Protein AF-A0A942MF95-F1 (afdb_monomer)

Mean predicted aligned error: 10.07 Å

Structure (mmCIF, N/CA/C/O backbone):
data_AF-A0A942MF95-F1
#
_entry.id   AF-A0A942MF95-F1
#
loop_
_atom_site.group_PDB
_atom_site.id
_atom_site.type_symbol
_atom_site.label_atom_id
_atom_site.label_alt_id
_atom_site.label_comp_id
_atom_site.label_asym_id
_atom_site.label_entity_id
_atom_site.label_seq_id
_atom_site.pdbx_PDB_ins_code
_atom_site.Cartn_x
_atom_site.Cartn_y
_atom_site.Cartn_z
_atom_site.occupancy
_atom_site.B_iso_or_equiv
_atom_site.auth_seq_id
_atom_site.auth_comp_id
_atom_site.auth_asym_id
_atom_site.auth_atom_id
_atom_site.pdbx_PDB_model_num
ATOM 1 N N . MET A 1 1 ? 37.063 -14.525 -24.360 1.00 49.69 1 MET A N 1
ATOM 2 C CA . MET A 1 1 ? 38.088 -14.853 -25.382 1.00 49.69 1 MET A CA 1
ATOM 3 C C . MET A 1 1 ? 37.962 -13.987 -26.635 1.00 49.69 1 MET A C 1
ATOM 5 O O . MET A 1 1 ? 38.955 -13.370 -26.986 1.00 49.69 1 MET A O 1
ATOM 9 N N . ASN A 1 2 ? 36.779 -13.839 -27.251 1.00 60.47 2 ASN A N 1
ATOM 10 C CA . ASN A 1 2 ? 36.620 -13.008 -28.464 1.00 60.47 2 ASN A CA 1
ATOM 11 C C . ASN A 1 2 ? 36.970 -11.514 -28.273 1.00 60.47 2 ASN A C 1
ATOM 13 O O . ASN A 1 2 ? 37.628 -10.945 -29.135 1.00 60.47 2 ASN A O 1
ATOM 17 N N . GLN A 1 3 ? 36.613 -10.902 -27.133 1.00 68.56 3 GLN A N 1
ATOM 18 C CA . GLN A 1 3 ? 36.968 -9.504 -26.817 1.00 68.56 3 GLN A CA 1
ATOM 19 C C . GLN A 1 3 ? 38.484 -9.265 -26.796 1.00 68.56 3 GLN A C 1
ATOM 21 O O . GLN A 1 3 ? 38.976 -8.353 -27.448 1.00 68.56 3 GLN A O 1
ATOM 26 N N . ILE A 1 4 ? 39.228 -10.118 -26.087 1.00 78.19 4 ILE A N 1
ATOM 27 C CA . ILE A 1 4 ? 40.690 -10.013 -25.969 1.00 78.19 4 ILE A CA 1
ATOM 28 C C . ILE A 1 4 ? 41.352 -10.164 -27.345 1.00 78.19 4 ILE A C 1
ATOM 30 O O . ILE A 1 4 ? 42.267 -9.415 -27.662 1.00 78.19 4 ILE A O 1
ATOM 34 N N . GLY A 1 5 ? 40.855 -11.072 -28.192 1.00 79.75 5 GLY A N 1
ATOM 35 C CA . GLY A 1 5 ? 41.358 -11.235 -29.559 1.00 79.75 5 GLY A CA 1
ATOM 36 C C . GLY A 1 5 ? 41.207 -9.974 -30.418 1.00 79.75 5 GLY A C 1
ATOM 37 O O . GLY A 1 5 ? 42.166 -9.575 -31.074 1.00 79.75 5 GLY A O 1
ATOM 38 N N . ALA A 1 6 ? 40.043 -9.316 -30.375 1.00 80.62 6 ALA A N 1
ATOM 39 C CA . ALA A 1 6 ? 39.807 -8.066 -31.103 1.00 80.62 6 ALA A CA 1
ATOM 40 C C . ALA A 1 6 ? 40.696 -6.917 -30.590 1.00 80.62 6 ALA A C 1
ATOM 42 O O . ALA A 1 6 ? 41.286 -6.187 -31.382 1.00 80.62 6 ALA A O 1
ATOM 43 N N . ILE A 1 7 ? 40.863 -6.808 -29.267 1.00 86.06 7 ILE A N 1
ATOM 44 C CA . ILE A 1 7 ? 41.752 -5.815 -28.640 1.00 86.06 7 ILE A CA 1
ATOM 45 C C . ILE A 1 7 ? 43.201 -6.012 -29.074 1.00 86.06 7 ILE A C 1
ATOM 47 O O . ILE A 1 7 ? 43.871 -5.038 -29.391 1.00 86.06 7 ILE A O 1
ATOM 51 N N . ILE A 1 8 ? 43.684 -7.255 -29.118 1.00 87.44 8 ILE A N 1
ATOM 52 C CA . ILE A 1 8 ? 45.047 -7.565 -29.564 1.00 87.44 8 ILE A CA 1
ATOM 53 C C . ILE A 1 8 ? 45.252 -7.131 -31.022 1.00 87.44 8 ILE A C 1
ATOM 55 O O . ILE A 1 8 ? 46.277 -6.529 -31.339 1.00 87.44 8 ILE A O 1
ATOM 59 N N . GLN A 1 9 ? 44.273 -7.380 -31.896 1.00 87.38 9 GLN A N 1
ATOM 60 C CA . GLN A 1 9 ? 44.351 -7.000 -33.311 1.00 87.38 9 GLN A CA 1
ATOM 61 C C . GLN A 1 9 ? 44.390 -5.478 -33.508 1.00 87.38 9 GLN A C 1
ATOM 63 O O . GLN A 1 9 ? 45.271 -4.979 -34.209 1.00 87.38 9 GLN A O 1
ATOM 68 N N . SER A 1 10 ? 43.494 -4.726 -32.862 1.00 87.69 10 SER A N 1
ATOM 69 C CA . SER A 1 10 ? 43.517 -3.253 -32.906 1.00 87.69 10 SER A CA 1
ATOM 70 C C . SER A 1 10 ? 44.773 -2.685 -32.234 1.00 87.69 10 SER A C 1
ATOM 72 O O . SER A 1 10 ? 45.439 -1.819 -32.797 1.00 87.69 10 SER A O 1
ATOM 74 N N . ALA A 1 11 ? 45.136 -3.272 -31.090 1.00 87.44 11 ALA A N 1
ATOM 75 C CA . ALA A 1 11 ? 46.442 -3.295 -30.433 1.00 87.44 11 ALA A CA 1
ATOM 76 C C . ALA A 1 11 ? 47.623 -3.114 -31.391 1.00 87.44 11 ALA A C 1
ATOM 78 O O . ALA A 1 11 ? 48.330 -2.108 -31.438 1.00 87.44 11 ALA A O 1
ATOM 79 N N . GLN A 1 12 ? 47.794 -4.168 -32.177 1.00 89.62 12 GLN A N 1
ATOM 80 C CA . GLN A 1 12 ? 48.894 -4.370 -33.101 1.00 89.62 12 GLN A CA 1
ATOM 81 C C . GLN A 1 12 ? 48.863 -3.399 -34.288 1.00 89.62 12 GLN A C 1
ATOM 83 O O . GLN A 1 12 ? 49.909 -3.091 -34.852 1.00 89.62 12 GLN A O 1
ATOM 88 N N . LYS A 1 13 ? 47.674 -2.924 -34.676 1.00 89.62 13 LYS A N 1
ATOM 89 C CA . LYS A 1 13 ? 47.488 -1.965 -35.773 1.00 89.62 13 LYS A CA 1
ATOM 90 C C . LYS A 1 13 ? 47.832 -0.529 -35.365 1.00 89.62 13 LYS A C 1
ATOM 92 O O . LYS A 1 13 ? 48.341 0.218 -36.196 1.00 89.62 13 LYS A O 1
ATOM 97 N N . LEU A 1 14 ? 47.517 -0.134 -34.131 1.00 88.75 14 LEU A N 1
ATOM 98 C CA . LEU A 1 14 ? 47.545 1.269 -33.696 1.00 88.75 14 LEU A CA 1
ATOM 99 C C . LEU A 1 14 ? 48.771 1.641 -32.850 1.00 88.75 14 LEU A C 1
ATOM 101 O O . LEU A 1 14 ? 49.117 2.819 -32.786 1.00 88.75 14 LEU A O 1
ATOM 105 N N . LEU A 1 15 ? 49.429 0.673 -32.203 1.00 90.06 15 LEU A N 1
ATOM 106 C CA . LEU A 1 15 ? 50.545 0.935 -31.289 1.00 90.06 15 LEU A CA 1
ATOM 107 C C . LEU A 1 15 ? 51.914 0.612 -31.917 1.00 90.06 15 LEU A C 1
ATOM 109 O O . LEU A 1 15 ? 52.055 -0.412 -32.590 1.00 90.06 15 LEU A O 1
ATOM 113 N N . PRO A 1 16 ? 52.968 1.405 -31.637 1.00 89.81 16 PRO A N 1
ATOM 114 C CA . PRO A 1 16 ? 54.347 1.025 -31.947 1.00 89.81 16 PRO A CA 1
ATOM 115 C C . PRO A 1 16 ? 54.773 -0.259 -31.219 1.00 89.81 16 PRO A C 1
ATOM 117 O O . PRO A 1 16 ? 54.305 -0.536 -30.116 1.00 89.81 16 PRO A O 1
ATOM 120 N N . ALA A 1 17 ? 55.726 -1.009 -31.784 1.00 84.81 17 ALA A N 1
ATOM 121 C CA . ALA A 1 17 ? 56.128 -2.331 -31.281 1.00 84.81 17 ALA A CA 1
ATOM 122 C C . ALA A 1 17 ? 56.576 -2.345 -29.803 1.00 84.81 17 ALA A C 1
ATOM 124 O O . ALA A 1 17 ? 56.268 -3.284 -29.068 1.00 84.81 17 ALA A O 1
ATOM 125 N N . GLU A 1 18 ? 57.284 -1.306 -29.354 1.00 82.38 18 GLU A N 1
ATOM 126 C CA . GLU A 1 18 ? 57.749 -1.184 -27.965 1.00 82.38 18 GLU A CA 1
ATOM 127 C C . GLU A 1 18 ? 56.580 -0.979 -26.989 1.00 82.38 18 GLU A C 1
ATOM 129 O O . GLU A 1 18 ? 56.491 -1.671 -25.975 1.00 82.38 18 GLU A O 1
ATOM 134 N N . VAL A 1 19 ? 55.631 -0.113 -27.356 1.00 88.94 19 VAL A N 1
ATOM 135 C CA . VAL A 1 19 ? 54.425 0.202 -26.573 1.00 88.94 19 VAL A CA 1
ATOM 136 C C . VAL A 1 19 ? 53.442 -0.970 -26.576 1.00 88.94 19 VAL A C 1
ATOM 138 O O . VAL A 1 19 ? 52.844 -1.290 -25.553 1.00 88.94 19 VAL A O 1
ATOM 141 N N . TYR A 1 20 ? 53.310 -1.665 -27.707 1.00 89.31 20 TYR A N 1
ATOM 142 C CA . TYR A 1 20 ? 52.471 -2.854 -27.841 1.00 89.31 20 TYR A CA 1
ATOM 143 C C . TYR A 1 20 ? 52.889 -3.967 -26.869 1.00 89.31 20 TYR A C 1
ATOM 145 O O . TYR A 1 20 ? 52.047 -4.561 -26.198 1.00 89.31 20 TYR A O 1
ATOM 153 N N . ASN A 1 21 ? 54.192 -4.233 -26.735 1.00 86.31 21 ASN A N 1
ATOM 154 C CA . ASN A 1 21 ? 54.686 -5.254 -25.807 1.00 86.31 21 ASN A CA 1
ATOM 155 C C . ASN A 1 21 ? 54.399 -4.904 -24.340 1.00 86.31 21 ASN A C 1
ATOM 157 O O . ASN A 1 21 ? 54.156 -5.797 -23.527 1.00 86.31 21 ASN A O 1
ATOM 161 N N . GLU A 1 22 ? 54.440 -3.619 -23.990 1.00 85.62 22 GLU A N 1
ATOM 162 C CA . GLU A 1 22 ? 54.055 -3.136 -22.664 1.00 85.62 22 GLU A CA 1
ATOM 163 C C . GLU A 1 22 ? 52.543 -3.269 -22.439 1.00 85.62 22 GLU A C 1
ATOM 165 O O . GLU A 1 22 ? 52.117 -3.801 -21.413 1.00 85.62 22 GLU A O 1
ATOM 170 N N . PHE A 1 23 ? 51.744 -2.879 -23.434 1.00 89.62 23 PHE A N 1
ATOM 171 C CA . PHE A 1 23 ? 50.290 -3.001 -23.427 1.00 89.62 23 PHE A CA 1
ATOM 172 C C . PHE A 1 23 ? 49.833 -4.448 -23.190 1.00 89.62 23 PHE A C 1
ATOM 174 O O . PHE A 1 23 ? 49.026 -4.705 -22.299 1.00 89.62 23 PHE A O 1
ATOM 181 N N . ILE A 1 24 ? 50.395 -5.416 -23.925 1.00 89.62 24 ILE A N 1
ATOM 182 C CA . ILE A 1 24 ? 50.033 -6.838 -23.801 1.00 89.62 24 ILE A CA 1
ATOM 183 C C . ILE A 1 24 ? 50.337 -7.396 -22.405 1.00 89.62 24 ILE A C 1
ATOM 185 O O . ILE A 1 24 ? 49.577 -8.221 -21.906 1.00 89.62 24 ILE A O 1
ATOM 189 N N . LYS A 1 25 ? 51.402 -6.935 -21.736 1.00 87.25 25 LYS A N 1
ATOM 190 C CA . LYS A 1 25 ? 51.721 -7.364 -20.359 1.00 87.25 25 LYS A CA 1
ATOM 191 C C . LYS A 1 25 ? 50.702 -6.875 -19.331 1.00 87.25 25 LYS A C 1
ATOM 193 O O . LYS A 1 25 ? 50.542 -7.513 -18.297 1.00 87.25 25 LYS A O 1
ATOM 198 N N . GLN A 1 26 ? 50.050 -5.747 -19.602 1.00 86.62 26 GLN A N 1
ATOM 199 C CA . GLN A 1 26 ? 49.015 -5.163 -18.746 1.00 86.62 26 GLN A CA 1
ATOM 200 C C . GLN A 1 26 ? 47.610 -5.668 -19.106 1.00 86.62 26 GLN A C 1
ATOM 202 O O . GLN A 1 26 ? 46.660 -5.404 -18.366 1.00 86.62 26 GLN A O 1
ATOM 207 N N . LEU A 1 27 ? 47.468 -6.372 -20.236 1.00 88.44 27 LEU A N 1
ATOM 208 C CA . LEU A 1 27 ? 46.184 -6.829 -20.744 1.00 88.44 27 LEU A CA 1
ATOM 209 C C . LEU A 1 27 ? 45.593 -7.902 -19.826 1.00 88.44 27 LEU A C 1
ATOM 211 O O . LEU A 1 27 ? 46.121 -9.005 -19.696 1.00 88.44 27 LEU A O 1
ATOM 215 N N . GLY A 1 28 ? 44.459 -7.583 -19.218 1.00 84.31 28 GLY A N 1
ATOM 216 C CA . GLY A 1 28 ? 43.778 -8.466 -18.282 1.00 84.31 28 GLY A CA 1
ATOM 217 C C . GLY A 1 28 ? 42.352 -8.011 -18.014 1.00 84.31 28 GLY A C 1
ATOM 218 O O . GLY A 1 28 ? 41.893 -7.005 -18.548 1.00 84.31 28 GLY A O 1
ATOM 219 N N . THR A 1 29 ? 41.635 -8.754 -17.184 1.00 82.56 29 THR A N 1
ATOM 220 C CA . THR A 1 29 ? 40.313 -8.362 -16.681 1.00 82.56 29 THR A CA 1
ATOM 221 C C . THR A 1 29 ? 40.436 -7.921 -15.230 1.00 82.56 29 THR A C 1
ATOM 223 O O . THR A 1 29 ? 41.194 -8.532 -14.479 1.00 82.56 29 THR A O 1
ATOM 226 N N . SER A 1 30 ? 39.696 -6.890 -14.826 1.00 79.94 30 SER A N 1
ATOM 227 C CA . SER A 1 30 ? 39.623 -6.477 -13.426 1.00 79.94 30 SER A CA 1
ATOM 228 C C . SER A 1 30 ? 39.150 -7.635 -12.547 1.00 79.94 30 SER A C 1
ATOM 230 O O . SER A 1 30 ? 38.272 -8.406 -12.931 1.00 79.94 30 SER A O 1
ATOM 232 N N . GLU A 1 31 ? 39.726 -7.747 -11.351 1.00 70.44 31 GLU A N 1
ATOM 233 C CA . GLU A 1 31 ? 39.298 -8.743 -10.360 1.00 70.44 31 GLU A CA 1
ATOM 234 C C . GLU A 1 31 ? 37.958 -8.363 -9.713 1.00 70.44 31 GLU A C 1
ATOM 236 O O . GLU A 1 31 ? 37.221 -9.225 -9.235 1.00 70.44 31 GLU A O 1
ATOM 241 N N . THR A 1 32 ? 37.618 -7.071 -9.724 1.00 73.94 32 THR A N 1
ATOM 242 C CA . THR A 1 32 ? 36.353 -6.550 -9.214 1.00 73.94 32 THR A CA 1
ATOM 243 C C . THR A 1 32 ? 35.311 -6.470 -10.324 1.00 73.94 32 THR A C 1
ATOM 245 O O . THR A 1 32 ? 35.551 -5.906 -11.395 1.00 73.94 32 THR A O 1
ATOM 248 N N . PHE A 1 33 ? 34.137 -7.022 -10.030 1.00 75.94 33 PHE A N 1
ATOM 249 C CA . PHE A 1 33 ? 32.936 -6.916 -10.843 1.00 75.94 33 PHE A CA 1
ATOM 250 C C . PHE A 1 33 ? 31.879 -6.158 -10.047 1.00 75.94 33 PHE A C 1
ATOM 252 O O . PHE A 1 33 ? 31.586 -6.509 -8.902 1.00 75.94 33 PHE A O 1
ATOM 259 N N . GLU A 1 34 ? 31.308 -5.126 -10.653 1.00 78.50 34 GLU A N 1
ATOM 260 C CA . GLU A 1 34 ? 30.180 -4.397 -10.095 1.00 78.50 34 GLU A CA 1
ATOM 261 C C . GLU A 1 34 ? 28.886 -4.928 -10.689 1.00 78.50 34 GLU A C 1
ATOM 263 O O . GLU A 1 34 ? 28.808 -5.351 -11.840 1.00 78.50 34 GLU A O 1
ATOM 268 N N . ALA A 1 35 ? 27.838 -4.924 -9.890 1.00 76.81 35 ALA A N 1
ATOM 269 C CA . ALA A 1 35 ? 26.536 -5.337 -10.353 1.00 76.81 35 ALA A CA 1
ATOM 270 C C . ALA A 1 35 ? 25.998 -4.265 -11.341 1.00 76.81 35 ALA A C 1
ATOM 272 O O . ALA A 1 35 ? 26.054 -3.066 -11.049 1.00 76.81 35 ALA A O 1
ATOM 273 N N . SER A 1 36 ? 25.474 -4.678 -12.506 1.00 81.38 36 SER A N 1
ATOM 274 C CA . SER A 1 36 ? 24.908 -3.764 -13.514 1.00 81.38 36 SER A CA 1
ATOM 275 C C . SER A 1 36 ? 23.371 -3.696 -13.459 1.00 81.38 36 SER A C 1
ATOM 277 O O . SER A 1 36 ? 22.700 -4.710 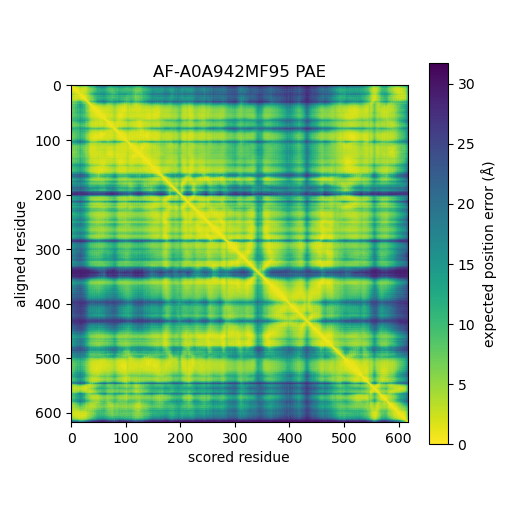-13.680 1.00 81.38 36 SER A O 1
ATOM 279 N N . PRO A 1 37 ? 22.760 -2.507 -13.268 1.00 80.50 37 PRO A N 1
ATOM 280 C CA . PRO A 1 37 ? 21.302 -2.378 -13.188 1.00 80.50 37 PRO A CA 1
ATOM 281 C C . PRO A 1 37 ? 20.586 -2.658 -14.522 1.00 80.50 37 PRO A C 1
ATOM 283 O O . PRO A 1 37 ? 19.366 -2.814 -14.538 1.00 80.50 37 PRO A O 1
ATOM 286 N N . ALA A 1 38 ? 21.322 -2.739 -15.635 1.00 83.62 38 ALA A N 1
ATOM 287 C CA . ALA A 1 38 ? 20.786 -2.942 -16.980 1.00 83.62 38 ALA A CA 1
ATOM 288 C C . ALA A 1 38 ? 19.915 -4.205 -17.102 1.00 83.62 38 ALA A C 1
ATOM 290 O O . ALA A 1 38 ? 18.830 -4.160 -17.679 1.00 83.62 38 ALA A O 1
ATOM 291 N N . GLY A 1 39 ? 20.354 -5.320 -16.506 1.00 80.44 39 GLY A N 1
ATOM 292 C CA . GLY A 1 39 ? 19.613 -6.584 -16.565 1.00 80.44 39 GLY A CA 1
ATOM 293 C C . GLY A 1 39 ? 18.253 -6.510 -15.866 1.00 80.44 39 GLY A C 1
ATOM 294 O O . GLY A 1 39 ? 17.266 -7.025 -16.381 1.00 80.44 39 GLY A O 1
ATOM 295 N N . ALA A 1 40 ? 18.186 -5.823 -14.725 1.00 81.50 40 ALA A N 1
ATOM 296 C CA . ALA A 1 40 ? 16.962 -5.682 -13.942 1.00 81.50 40 ALA A CA 1
ATOM 297 C C . ALA A 1 40 ? 15.908 -4.831 -14.672 1.00 81.50 40 ALA A C 1
ATOM 299 O O . ALA A 1 40 ? 14.742 -5.220 -14.756 1.00 81.50 40 ALA A O 1
ATOM 300 N N . ILE A 1 41 ? 16.335 -3.700 -15.251 1.00 88.44 41 ILE A N 1
ATOM 301 C CA . ILE A 1 41 ? 15.472 -2.810 -16.044 1.00 88.44 41 ILE A CA 1
ATOM 302 C C . ILE A 1 41 ? 14.908 -3.545 -17.257 1.00 88.44 41 ILE A C 1
ATOM 304 O O . ILE A 1 41 ? 13.709 -3.493 -17.507 1.00 88.44 41 ILE A O 1
ATOM 308 N N . LEU A 1 42 ? 15.759 -4.275 -17.974 1.00 84.81 42 LEU A N 1
ATOM 309 C CA . LEU A 1 42 ? 15.373 -5.047 -19.149 1.00 84.81 42 LEU A CA 1
ATOM 310 C C . LEU A 1 42 ? 14.310 -6.107 -18.834 1.00 84.81 42 LEU A C 1
ATOM 312 O O . LEU A 1 42 ? 13.319 -6.213 -19.554 1.00 84.81 42 LEU A O 1
ATOM 316 N N . ILE A 1 43 ? 14.483 -6.856 -17.738 1.00 83.12 43 ILE A N 1
ATOM 317 C CA . ILE A 1 43 ? 13.469 -7.811 -17.268 1.00 83.12 43 ILE A CA 1
ATOM 318 C C . ILE A 1 43 ? 12.156 -7.076 -16.965 1.00 83.12 43 ILE A C 1
ATOM 320 O O . ILE A 1 43 ? 11.098 -7.520 -17.402 1.00 83.12 43 ILE A O 1
ATOM 324 N N . GLY A 1 44 ? 12.218 -5.948 -16.247 1.00 89.12 44 GLY A N 1
ATOM 325 C CA . GLY A 1 44 ? 11.039 -5.144 -15.913 1.00 89.12 44 GLY A CA 1
ATOM 326 C C . GLY A 1 44 ? 10.267 -4.672 -17.149 1.00 89.12 44 GLY A C 1
ATOM 327 O O . GLY A 1 44 ? 9.051 -4.841 -17.206 1.00 89.12 44 GLY A O 1
ATOM 328 N N . VAL A 1 45 ? 10.973 -4.155 -18.160 1.00 91.12 45 VAL A N 1
ATOM 329 C CA . VAL A 1 45 ? 10.381 -3.708 -19.432 1.00 91.12 45 VAL A CA 1
ATOM 330 C C . VAL A 1 45 ? 9.670 -4.854 -20.149 1.00 91.12 45 VAL A C 1
ATOM 332 O O . VAL A 1 45 ? 8.521 -4.699 -20.553 1.00 91.12 45 VAL A O 1
ATOM 335 N N . HIS A 1 46 ? 10.298 -6.026 -20.252 1.00 87.44 46 HIS A N 1
ATOM 336 C CA . HIS A 1 46 ? 9.675 -7.175 -20.911 1.00 87.44 46 HIS A CA 1
ATOM 337 C C . HIS A 1 46 ? 8.470 -7.734 -20.145 1.00 87.44 46 HIS A C 1
ATOM 339 O O . HIS A 1 46 ? 7.500 -8.167 -20.763 1.00 87.44 46 HIS A O 1
ATOM 345 N N . ILE A 1 47 ? 8.488 -7.706 -18.808 1.00 88.75 47 ILE A N 1
ATOM 346 C CA . ILE A 1 47 ? 7.313 -8.077 -18.002 1.00 88.75 47 ILE A CA 1
ATOM 347 C C . ILE A 1 47 ? 6.153 -7.107 -18.273 1.00 88.75 47 ILE A C 1
ATOM 349 O O . ILE A 1 47 ? 5.007 -7.536 -18.394 1.00 88.75 47 ILE A O 1
ATOM 353 N N . LEU A 1 48 ? 6.435 -5.810 -18.401 1.00 92.50 48 LEU A N 1
ATOM 354 C CA . LEU A 1 48 ? 5.426 -4.795 -18.711 1.00 92.50 48 LEU A CA 1
ATOM 355 C C . LEU A 1 48 ? 4.897 -4.909 -20.148 1.00 92.50 48 LEU A C 1
ATOM 357 O O . LEU A 1 48 ? 3.689 -4.793 -20.344 1.00 92.50 48 LEU A O 1
ATOM 361 N N . GLU A 1 49 ? 5.754 -5.199 -21.133 1.00 90.25 49 GLU A N 1
ATOM 362 C CA . GLU A 1 49 ? 5.325 -5.546 -22.497 1.00 90.25 49 GLU A CA 1
ATOM 363 C C . GLU A 1 49 ? 4.448 -6.802 -22.505 1.00 90.25 49 GLU A C 1
ATOM 365 O O . GLU A 1 49 ? 3.400 -6.809 -23.139 1.00 90.25 49 GLU A O 1
ATOM 370 N N . TYR A 1 50 ? 4.807 -7.838 -21.740 1.00 87.81 50 TYR A N 1
ATOM 371 C CA . TYR A 1 50 ? 3.993 -9.050 -21.611 1.00 87.81 50 TYR A CA 1
ATOM 372 C C . TYR A 1 50 ? 2.596 -8.770 -21.033 1.00 87.81 50 TYR A C 1
ATOM 374 O O . TYR A 1 50 ? 1.641 -9.496 -21.321 1.00 87.81 50 TYR A O 1
ATOM 382 N N . LEU A 1 51 ? 2.461 -7.735 -20.201 1.00 89.56 51 LEU A N 1
ATOM 383 C CA . LEU A 1 51 ? 1.182 -7.267 -19.664 1.00 89.56 51 LEU A CA 1
ATOM 384 C C . LEU A 1 51 ? 0.465 -6.268 -20.589 1.00 89.56 51 LEU A C 1
ATOM 386 O O . LEU A 1 51 ? -0.613 -5.792 -20.230 1.00 89.56 51 LEU A O 1
ATOM 390 N N . ASP A 1 52 ? 1.019 -5.989 -21.773 1.00 92.19 52 ASP A N 1
ATOM 391 C CA . ASP A 1 52 ? 0.555 -4.996 -22.749 1.00 92.19 52 ASP A CA 1
ATOM 392 C C . ASP A 1 52 ? 0.469 -3.565 -22.183 1.00 92.19 52 ASP A C 1
ATOM 394 O O . ASP A 1 52 ? -0.276 -2.731 -22.696 1.00 92.19 52 ASP A O 1
ATOM 398 N N . PHE A 1 53 ? 1.237 -3.254 -21.131 1.00 95.31 53 PHE A N 1
ATOM 399 C CA . PHE A 1 53 ? 1.216 -1.941 -20.482 1.00 95.31 53 PHE A CA 1
ATOM 400 C C . PHE A 1 53 ? 1.573 -0.780 -21.429 1.00 95.31 53 PHE A C 1
ATOM 402 O O . PHE A 1 53 ? 0.746 0.122 -21.569 1.00 95.31 53 PHE A O 1
ATOM 409 N N . PRO A 1 54 ? 2.748 -0.764 -22.098 1.00 95.81 54 PRO A N 1
ATOM 410 C CA . PRO A 1 54 ? 3.106 0.357 -22.968 1.00 95.81 54 PRO A CA 1
ATOM 411 C C . PRO A 1 54 ? 2.152 0.485 -24.160 1.00 95.81 54 PRO A C 1
ATOM 413 O O . PRO A 1 54 ? 1.740 1.587 -24.499 1.00 95.81 54 PRO A O 1
ATOM 416 N N . ARG A 1 55 ? 1.741 -0.645 -24.747 1.00 95.44 55 ARG A N 1
ATOM 417 C CA . ARG A 1 55 ? 0.814 -0.673 -25.880 1.00 95.44 55 ARG A CA 1
ATOM 418 C C . ARG A 1 55 ? -0.534 -0.049 -25.532 1.00 95.44 55 ARG A C 1
ATOM 420 O O . ARG A 1 55 ? -1.034 0.766 -26.296 1.00 95.44 55 ARG A O 1
ATOM 427 N N . TYR A 1 56 ? -1.115 -0.422 -24.394 1.00 96.25 56 TYR A N 1
ATOM 428 C CA . TYR A 1 56 ? -2.420 0.099 -23.994 1.00 96.25 56 TYR A CA 1
ATOM 429 C C . TYR A 1 56 ? -2.379 1.597 -23.669 1.00 96.25 56 TYR A C 1
ATOM 431 O O . TYR A 1 56 ? -3.314 2.325 -23.991 1.00 96.25 56 TYR A O 1
ATOM 439 N N . ILE A 1 57 ? -1.282 2.073 -23.070 1.00 96.44 57 ILE A N 1
ATOM 440 C CA . ILE A 1 57 ? -1.057 3.508 -22.861 1.00 96.44 57 ILE A CA 1
ATOM 441 C C . ILE A 1 57 ? -1.053 4.255 -24.199 1.00 96.44 57 ILE A C 1
ATOM 443 O O . ILE A 1 57 ? -1.744 5.262 -24.332 1.00 96.44 57 ILE A O 1
ATOM 447 N N . ASP A 1 58 ? -0.312 3.751 -25.186 1.00 96.25 58 ASP A N 1
ATOM 448 C CA . ASP A 1 58 ? -0.220 4.388 -26.502 1.00 96.25 58 ASP A CA 1
ATOM 449 C C . ASP A 1 58 ? -1.586 4.399 -27.210 1.00 96.25 58 ASP A C 1
ATOM 451 O O . ASP A 1 58 ? -2.009 5.435 -27.717 1.00 96.25 58 ASP A O 1
ATOM 455 N N . GLU A 1 59 ? -2.331 3.287 -27.154 1.00 95.81 59 GLU A N 1
ATOM 456 C CA . GLU A 1 59 ? -3.697 3.192 -27.690 1.00 95.81 59 GLU A CA 1
ATOM 457 C C . GLU A 1 59 ? -4.653 4.210 -27.043 1.00 95.81 59 GLU A C 1
ATOM 459 O O . GLU A 1 59 ? -5.429 4.854 -27.752 1.00 95.81 59 GLU A O 1
ATOM 464 N N . LEU A 1 60 ? -4.582 4.399 -25.719 1.00 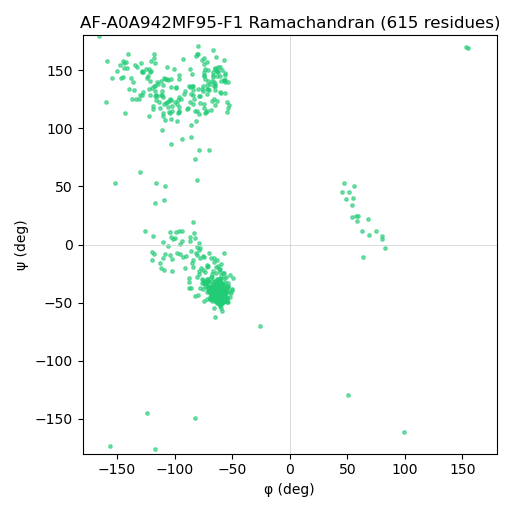94.81 60 LEU A N 1
ATOM 465 C CA . LEU A 1 60 ? -5.393 5.390 -25.002 1.00 94.81 60 LEU A CA 1
ATOM 466 C C . LEU A 1 60 ? -5.070 6.831 -25.407 1.00 94.81 60 LEU A C 1
ATOM 468 O O . LEU A 1 60 ? -5.968 7.672 -25.445 1.00 94.81 60 LEU A O 1
ATOM 472 N N . LEU A 1 61 ? -3.803 7.116 -25.701 1.00 94.12 61 LEU A N 1
ATOM 473 C CA . LEU A 1 61 ? -3.343 8.440 -26.120 1.00 94.12 61 LEU A CA 1
ATOM 474 C C . LEU A 1 61 ? -3.482 8.672 -27.633 1.00 94.12 61 LEU A C 1
ATOM 476 O O . LEU A 1 61 ? -3.251 9.783 -28.107 1.00 94.12 61 LEU A O 1
ATOM 480 N N . GLY A 1 62 ? -3.873 7.646 -28.397 1.00 94.12 62 GLY A N 1
ATOM 481 C CA . GLY A 1 62 ? -3.902 7.698 -29.859 1.00 94.12 62 GLY A CA 1
ATOM 482 C C . GLY A 1 62 ? -2.506 7.789 -30.488 1.00 94.12 62 GLY A C 1
ATOM 483 O O . GLY A 1 62 ? -2.376 8.264 -31.617 1.00 94.12 62 GLY A O 1
ATOM 484 N N . GLU A 1 63 ? -1.468 7.366 -29.765 1.00 94.12 63 GLU A N 1
ATOM 485 C CA . GLU A 1 63 ? -0.094 7.277 -30.255 1.00 94.12 63 GLU A CA 1
ATOM 486 C C . GLU A 1 63 ? 0.132 5.947 -30.994 1.00 94.12 63 GLU A C 1
ATOM 488 O O . GLU A 1 63 ? -0.429 4.905 -30.651 1.00 94.12 63 GLU A O 1
ATOM 493 N N . GLU A 1 64 ? 0.984 5.958 -32.023 1.00 91.31 64 GLU A N 1
ATOM 494 C CA . GLU A 1 64 ? 1.409 4.722 -32.683 1.00 91.31 64 GLU A CA 1
ATOM 495 C C . GLU A 1 64 ? 2.365 3.949 -31.763 1.00 91.31 64 GLU A C 1
ATOM 497 O O . GLU A 1 64 ? 3.474 4.402 -31.466 1.00 91.31 64 GLU A O 1
ATOM 502 N N . HIS A 1 65 ? 1.939 2.765 -31.316 1.00 90.31 65 HIS A N 1
ATOM 503 C CA . HIS A 1 65 ? 2.766 1.931 -30.453 1.00 90.31 65 HIS A CA 1
ATOM 504 C C . HIS A 1 65 ? 3.997 1.411 -31.199 1.00 90.31 65 HIS A C 1
ATOM 506 O O . HIS A 1 65 ? 3.885 0.704 -32.202 1.00 90.31 65 HIS A O 1
ATOM 512 N N . THR A 1 66 ? 5.174 1.703 -30.649 1.00 88.00 66 THR A N 1
ATOM 513 C CA . THR A 1 66 ? 6.452 1.177 -31.132 1.00 88.00 66 THR A CA 1
ATOM 514 C C . THR A 1 66 ? 6.981 0.138 -30.148 1.00 88.00 66 THR A C 1
ATOM 516 O O . THR A 1 66 ? 7.216 0.451 -28.980 1.00 88.00 66 THR A O 1
ATOM 519 N N . THR A 1 67 ? 7.205 -1.092 -30.609 1.00 89.38 67 THR A N 1
ATOM 520 C CA . THR A 1 67 ? 7.703 -2.177 -29.751 1.00 89.38 67 THR A CA 1
ATOM 521 C C . THR A 1 67 ? 9.189 -2.006 -29.434 1.00 89.38 67 THR A C 1
ATOM 523 O O . THR A 1 67 ? 9.951 -1.419 -30.214 1.00 89.38 67 THR A O 1
ATOM 526 N N . ILE A 1 68 ? 9.655 -2.581 -28.318 1.00 89.00 68 ILE A N 1
ATOM 527 C CA . ILE A 1 68 ? 11.093 -2.614 -28.009 1.00 89.00 68 ILE A CA 1
ATOM 528 C C . ILE A 1 68 ? 11.883 -3.329 -29.112 1.00 89.00 68 ILE A C 1
ATOM 530 O O . ILE A 1 68 ? 13.002 -2.932 -29.432 1.00 89.00 68 ILE A O 1
ATOM 534 N N . GLU A 1 69 ? 11.313 -4.355 -29.743 1.00 87.62 69 GLU A N 1
ATOM 535 C CA . GLU A 1 69 ? 11.961 -5.046 -30.861 1.00 87.62 69 GLU A CA 1
ATOM 536 C C . GLU A 1 69 ? 12.170 -4.120 -32.068 1.00 87.62 69 GLU A C 1
ATOM 538 O O . GLU A 1 69 ? 13.261 -4.103 -32.641 1.00 87.62 69 GLU A O 1
ATOM 543 N N . GLN A 1 70 ? 11.178 -3.290 -32.408 1.00 91.12 70 GLN A N 1
ATOM 544 C CA . GLN A 1 70 ? 11.301 -2.289 -33.469 1.00 91.12 70 GLN A CA 1
ATOM 545 C C . GLN A 1 70 ? 12.349 -1.224 -33.122 1.00 91.12 70 GLN A C 1
ATOM 547 O O . GLN A 1 70 ? 13.185 -0.900 -33.967 1.00 91.12 70 GLN A O 1
ATOM 552 N N . LEU A 1 71 ? 12.356 -0.715 -31.882 1.00 93.19 71 LEU A N 1
ATOM 553 C CA . LEU A 1 71 ? 13.363 0.245 -31.399 1.00 93.19 71 LEU A CA 1
ATOM 554 C C . LEU A 1 71 ? 14.777 -0.322 -31.520 1.00 93.19 71 LEU A C 1
ATOM 556 O O . LEU A 1 71 ? 15.659 0.317 -32.098 1.00 93.19 71 LEU A O 1
ATOM 560 N N . ARG A 1 72 ? 14.986 -1.554 -31.046 1.00 90.88 72 ARG A N 1
ATOM 561 C CA . ARG A 1 72 ? 16.270 -2.257 -31.151 1.00 90.88 72 ARG A CA 1
ATOM 562 C C . ARG A 1 72 ? 16.675 -2.485 -32.599 1.00 90.88 72 ARG A C 1
ATOM 564 O O . ARG A 1 72 ? 17.823 -2.223 -32.953 1.00 90.88 72 ARG A O 1
ATOM 571 N N . HIS A 1 73 ? 15.756 -2.968 -33.432 1.00 91.31 73 HIS A N 1
ATOM 572 C CA . HIS A 1 73 ? 16.033 -3.228 -34.839 1.00 91.31 73 HIS A CA 1
ATOM 573 C C . HIS A 1 73 ? 16.435 -1.943 -35.567 1.00 91.31 73 HIS A C 1
ATOM 575 O O . HIS A 1 73 ? 17.436 -1.941 -36.282 1.00 91.31 73 HIS A O 1
ATOM 581 N N . HIS A 1 74 ? 15.714 -0.840 -35.347 1.00 92.81 74 HIS A N 1
ATOM 582 C CA . HIS A 1 74 ? 16.064 0.464 -35.909 1.00 92.81 74 HIS A CA 1
ATOM 583 C C . HIS A 1 74 ? 17.427 0.937 -35.408 1.00 92.81 74 HIS A C 1
ATOM 585 O O . HIS A 1 74 ? 18.264 1.324 -36.212 1.00 92.81 74 HIS A O 1
ATOM 591 N N . TYR A 1 75 ? 17.694 0.868 -34.103 1.00 91.94 75 TYR A N 1
ATOM 592 C CA . TYR A 1 75 ? 18.962 1.327 -33.534 1.00 91.94 75 TYR A CA 1
ATOM 593 C C . TYR A 1 75 ? 20.181 0.609 -34.127 1.00 91.94 75 TYR A C 1
ATOM 595 O O . TYR A 1 75 ? 21.149 1.275 -34.491 1.00 91.94 75 TYR A O 1
ATOM 603 N N . HIS A 1 76 ? 20.117 -0.720 -34.255 1.00 87.88 76 HIS A N 1
ATOM 604 C CA . HIS A 1 76 ? 21.238 -1.538 -34.736 1.00 87.88 76 HIS A CA 1
ATOM 605 C C . HIS A 1 76 ? 21.417 -1.504 -36.259 1.00 87.88 76 HIS A C 1
ATOM 607 O O . HIS A 1 76 ? 22.528 -1.716 -36.736 1.00 87.88 76 HIS A O 1
ATOM 613 N N . ASN A 1 77 ? 20.355 -1.232 -37.028 1.00 89.94 77 ASN A N 1
ATOM 614 C CA . ASN A 1 77 ? 20.405 -1.257 -38.497 1.00 89.94 77 ASN A CA 1
ATOM 615 C C . ASN A 1 77 ? 20.338 0.129 -39.154 1.00 89.94 77 ASN A C 1
ATOM 617 O O . ASN A 1 77 ? 20.515 0.237 -40.370 1.00 89.94 77 ASN A O 1
ATOM 621 N N . ARG A 1 78 ? 20.073 1.201 -38.397 1.00 88.88 78 ARG A N 1
ATOM 622 C CA . ARG A 1 78 ? 20.006 2.548 -38.975 1.00 88.88 78 ARG A CA 1
ATOM 623 C C . ARG A 1 78 ? 21.398 3.049 -39.383 1.00 88.88 78 ARG A C 1
ATOM 625 O O . ARG A 1 78 ? 22.363 2.898 -38.633 1.00 88.88 78 ARG A O 1
ATOM 632 N N . PRO A 1 79 ? 21.507 3.750 -40.521 1.00 86.94 79 PRO A N 1
ATOM 633 C CA . PRO A 1 79 ? 22.684 4.557 -40.820 1.00 86.94 79 PRO A CA 1
ATOM 634 C C . PRO A 1 79 ? 22.861 5.696 -39.803 1.00 86.94 79 PRO A C 1
ATOM 636 O O . PRO A 1 79 ? 21.880 6.265 -39.326 1.00 86.94 79 PRO A O 1
ATOM 639 N N . VAL A 1 80 ? 24.108 6.102 -39.544 1.00 79.38 80 VAL A N 1
ATOM 640 C CA . VAL A 1 80 ? 24.472 7.122 -38.533 1.00 79.38 80 VAL A CA 1
ATOM 641 C C . VAL A 1 80 ? 23.763 8.472 -38.739 1.00 79.38 80 VAL A C 1
ATOM 643 O O . VAL A 1 80 ? 23.454 9.165 -37.776 1.00 79.38 80 VAL A O 1
ATOM 646 N N . PHE A 1 81 ? 23.468 8.855 -39.984 1.00 84.50 81 PHE A N 1
ATOM 647 C CA . PHE A 1 81 ? 22.792 10.119 -40.314 1.00 84.50 81 PHE A CA 1
ATOM 648 C C . PHE A 1 81 ? 21.264 10.080 -40.136 1.00 84.50 81 PHE A C 1
ATOM 650 O O . PHE A 1 81 ? 20.604 11.116 -40.239 1.00 84.50 81 PHE A O 1
ATOM 657 N N . VAL A 1 82 ? 20.681 8.902 -39.896 1.00 89.38 82 VAL A N 1
ATOM 658 C CA . VAL A 1 82 ? 19.242 8.747 -39.674 1.00 89.38 82 VAL A CA 1
ATOM 659 C C . VAL A 1 82 ? 18.931 8.982 -38.199 1.00 89.38 82 VAL A C 1
ATOM 661 O O . VAL A 1 82 ? 19.543 8.398 -37.300 1.00 89.38 82 VAL A O 1
ATOM 664 N N . LYS A 1 83 ? 17.943 9.847 -37.947 1.00 91.75 83 LYS A N 1
ATOM 665 C CA . LYS A 1 83 ? 17.510 10.180 -36.588 1.00 91.75 83 LYS A CA 1
ATOM 666 C C . LYS A 1 83 ? 17.098 8.919 -35.811 1.00 91.75 83 LYS A C 1
ATOM 668 O O . LYS A 1 83 ? 16.556 7.978 -36.403 1.00 91.75 83 LYS A O 1
ATOM 673 N N . PRO A 1 84 ? 17.345 8.885 -34.491 1.00 92.12 84 PRO A N 1
ATOM 674 C CA . PRO A 1 84 ? 16.843 7.798 -33.667 1.00 92.12 84 PRO A CA 1
ATOM 675 C C . PRO A 1 84 ? 15.318 7.793 -33.678 1.00 92.12 84 PRO A C 1
ATOM 677 O O . PRO A 1 84 ? 14.678 8.841 -33.798 1.00 92.12 84 PRO A O 1
ATOM 680 N N . MET A 1 85 ? 14.748 6.600 -33.542 1.00 92.31 85 MET A N 1
ATOM 681 C CA . MET A 1 85 ? 13.319 6.452 -33.321 1.00 92.31 85 MET A CA 1
ATOM 682 C C . MET A 1 85 ? 12.991 6.910 -31.899 1.00 92.31 85 MET A C 1
ATOM 684 O O . MET A 1 85 ? 13.710 6.592 -30.951 1.00 92.31 85 MET A O 1
ATOM 688 N N . ILE A 1 86 ? 11.945 7.720 -31.767 1.00 92.31 86 ILE A N 1
ATOM 689 C CA . ILE A 1 86 ? 11.545 8.299 -30.486 1.00 92.31 86 ILE A CA 1
ATOM 690 C C . ILE A 1 86 ? 10.676 7.265 -29.758 1.00 92.31 86 ILE A C 1
ATOM 692 O O . ILE A 1 86 ? 9.736 6.767 -30.372 1.00 92.31 86 ILE A O 1
ATOM 696 N N . PRO A 1 87 ? 10.961 6.928 -28.486 1.00 94.00 87 PRO A N 1
ATOM 697 C CA . PRO A 1 87 ? 10.080 6.055 -27.718 1.00 94.00 87 PRO A CA 1
ATOM 698 C C . PRO A 1 87 ? 8.730 6.744 -27.479 1.00 94.00 87 PRO A C 1
ATOM 700 O O . PRO A 1 87 ? 8.699 7.942 -27.178 1.00 94.00 87 PRO A O 1
ATOM 703 N N . SER A 1 88 ? 7.642 5.983 -27.588 1.00 95.31 88 SER A N 1
ATOM 704 C CA . SER A 1 88 ? 6.287 6.450 -27.275 1.00 95.31 88 SER A CA 1
ATOM 705 C C . SER A 1 88 ? 6.109 6.741 -25.783 1.00 95.31 88 SER A C 1
ATOM 707 O O . SER A 1 88 ? 6.933 6.343 -24.944 1.00 95.31 88 SER A O 1
ATOM 709 N N . THR A 1 89 ? 5.015 7.416 -25.436 1.00 95.56 89 THR A N 1
ATOM 710 C CA . THR A 1 89 ? 4.666 7.717 -24.045 1.00 95.56 89 THR A CA 1
ATOM 711 C C . THR A 1 89 ? 4.567 6.444 -23.200 1.00 95.56 89 THR A C 1
ATOM 713 O O . THR A 1 89 ? 5.138 6.380 -22.106 1.00 95.56 89 THR A O 1
ATOM 716 N N . GLY A 1 90 ? 3.953 5.383 -23.725 1.00 96.38 90 GLY A N 1
ATOM 717 C CA . GLY A 1 90 ? 3.855 4.080 -23.076 1.00 96.38 90 GLY A CA 1
ATOM 718 C C . GLY A 1 90 ? 5.208 3.446 -22.779 1.00 96.38 90 GLY A C 1
ATOM 719 O O . GLY A 1 90 ? 5.413 2.933 -21.677 1.00 96.38 90 GLY A O 1
ATOM 720 N N . ILE A 1 91 ? 6.169 3.528 -23.704 1.00 96.06 91 ILE A N 1
ATOM 721 C CA . ILE A 1 91 ? 7.529 3.003 -23.495 1.00 96.06 91 ILE A CA 1
ATOM 722 C C . ILE A 1 91 ? 8.286 3.805 -22.427 1.00 96.06 91 ILE A C 1
ATOM 724 O O . ILE A 1 91 ? 8.995 3.222 -21.602 1.00 96.06 91 ILE A O 1
ATOM 728 N N . ILE A 1 92 ? 8.110 5.127 -22.383 1.00 96.06 92 ILE A N 1
ATOM 729 C CA . ILE A 1 92 ? 8.723 5.974 -21.348 1.00 96.06 92 ILE A CA 1
ATOM 730 C C . ILE A 1 92 ? 8.177 5.612 -19.964 1.00 96.06 92 ILE A C 1
ATOM 732 O O . ILE A 1 92 ? 8.955 5.385 -19.036 1.00 96.06 92 ILE A O 1
ATOM 736 N N . LEU A 1 93 ? 6.854 5.507 -19.816 1.00 96.81 93 LEU A N 1
ATOM 737 C CA . LEU A 1 93 ? 6.237 5.123 -18.544 1.00 96.81 93 LEU A CA 1
ATOM 738 C C . LEU A 1 93 ? 6.591 3.680 -18.157 1.00 96.81 93 LEU A C 1
ATOM 740 O O . LEU A 1 93 ? 6.814 3.398 -16.980 1.00 96.81 93 LEU A O 1
ATOM 744 N N . CYS A 1 94 ? 6.722 2.780 -19.134 1.00 96.38 94 CYS A N 1
ATOM 745 C CA . CYS A 1 94 ? 7.208 1.416 -18.933 1.00 96.38 94 CYS A CA 1
ATOM 746 C C . CYS A 1 94 ? 8.613 1.403 -18.305 1.00 96.38 94 CYS A C 1
ATOM 748 O O . CYS A 1 94 ? 8.830 0.735 -17.294 1.00 96.38 94 CYS A O 1
ATOM 750 N N . LEU A 1 95 ? 9.546 2.210 -18.823 1.00 95.56 95 LEU A N 1
ATOM 751 C CA . LEU A 1 95 ? 10.882 2.366 -18.238 1.00 95.56 95 LEU A CA 1
ATOM 752 C C . LEU A 1 95 ? 10.844 2.914 -16.808 1.00 95.56 95 LEU A C 1
ATOM 754 O O . LEU A 1 95 ? 11.617 2.468 -15.959 1.00 95.56 95 LEU A O 1
ATOM 758 N N . MET A 1 96 ? 9.935 3.850 -16.521 1.00 95.31 96 MET A N 1
ATOM 759 C CA . MET A 1 96 ? 9.754 4.372 -15.165 1.00 95.31 96 MET A CA 1
ATOM 760 C C . MET A 1 96 ? 9.292 3.295 -14.186 1.00 95.31 96 MET A C 1
ATOM 762 O O . MET A 1 96 ? 9.869 3.162 -13.108 1.00 95.31 96 MET A O 1
ATOM 766 N N . VAL A 1 97 ? 8.294 2.494 -14.560 1.00 94.75 97 VAL A N 1
ATOM 767 C CA . VAL A 1 97 ? 7.818 1.382 -13.725 1.00 94.75 97 VAL A CA 1
ATOM 768 C C . VAL A 1 97 ? 8.910 0.317 -13.571 1.00 94.75 97 VAL A C 1
ATOM 770 O O . VAL A 1 97 ? 9.117 -0.186 -12.467 1.00 94.75 97 VAL A O 1
ATOM 773 N N . ALA A 1 98 ? 9.659 0.009 -14.634 1.00 92.88 98 ALA A N 1
ATOM 774 C CA . ALA A 1 98 ? 10.778 -0.930 -14.577 1.00 92.88 98 ALA A CA 1
ATOM 775 C C . ALA A 1 98 ? 11.874 -0.474 -13.594 1.00 92.88 98 ALA A C 1
ATOM 777 O O . ALA A 1 98 ? 12.346 -1.292 -12.805 1.00 92.88 98 ALA A O 1
ATOM 778 N N . ASP A 1 99 ? 12.231 0.818 -13.567 1.00 91.12 99 ASP A N 1
ATOM 779 C CA . ASP A 1 99 ? 13.145 1.387 -12.559 1.00 91.12 99 ASP A CA 1
ATOM 780 C C . ASP A 1 99 ? 12.591 1.251 -11.136 1.00 91.12 99 ASP A C 1
ATOM 782 O O . ASP A 1 99 ? 13.314 0.820 -10.238 1.00 91.12 99 ASP A O 1
ATOM 786 N N . MET A 1 100 ? 11.299 1.526 -10.929 1.00 89.56 100 MET A N 1
ATOM 787 C CA . MET A 1 100 ? 10.658 1.388 -9.614 1.00 89.56 100 MET A CA 1
ATOM 788 C C . MET A 1 100 ? 10.657 -0.057 -9.097 1.00 89.56 100 MET A C 1
ATOM 790 O O . MET A 1 100 ? 10.817 -0.282 -7.896 1.00 89.56 100 MET A O 1
ATOM 794 N N . ILE A 1 101 ? 10.494 -1.037 -9.990 1.00 87.31 101 ILE A N 1
ATOM 795 C CA . ILE A 1 101 ? 10.560 -2.467 -9.657 1.00 87.31 101 ILE A CA 1
ATOM 796 C C . ILE A 1 101 ? 12.006 -2.882 -9.361 1.00 87.31 101 ILE A C 1
ATOM 798 O O . ILE A 1 101 ? 12.258 -3.553 -8.361 1.00 87.31 101 ILE A O 1
ATOM 802 N N . ALA A 1 102 ? 12.947 -2.483 -10.220 1.00 81.62 102 ALA A N 1
ATOM 803 C CA . ALA A 1 102 ? 14.340 -2.922 -10.181 1.00 81.62 102 ALA A CA 1
ATOM 804 C C . ALA A 1 102 ? 15.176 -2.254 -9.078 1.00 81.62 102 ALA A C 1
ATOM 806 O O . ALA A 1 102 ? 16.152 -2.838 -8.606 1.00 81.62 102 ALA A O 1
ATOM 807 N N . ARG A 1 103 ? 14.846 -1.016 -8.691 1.00 77.19 103 ARG A N 1
ATOM 808 C CA . ARG A 1 103 ? 15.649 -0.191 -7.772 1.00 77.19 103 ARG A CA 1
ATOM 809 C C . ARG A 1 103 ? 14.799 0.391 -6.635 1.00 77.19 103 ARG A C 1
ATOM 811 O O . ARG A 1 103 ? 14.718 1.616 -6.488 1.00 77.19 103 ARG A O 1
ATOM 818 N N . PRO A 1 104 ? 14.196 -0.460 -5.782 1.00 67.94 104 PRO A N 1
ATOM 819 C CA . PRO A 1 104 ? 13.380 0.004 -4.663 1.00 67.94 104 PRO A CA 1
ATOM 820 C C . PRO A 1 104 ? 14.177 0.942 -3.749 1.00 67.94 104 PRO A C 1
ATOM 822 O O . PRO A 1 104 ? 15.371 0.737 -3.517 1.00 67.94 104 PRO A O 1
ATOM 825 N N . ARG A 1 105 ? 13.523 1.993 -3.237 1.00 69.06 105 ARG A N 1
ATOM 826 C CA . ARG A 1 105 ? 14.107 3.083 -2.412 1.00 69.06 105 ARG A CA 1
ATOM 827 C C . ARG A 1 105 ? 15.165 3.967 -3.084 1.00 69.06 105 ARG A C 1
ATOM 829 O O . ARG A 1 105 ? 15.497 5.017 -2.547 1.00 69.06 105 ARG A O 1
ATOM 836 N N . ASN A 1 106 ? 15.658 3.585 -4.259 1.00 77.62 106 ASN A N 1
ATOM 837 C CA . ASN A 1 106 ? 16.592 4.363 -5.074 1.00 77.62 106 ASN A CA 1
ATOM 838 C C . ASN A 1 106 ? 15.964 4.742 -6.423 1.00 77.62 106 ASN A C 1
ATOM 840 O O . ASN A 1 106 ? 16.665 4.799 -7.435 1.00 77.62 106 ASN A O 1
ATOM 844 N N . ILE A 1 107 ? 14.652 5.010 -6.407 1.00 83.38 107 ILE A N 1
ATOM 845 C CA . ILE A 1 107 ? 13.874 5.405 -7.584 1.00 83.38 107 ILE A CA 1
ATOM 846 C C . ILE A 1 107 ? 14.506 6.649 -8.202 1.00 83.38 107 ILE A C 1
ATOM 848 O O . ILE A 1 107 ? 14.821 7.631 -7.512 1.00 83.38 107 ILE A O 1
ATOM 852 N N . THR A 1 108 ? 14.712 6.581 -9.510 1.00 89.12 108 THR A N 1
ATOM 853 C CA . THR A 1 108 ? 15.438 7.579 -10.278 1.00 89.12 108 THR A CA 1
ATOM 854 C C . THR A 1 108 ? 14.575 8.833 -10.453 1.00 89.12 108 THR A C 1
ATOM 856 O O . THR A 1 108 ? 13.486 8.761 -11.023 1.00 89.12 108 THR A O 1
ATOM 859 N N . PRO A 1 109 ? 15.028 10.012 -9.985 1.00 89.38 109 PRO A N 1
ATOM 860 C CA . PRO A 1 109 ? 14.373 11.276 -10.311 1.00 89.38 109 PRO A CA 1
ATOM 861 C C . PRO A 1 109 ? 14.379 11.527 -11.824 1.00 89.38 109 PRO A C 1
ATOM 863 O O . PRO A 1 109 ? 15.381 11.226 -12.470 1.00 89.38 109 PRO A O 1
ATOM 866 N N . ALA A 1 110 ? 13.333 12.149 -12.377 1.00 89.75 110 ALA A N 1
ATOM 867 C CA . ALA A 1 110 ? 13.231 12.407 -13.821 1.00 89.75 110 ALA A CA 1
ATOM 868 C C . ALA A 1 110 ? 14.459 13.139 -14.404 1.00 89.75 110 ALA A C 1
ATOM 870 O O . ALA A 1 110 ? 15.001 12.720 -15.421 1.00 89.75 110 ALA A O 1
ATOM 871 N N . TYR A 1 111 ? 15.014 14.128 -13.699 1.00 90.31 111 TYR A N 1
ATOM 872 C CA . TYR A 1 111 ? 16.225 14.838 -14.135 1.00 90.31 111 TYR A CA 1
ATOM 873 C C . TYR A 1 111 ? 17.512 13.987 -14.173 1.00 90.31 111 TYR A C 1
ATOM 875 O O . TYR A 1 111 ? 18.526 14.442 -14.696 1.00 90.31 111 TYR A O 1
ATOM 883 N N . LYS A 1 112 ? 17.507 12.771 -13.608 1.00 93.69 112 LYS A N 1
ATOM 884 C CA . LYS A 1 112 ? 18.627 11.814 -13.665 1.00 93.69 112 LYS A CA 1
ATOM 885 C C . LYS A 1 112 ? 18.378 10.647 -14.618 1.00 93.69 112 LYS A C 1
ATOM 887 O O . LYS A 1 112 ? 19.248 9.787 -14.739 1.00 93.69 112 LYS A O 1
ATOM 892 N N . PHE A 1 113 ? 17.214 10.577 -15.263 1.00 93.81 113 PHE A N 1
ATOM 893 C CA . PHE A 1 113 ? 16.871 9.435 -16.110 1.00 93.81 113 PHE A CA 1
ATOM 894 C C . PHE A 1 113 ? 17.819 9.288 -17.296 1.00 93.81 113 PHE A C 1
ATOM 896 O O . PHE A 1 113 ? 18.232 8.174 -17.580 1.00 93.81 113 PHE A O 1
ATOM 903 N N . GLU A 1 114 ? 18.236 10.384 -17.930 1.00 95.56 114 GLU A N 1
ATOM 904 C CA . GLU A 1 114 ? 19.215 10.353 -19.023 1.00 95.56 114 GLU A CA 1
ATOM 905 C C . GLU A 1 114 ? 20.576 9.783 -18.573 1.00 95.56 114 GLU A C 1
ATOM 907 O O . GLU A 1 114 ? 21.122 8.888 -19.218 1.00 95.56 114 GLU A O 1
ATOM 912 N N . GLU A 1 115 ? 21.101 10.221 -17.423 1.00 94.50 115 GLU A N 1
ATOM 913 C CA . GLU A 1 115 ? 22.338 9.666 -16.844 1.00 94.50 115 GLU A CA 1
ATOM 914 C C . GLU A 1 115 ? 22.174 8.170 -16.529 1.00 94.50 115 GLU A C 1
ATOM 916 O O . GLU A 1 115 ? 23.036 7.340 -16.829 1.00 94.50 115 GLU A O 1
ATOM 921 N N . MET A 1 116 ? 21.044 7.804 -15.928 1.00 92.38 116 MET A N 1
ATOM 922 C CA . MET A 1 116 ? 20.768 6.420 -15.569 1.00 92.38 116 MET A CA 1
ATOM 923 C C . MET A 1 116 ? 20.524 5.534 -16.790 1.00 92.38 116 MET A C 1
ATOM 925 O O . MET A 1 116 ? 20.943 4.382 -16.783 1.00 92.38 116 MET A O 1
ATOM 929 N N . ALA A 1 117 ? 19.946 6.063 -17.862 1.00 93.75 117 ALA A N 1
ATOM 930 C CA . ALA A 1 117 ? 19.719 5.359 -19.113 1.00 93.75 117 ALA A CA 1
ATOM 931 C C . ALA A 1 117 ? 21.028 4.914 -19.783 1.00 93.75 117 ALA A C 1
ATOM 933 O O . ALA A 1 117 ? 21.048 3.863 -20.430 1.00 93.75 117 ALA A O 1
ATOM 934 N N . GLN A 1 118 ? 22.123 5.658 -19.577 1.00 91.00 118 GLN A N 1
ATOM 935 C CA . GLN A 1 118 ? 23.473 5.226 -19.957 1.00 91.00 118 GLN A CA 1
ATOM 936 C C . GLN A 1 118 ? 23.919 4.020 -19.119 1.00 91.00 118 GLN A C 1
ATOM 938 O O . GLN A 1 118 ? 24.383 3.020 -19.660 1.00 91.00 118 GLN A O 1
ATOM 943 N N . LYS A 1 119 ? 23.720 4.071 -17.795 1.00 88.00 119 LYS A N 1
ATOM 944 C CA . LYS A 1 119 ? 24.056 2.966 -16.873 1.00 88.00 119 LYS A CA 1
ATOM 945 C C . LYS A 1 119 ? 23.209 1.714 -17.118 1.00 88.00 119 LYS A C 1
ATOM 947 O O . LYS A 1 119 ? 23.697 0.601 -16.951 1.00 88.00 119 LYS A O 1
ATOM 952 N N . TRP A 1 120 ? 21.957 1.888 -17.527 1.00 89.50 120 TRP A N 1
ATOM 953 C CA . TRP A 1 120 ? 21.050 0.806 -17.911 1.00 89.50 120 TRP A CA 1
ATOM 954 C C . TRP A 1 120 ? 21.300 0.278 -19.319 1.00 89.50 120 TRP A C 1
ATOM 956 O O . TRP A 1 120 ? 20.645 -0.681 -19.713 1.00 89.50 120 TRP A O 1
ATOM 966 N N . GLN A 1 121 ? 22.218 0.888 -20.076 1.00 89.88 121 GLN A N 1
ATOM 967 C CA . GLN A 1 121 ? 22.544 0.478 -21.439 1.00 89.88 121 GLN A CA 1
ATOM 968 C C . GLN A 1 121 ? 21.300 0.431 -22.351 1.00 89.88 121 GLN A C 1
ATOM 970 O O . GLN A 1 121 ? 21.140 -0.459 -23.185 1.00 89.88 121 GLN A O 1
ATOM 975 N N . THR A 1 122 ? 20.403 1.412 -22.191 1.00 93.56 122 THR A N 1
ATOM 976 C CA . THR A 1 122 ? 19.125 1.505 -22.930 1.00 93.56 122 THR A CA 1
ATOM 977 C C . THR A 1 122 ? 19.307 1.555 -24.447 1.00 93.56 122 THR A C 1
ATOM 979 O O . THR A 1 122 ? 18.507 0.966 -25.170 1.00 93.56 122 THR A O 1
ATOM 982 N N . ALA A 1 123 ? 20.379 2.174 -24.944 1.00 92.81 123 ALA A N 1
ATOM 983 C CA . ALA A 1 123 ? 20.663 2.239 -26.374 1.00 92.81 123 ALA A CA 1
ATOM 984 C C . ALA A 1 123 ? 20.946 0.848 -26.974 1.00 92.81 123 ALA A C 1
ATOM 986 O O . ALA A 1 123 ? 20.144 0.384 -27.783 1.00 92.81 123 ALA A O 1
ATOM 987 N N . PRO A 1 124 ? 21.999 0.117 -26.561 1.00 88.94 124 PRO A N 1
ATOM 988 C CA . PRO A 1 124 ? 22.276 -1.198 -27.138 1.00 88.94 124 PRO A CA 1
ATOM 989 C C . PRO A 1 124 ? 21.218 -2.258 -26.781 1.00 88.94 124 PRO A C 1
ATOM 991 O O . PRO A 1 124 ? 20.957 -3.151 -27.594 1.00 88.94 124 PRO A O 1
ATOM 994 N N . LEU A 1 125 ? 20.587 -2.176 -25.600 1.00 88.75 125 LEU A N 1
ATOM 995 C CA . LEU A 1 125 ? 19.635 -3.194 -25.138 1.00 88.75 125 LEU A CA 1
ATOM 996 C C . LEU A 1 125 ? 18.196 -2.963 -25.587 1.00 88.75 125 LEU A C 1
ATOM 998 O O . LEU A 1 125 ? 17.513 -3.939 -25.876 1.00 88.75 125 LEU A O 1
ATOM 1002 N N . LEU A 1 126 ? 17.733 -1.714 -25.637 1.00 91.44 126 LEU A N 1
ATOM 1003 C CA . LEU A 1 126 ? 16.339 -1.357 -25.934 1.00 91.44 126 LEU A CA 1
ATOM 1004 C C . LEU A 1 126 ? 16.196 -0.517 -27.209 1.00 91.44 126 LEU A C 1
ATOM 1006 O O . LEU A 1 126 ? 15.080 -0.281 -27.651 1.00 91.44 126 LEU A O 1
ATOM 1010 N N . GLY A 1 127 ? 17.301 -0.066 -27.808 1.00 93.06 127 GLY A N 1
ATOM 1011 C CA . GLY A 1 127 ? 17.289 0.833 -28.963 1.00 93.06 127 GLY A CA 1
ATOM 1012 C C . GLY A 1 127 ? 16.933 2.281 -28.626 1.00 93.06 127 GLY A C 1
ATOM 1013 O O . GLY A 1 127 ? 16.676 3.074 -29.530 1.00 93.06 127 GLY A O 1
ATOM 1014 N N . ILE A 1 128 ? 16.911 2.637 -27.339 1.00 95.44 128 ILE A N 1
ATOM 1015 C CA . ILE A 1 128 ? 16.507 3.961 -26.862 1.00 95.44 128 ILE A CA 1
ATOM 1016 C C . ILE A 1 128 ? 17.759 4.737 -26.477 1.00 95.44 128 ILE A C 1
ATOM 1018 O O . ILE A 1 128 ? 18.444 4.390 -25.520 1.00 95.44 128 ILE A O 1
ATOM 1022 N N . GLU A 1 129 ? 18.070 5.800 -27.214 1.00 94.56 129 GLU A N 1
ATOM 1023 C CA . GLU A 1 129 ? 19.187 6.667 -26.847 1.00 94.56 129 GLU A CA 1
ATOM 1024 C C . GLU A 1 129 ? 18.922 7.383 -25.508 1.00 94.56 129 GLU A C 1
ATOM 1026 O O . GLU A 1 129 ? 17.836 7.939 -25.327 1.00 94.56 129 GLU A O 1
ATOM 1031 N N . PRO A 1 130 ? 19.909 7.461 -24.594 1.00 95.81 130 PRO A N 1
ATOM 1032 C CA . PRO A 1 130 ? 19.755 8.152 -23.313 1.00 95.81 130 PRO A CA 1
ATOM 1033 C C . PRO A 1 130 ? 19.270 9.604 -23.425 1.00 95.81 130 PRO A C 1
ATOM 1035 O O . PRO A 1 130 ? 18.452 10.038 -22.618 1.00 95.81 130 PRO A O 1
ATOM 1038 N N . SER A 1 131 ? 19.697 10.326 -24.466 1.00 95.19 131 SER A N 1
ATOM 1039 C CA . SER A 1 131 ? 19.281 11.708 -24.771 1.00 95.19 131 SER A CA 1
ATOM 1040 C C . SER A 1 131 ? 17.768 11.856 -25.010 1.00 95.19 131 SER A C 1
ATOM 1042 O O . SER A 1 131 ? 17.189 12.943 -24.877 1.00 95.19 131 SER A O 1
ATOM 1044 N N . LEU A 1 132 ? 17.091 10.753 -25.349 1.00 95.62 132 LEU A N 1
ATOM 1045 C CA . LEU A 1 132 ? 15.643 10.694 -25.510 1.00 95.62 132 LEU A CA 1
ATOM 1046 C C . LEU A 1 132 ? 14.904 10.532 -24.173 1.00 95.62 132 LEU A C 1
ATOM 1048 O O . LEU A 1 132 ? 13.685 10.673 -24.141 1.00 95.62 132 LEU A O 1
ATOM 1052 N N . LEU A 1 133 ? 15.606 10.324 -23.062 1.00 96.31 133 LEU A N 1
ATOM 1053 C CA . LEU A 1 133 ? 15.033 10.149 -21.723 1.00 96.31 133 LEU A CA 1
ATOM 1054 C C . LEU A 1 133 ? 15.321 11.356 -20.816 1.00 96.31 133 LEU A C 1
ATOM 1056 O O . LEU A 1 133 ? 15.584 11.216 -19.624 1.00 96.31 133 LEU A O 1
ATOM 1060 N N . ASN A 1 134 ? 15.268 12.556 -21.396 1.00 95.00 134 ASN A N 1
ATOM 1061 C CA . ASN A 1 134 ? 15.406 13.808 -20.659 1.00 95.00 134 ASN A CA 1
ATOM 1062 C C . ASN A 1 134 ? 14.153 14.163 -19.835 1.00 95.00 134 ASN A C 1
ATOM 1064 O O . ASN A 1 134 ? 13.042 13.692 -20.104 1.00 95.00 134 ASN A O 1
ATOM 1068 N N . ASP A 1 135 ? 14.352 15.047 -18.855 1.00 94.00 135 ASP A N 1
ATOM 1069 C CA . ASP A 1 135 ? 13.336 15.478 -17.883 1.00 94.00 135 ASP A CA 1
ATOM 1070 C C . ASP A 1 135 ? 12.061 16.018 -18.549 1.00 94.00 135 ASP A C 1
ATOM 1072 O O . ASP A 1 135 ? 10.947 15.679 -18.152 1.00 94.00 135 ASP A O 1
ATOM 1076 N N . ASP A 1 136 ? 12.205 16.795 -19.625 1.00 94.25 136 ASP A N 1
ATOM 1077 C CA . ASP A 1 136 ? 11.070 17.377 -20.341 1.00 94.25 136 ASP A CA 1
ATOM 1078 C C . ASP A 1 136 ? 10.172 16.311 -20.974 1.00 94.25 136 ASP A C 1
ATOM 1080 O O . ASP A 1 136 ? 8.944 16.434 -20.947 1.00 94.25 136 ASP A O 1
ATOM 1084 N N . ARG A 1 137 ? 10.762 15.265 -21.567 1.00 95.12 137 ARG A N 1
ATOM 1085 C CA . ARG A 1 137 ? 9.985 14.196 -22.208 1.00 95.12 137 ARG A CA 1
ATOM 1086 C C . ARG A 1 137 ? 9.287 13.320 -21.175 1.00 95.12 137 ARG A C 1
ATOM 1088 O O . ARG A 1 137 ? 8.110 13.024 -21.353 1.00 95.12 137 ARG A O 1
ATOM 1095 N N . ILE A 1 138 ? 9.969 12.999 -20.078 1.00 95.69 138 ILE A N 1
ATOM 1096 C CA . ILE A 1 138 ? 9.371 12.283 -18.942 1.00 95.69 138 ILE A CA 1
ATOM 1097 C C . ILE A 1 138 ? 8.221 13.096 -18.349 1.00 95.69 138 ILE A C 1
ATOM 1099 O O . ILE A 1 138 ? 7.123 12.584 -18.148 1.00 95.69 138 ILE A O 1
ATOM 1103 N N . GLY A 1 139 ? 8.440 14.393 -18.134 1.00 95.12 139 GLY A N 1
ATOM 1104 C CA . GLY A 1 139 ? 7.422 15.294 -17.618 1.00 95.12 139 GLY A CA 1
ATOM 1105 C C . GLY A 1 139 ? 6.185 15.386 -18.513 1.00 95.12 139 GLY A C 1
ATOM 1106 O O . GLY A 1 139 ? 5.083 15.481 -17.975 1.00 95.12 139 GLY A O 1
ATOM 1107 N N . ARG A 1 140 ? 6.336 15.362 -19.847 1.00 95.31 140 ARG A N 1
ATOM 1108 C CA . ARG A 1 140 ? 5.203 15.311 -20.792 1.00 95.31 140 ARG A CA 1
ATOM 1109 C C . ARG A 1 140 ? 4.442 13.992 -20.684 1.00 95.31 140 ARG A C 1
ATOM 1111 O O . ARG A 1 140 ? 3.284 14.043 -20.293 1.00 95.31 140 ARG A O 1
ATOM 1118 N N . ALA A 1 141 ? 5.135 12.860 -20.826 1.00 95.56 141 ALA A N 1
ATOM 1119 C CA . ALA A 1 141 ? 4.550 11.521 -20.702 1.00 95.56 141 ALA A CA 1
ATOM 1120 C C . ALA A 1 141 ? 3.730 11.348 -19.407 1.00 95.56 141 ALA A C 1
ATOM 1122 O O . ALA A 1 141 ? 2.627 10.807 -19.402 1.00 95.56 141 ALA A O 1
ATOM 1123 N N . MET A 1 142 ? 4.245 11.864 -18.287 1.00 96.12 142 MET A N 1
ATOM 1124 C CA . MET A 1 142 ? 3.520 11.843 -17.018 1.00 96.12 142 MET A CA 1
ATOM 1125 C C . MET A 1 142 ? 2.284 12.744 -16.999 1.00 96.12 142 MET A C 1
ATOM 1127 O O . MET A 1 142 ? 1.301 12.404 -16.346 1.00 96.12 142 MET A O 1
ATOM 1131 N N . SER A 1 143 ? 2.349 13.907 -17.649 1.00 95.75 143 SER A N 1
ATOM 1132 C CA . SER A 1 143 ? 1.227 14.851 -17.696 1.00 95.75 143 SER A CA 1
ATOM 1133 C C . SER A 1 143 ? 0.090 14.299 -18.557 1.00 95.75 143 SER A C 1
ATOM 1135 O O . SER A 1 143 ? -1.062 14.462 -18.176 1.00 95.75 143 SER A O 1
ATOM 1137 N N . ASP A 1 144 ? 0.414 13.595 -19.645 1.00 94.44 144 ASP A N 1
ATOM 1138 C CA . ASP A 1 144 ? -0.570 13.033 -20.579 1.00 94.44 144 ASP A CA 1
ATOM 1139 C C . ASP A 1 144 ? -1.465 11.979 -19.902 1.00 94.44 144 ASP A C 1
ATOM 1141 O O . ASP A 1 144 ? -2.680 11.978 -20.085 1.00 94.44 144 ASP A O 1
ATOM 1145 N N . ILE A 1 145 ? -0.893 11.142 -19.028 1.00 93.69 145 ILE A N 1
ATOM 1146 C CA . ILE A 1 145 ? -1.655 10.149 -18.247 1.00 93.69 145 ILE A CA 1
ATOM 1147 C C . ILE A 1 145 ? -2.238 10.722 -16.956 1.00 93.69 145 ILE A C 1
ATOM 1149 O O . ILE A 1 145 ? -3.344 10.364 -16.557 1.00 93.69 145 ILE A O 1
ATOM 1153 N N . GLY A 1 146 ? -1.503 11.607 -16.286 1.00 91.69 146 GLY A N 1
ATOM 1154 C CA . GLY A 1 146 ? -1.906 12.171 -15.001 1.00 91.69 146 GLY A CA 1
ATOM 1155 C C . GLY A 1 146 ? -3.002 13.232 -15.078 1.00 91.69 146 GLY A C 1
ATOM 1156 O O . GLY A 1 146 ? -3.485 13.661 -14.031 1.00 91.69 146 GLY A O 1
ATOM 1157 N N . ALA A 1 147 ? -3.359 13.698 -16.279 1.00 88.56 147 ALA A N 1
ATOM 1158 C CA . ALA A 1 147 ? -4.339 14.763 -16.473 1.00 88.56 147 ALA A CA 1
ATOM 1159 C C . ALA A 1 147 ? -5.743 14.374 -15.990 1.00 88.56 147 ALA A C 1
ATOM 1161 O O . ALA A 1 147 ? -6.458 15.212 -15.440 1.00 88.56 147 ALA A O 1
ATOM 1162 N N . GLU A 1 148 ? -6.124 13.105 -16.160 1.00 88.25 148 GLU A N 1
ATOM 1163 C CA . GLU A 1 148 ? -7.443 12.596 -15.795 1.00 88.25 148 GLU A CA 1
ATOM 1164 C C . GLU A 1 148 ? -7.329 11.321 -14.957 1.00 88.25 148 GLU A C 1
ATOM 1166 O O . GLU A 1 148 ? -6.697 10.341 -15.352 1.00 88.25 148 GLU A O 1
ATOM 1171 N N . THR A 1 149 ? -8.008 11.294 -13.806 1.00 87.44 149 THR A N 1
ATOM 1172 C CA . THR A 1 149 ? -8.046 10.113 -12.927 1.00 87.44 149 THR A CA 1
ATOM 1173 C C . THR A 1 149 ? -8.570 8.876 -13.654 1.00 87.44 149 THR A C 1
ATOM 1175 O O . THR A 1 149 ? -8.026 7.785 -13.490 1.00 87.44 149 THR A O 1
ATOM 1178 N N . LYS A 1 150 ? -9.569 9.066 -14.522 1.00 89.44 150 LYS A N 1
ATOM 1179 C CA . LYS A 1 150 ? -10.191 7.994 -15.300 1.00 89.44 150 LYS A CA 1
ATOM 1180 C C . LYS A 1 150 ? -9.190 7.265 -16.202 1.00 89.44 150 LYS A C 1
ATOM 1182 O O . LYS A 1 150 ? -9.227 6.042 -16.265 1.00 89.44 150 LYS A O 1
ATOM 1187 N N . THR A 1 151 ? -8.258 7.980 -16.833 1.00 92.56 151 THR A N 1
ATOM 1188 C CA . THR A 1 151 ? -7.222 7.371 -17.684 1.00 92.56 151 THR A CA 1
ATOM 1189 C C . THR A 1 151 ? -6.379 6.375 -16.891 1.00 92.56 151 THR A C 1
ATOM 1191 O O . THR A 1 151 ? -6.191 5.236 -17.310 1.00 92.56 151 THR A O 1
ATOM 1194 N N . MET A 1 152 ? -5.925 6.762 -15.697 1.00 94.12 152 MET A N 1
ATOM 1195 C CA . MET A 1 152 ? -5.153 5.877 -14.820 1.00 94.12 152 MET A CA 1
ATOM 1196 C C . MET A 1 152 ? -5.985 4.688 -14.308 1.00 94.12 152 MET A C 1
ATOM 1198 O O . MET A 1 152 ? -5.488 3.562 -14.242 1.00 94.12 152 MET A O 1
ATOM 1202 N N . GLU A 1 153 ? -7.259 4.911 -13.972 1.00 90.88 153 GLU A N 1
ATOM 1203 C CA . GLU A 1 153 ? -8.187 3.841 -13.587 1.00 90.88 153 GLU A CA 1
ATOM 1204 C C . GLU A 1 153 ? -8.418 2.831 -14.719 1.00 90.88 153 GLU A C 1
ATOM 1206 O O . GLU A 1 153 ? -8.505 1.629 -14.457 1.00 90.88 153 GLU A O 1
ATOM 1211 N N . ASP A 1 154 ? -8.519 3.292 -15.965 1.00 92.62 154 ASP A N 1
ATOM 1212 C CA . ASP A 1 154 ? -8.721 2.445 -17.142 1.00 92.62 154 ASP A CA 1
ATOM 1213 C C . ASP A 1 154 ? -7.462 1.633 -17.476 1.00 92.62 154 ASP A C 1
ATOM 1215 O O . ASP A 1 154 ? -7.566 0.457 -17.827 1.00 92.62 154 ASP A O 1
ATOM 1219 N N . VAL A 1 155 ? -6.267 2.203 -17.284 1.00 94.56 155 VAL A N 1
ATOM 1220 C CA . VAL A 1 155 ? -4.991 1.468 -17.378 1.00 94.56 155 VAL A CA 1
ATOM 1221 C C . VAL A 1 155 ? -4.907 0.369 -16.326 1.00 94.56 155 VAL A C 1
ATOM 1223 O O . VAL A 1 155 ? -4.609 -0.778 -16.662 1.00 94.56 155 VAL A O 1
ATOM 1226 N N . LEU A 1 156 ? -5.201 0.679 -15.060 1.00 92.88 156 LEU A N 1
ATOM 1227 C CA . LEU A 1 156 ? -5.196 -0.331 -14.001 1.00 92.88 156 LEU A CA 1
ATOM 1228 C C . LEU A 1 156 ? -6.220 -1.440 -14.288 1.00 92.88 156 LEU A C 1
ATOM 1230 O O . LEU A 1 156 ? -5.905 -2.621 -14.148 1.00 92.88 156 LEU A O 1
ATOM 1234 N N . PHE A 1 157 ? -7.421 -1.074 -14.741 1.00 90.44 157 PHE A N 1
ATOM 1235 C CA . PHE A 1 157 ? -8.466 -2.023 -15.123 1.00 90.44 157 PHE A CA 1
ATOM 1236 C C . PHE A 1 157 ? -8.048 -2.950 -16.268 1.00 90.44 157 PHE A C 1
ATOM 1238 O O . PHE A 1 157 ? -8.270 -4.165 -16.206 1.00 90.44 157 PHE A O 1
ATOM 1245 N N . TYR A 1 158 ? -7.409 -2.399 -17.298 1.00 92.06 158 TYR A N 1
ATOM 1246 C CA . TYR A 1 158 ? -6.896 -3.184 -18.411 1.00 92.06 158 TYR A CA 1
ATOM 1247 C C . TYR A 1 158 ? -5.834 -4.186 -17.947 1.00 92.06 158 TYR A C 1
ATOM 1249 O O . TYR A 1 158 ? -5.935 -5.380 -18.248 1.00 92.06 158 TYR A O 1
ATOM 1257 N N . LEU A 1 159 ? -4.866 -3.736 -17.139 1.00 91.19 159 LEU A N 1
ATOM 1258 C CA . LEU A 1 159 ? -3.835 -4.607 -16.575 1.00 91.19 159 LEU A CA 1
ATOM 1259 C C . LEU A 1 159 ? -4.432 -5.715 -15.708 1.00 91.19 159 LEU A C 1
ATOM 1261 O O . LEU A 1 159 ? -4.024 -6.866 -15.841 1.00 91.19 159 LEU A O 1
ATOM 1265 N N . LEU A 1 160 ? -5.418 -5.403 -14.862 1.00 87.75 160 LEU A N 1
ATOM 1266 C CA . LEU A 1 160 ? -6.144 -6.393 -14.060 1.00 87.75 160 LEU A CA 1
ATOM 1267 C C . LEU A 1 160 ? -6.819 -7.441 -14.934 1.00 87.75 160 LEU A C 1
ATOM 1269 O O . LEU A 1 160 ? -6.706 -8.631 -14.657 1.00 87.75 160 LEU A O 1
ATOM 1273 N N . THR A 1 161 ? -7.487 -7.015 -16.003 1.00 83.69 161 THR A N 1
ATOM 1274 C CA . THR A 1 161 ? -8.179 -7.922 -16.922 1.00 83.69 161 THR A CA 1
ATOM 1275 C C . THR A 1 161 ? -7.182 -8.817 -17.660 1.00 83.69 161 THR A C 1
ATOM 1277 O O . THR A 1 161 ? -7.393 -10.027 -17.771 1.00 83.69 161 THR A O 1
ATOM 1280 N N . ASN A 1 162 ? -6.068 -8.254 -18.139 1.00 82.81 162 ASN A N 1
ATOM 1281 C CA . ASN A 1 162 ? -5.037 -9.003 -18.857 1.00 82.81 162 ASN A CA 1
ATOM 1282 C C . ASN A 1 162 ? -4.288 -9.973 -17.923 1.00 82.81 162 ASN A C 1
ATOM 1284 O O . ASN A 1 162 ? -4.148 -11.159 -18.222 1.00 82.81 162 ASN A O 1
ATOM 1288 N N . ALA A 1 163 ? -3.867 -9.502 -16.747 1.00 79.31 163 ALA A N 1
ATOM 1289 C CA . ALA A 1 163 ? -3.203 -10.317 -15.733 1.00 79.31 163 ALA A CA 1
ATOM 1290 C C . ALA A 1 163 ? -4.140 -11.377 -15.140 1.00 79.31 163 ALA A C 1
ATOM 1292 O O . ALA A 1 163 ? -3.729 -12.520 -14.950 1.00 79.31 163 ALA A O 1
ATOM 1293 N N . GLY A 1 164 ? -5.403 -11.030 -14.885 1.00 72.44 164 GLY A N 1
ATOM 1294 C CA . GLY A 1 164 ? -6.435 -11.921 -14.359 1.00 72.44 164 GLY A CA 1
ATOM 1295 C C . GLY A 1 164 ? -6.700 -13.103 -15.288 1.00 72.44 164 GLY A C 1
ATOM 1296 O O . GLY A 1 164 ? -6.664 -14.248 -14.833 1.00 72.44 164 GLY A O 1
ATOM 1297 N N . LYS A 1 165 ? -6.827 -12.855 -16.603 1.00 66.00 165 LYS A N 1
ATOM 1298 C CA . LYS A 1 165 ? -6.900 -13.913 -17.632 1.00 66.00 165 LYS A CA 1
ATOM 1299 C C . LYS A 1 165 ? -5.700 -14.865 -17.581 1.00 66.00 165 LYS A C 1
ATOM 1301 O O . LYS A 1 165 ? -5.856 -16.059 -17.821 1.00 66.00 165 LYS A O 1
ATOM 1306 N N . LYS A 1 166 ? -4.511 -14.351 -17.259 1.00 69.38 166 LYS A N 1
ATOM 1307 C CA . LYS A 1 166 ? -3.248 -15.107 -17.266 1.00 69.38 166 LYS A CA 1
ATOM 1308 C C . LYS A 1 166 ? -2.970 -15.839 -15.940 1.00 69.38 166 LYS A C 1
ATOM 1310 O O . LYS A 1 166 ? -2.391 -16.925 -15.952 1.00 69.38 166 LYS A O 1
ATOM 1315 N N . ALA A 1 167 ? -3.398 -15.291 -14.800 1.00 66.25 167 ALA A N 1
ATOM 1316 C CA . ALA A 1 167 ? -3.076 -15.804 -13.463 1.00 66.25 167 ALA A CA 1
ATOM 1317 C C . ALA A 1 167 ? -4.254 -16.446 -12.702 1.00 66.25 167 ALA A C 1
ATOM 1319 O O . ALA A 1 167 ? -4.000 -17.147 -11.723 1.00 66.25 167 ALA A O 1
ATOM 1320 N N . SER A 1 168 ? -5.504 -16.294 -13.162 1.00 73.50 168 SER A N 1
ATOM 1321 C CA . SER A 1 168 ? -6.721 -16.809 -12.496 1.00 73.50 168 SER A CA 1
ATOM 1322 C C . SER A 1 168 ? -6.865 -16.310 -11.053 1.00 73.50 168 SER A C 1
ATOM 1324 O O . SER A 1 168 ? -7.015 -17.086 -10.111 1.00 73.50 168 SER A O 1
ATOM 1326 N N . ILE A 1 169 ? -6.750 -14.997 -10.878 1.00 73.75 169 ILE A N 1
ATOM 1327 C CA . ILE A 1 169 ? -6.791 -14.347 -9.569 1.00 73.75 169 ILE A CA 1
ATOM 1328 C C . ILE A 1 169 ? -8.250 -14.133 -9.138 1.00 73.75 169 ILE A C 1
ATOM 1330 O O . ILE A 1 169 ? -8.980 -13.498 -9.891 1.00 73.75 169 ILE A O 1
ATOM 1334 N N . PRO A 1 170 ? -8.675 -14.604 -7.947 1.00 79.06 170 PRO A N 1
ATOM 1335 C CA . PRO A 1 170 ? -10.042 -14.397 -7.474 1.00 79.06 170 PRO A CA 1
ATOM 1336 C C . PRO A 1 170 ? -10.274 -12.936 -7.069 1.00 79.06 170 PRO A C 1
ATOM 1338 O O . PRO A 1 170 ? -9.520 -12.378 -6.263 1.00 79.06 170 PRO A O 1
ATOM 1341 N N . LEU A 1 171 ? -11.348 -12.341 -7.587 1.00 86.25 171 LEU A N 1
ATOM 1342 C CA . LEU A 1 171 ? -11.763 -10.955 -7.367 1.00 86.25 171 LEU A CA 1
ATOM 1343 C C . LEU A 1 171 ? -13.115 -10.910 -6.640 1.00 86.25 171 LEU A C 1
ATOM 1345 O O . LEU A 1 171 ? -14.063 -10.266 -7.079 1.00 86.25 171 LEU A O 1
ATOM 1349 N N . ASN A 1 172 ? -13.204 -11.603 -5.503 1.00 89.31 172 ASN A N 1
ATOM 1350 C CA . ASN A 1 172 ? -14.418 -11.690 -4.681 1.00 89.31 172 ASN A CA 1
ATOM 1351 C C . ASN A 1 172 ? -14.248 -11.153 -3.249 1.00 89.31 172 ASN A C 1
ATOM 1353 O O . ASN A 1 172 ? -15.215 -11.075 -2.493 1.00 89.31 172 ASN A O 1
ATOM 1357 N N . LYS A 1 173 ? -13.025 -10.791 -2.852 1.00 89.94 173 LYS A N 1
ATOM 1358 C CA . LYS A 1 173 ? -12.717 -10.261 -1.523 1.00 89.94 173 LYS A CA 1
ATOM 1359 C C . LYS A 1 173 ? -11.774 -9.079 -1.633 1.00 89.94 173 LYS A C 1
ATOM 1361 O O . LYS A 1 173 ? -10.671 -9.216 -2.162 1.00 89.94 173 LYS A O 1
ATOM 1366 N N . PHE A 1 174 ? -12.177 -7.961 -1.052 1.00 89.50 174 PHE A N 1
ATOM 1367 C CA . PHE A 1 174 ? -11.504 -6.682 -1.177 1.00 89.50 174 PHE A CA 1
ATOM 1368 C C . PHE A 1 174 ? -11.212 -6.066 0.182 1.00 89.50 174 PHE A C 1
ATOM 1370 O O . PHE A 1 174 ? -11.940 -6.245 1.160 1.00 89.50 174 PHE A O 1
ATOM 1377 N N . MET A 1 175 ? -10.114 -5.330 0.221 1.00 87.38 175 MET A N 1
ATOM 1378 C CA . MET A 1 175 ? -9.679 -4.554 1.363 1.00 87.38 175 MET A CA 1
ATOM 1379 C C . MET A 1 175 ? -9.603 -3.093 0.986 1.00 87.38 175 MET A C 1
ATOM 1381 O O . MET A 1 175 ? -9.058 -2.757 -0.064 1.00 87.38 175 MET A O 1
ATOM 1385 N N . LEU A 1 176 ? -10.141 -2.257 1.867 1.00 84.81 176 LEU A N 1
ATOM 1386 C CA . LEU A 1 176 ? -10.124 -0.810 1.733 1.00 84.81 176 LEU A CA 1
ATOM 1387 C C . LEU A 1 176 ? -9.086 -0.257 2.697 1.00 84.81 176 LEU A C 1
ATOM 1389 O O . LEU A 1 176 ? -9.260 -0.371 3.913 1.00 84.81 176 LEU A O 1
ATOM 1393 N N . ASP A 1 177 ? -8.025 0.335 2.158 1.00 79.25 177 ASP A N 1
ATOM 1394 C CA . ASP A 1 177 ? -7.015 1.019 2.956 1.00 79.25 177 ASP A CA 1
ATOM 1395 C C . ASP A 1 177 ? -6.775 2.435 2.432 1.00 79.25 177 ASP A C 1
ATOM 1397 O O . ASP A 1 177 ? -6.899 2.726 1.240 1.00 79.25 177 ASP A O 1
ATOM 1401 N N . THR A 1 178 ? -6.436 3.333 3.347 1.00 80.50 178 THR A N 1
ATOM 1402 C CA . THR A 1 178 ? -6.053 4.706 3.027 1.00 80.50 178 THR A CA 1
ATOM 1403 C C . THR A 1 178 ? -4.738 5.021 3.707 1.00 80.50 178 THR A C 1
ATOM 1405 O O . THR A 1 178 ? -4.580 4.860 4.917 1.00 80.50 178 THR A O 1
ATOM 1408 N N . THR A 1 179 ? -3.786 5.531 2.935 1.00 78.62 179 THR A N 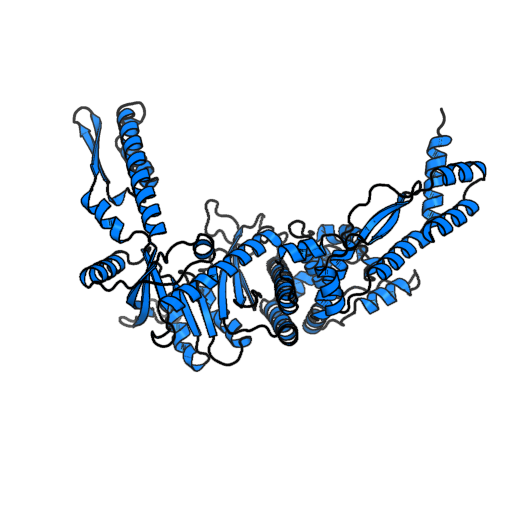1
ATOM 1409 C CA . THR A 1 179 ? -2.505 6.000 3.450 1.00 78.62 179 THR A CA 1
ATOM 1410 C C . THR A 1 179 ? -2.394 7.506 3.357 1.00 78.62 179 THR A C 1
ATOM 1412 O O . THR A 1 179 ? -2.701 8.100 2.331 1.00 78.62 179 THR A O 1
ATOM 1415 N N . LEU A 1 180 ? -1.876 8.117 4.416 1.00 80.81 180 LEU A N 1
ATOM 1416 C CA . LEU A 1 180 ? -1.432 9.501 4.394 1.00 80.81 180 LEU A CA 1
ATOM 1417 C C . LEU A 1 180 ? -0.005 9.564 3.844 1.00 80.81 180 LEU A C 1
ATOM 1419 O O . LEU A 1 180 ? 0.850 8.789 4.273 1.00 80.81 180 LEU A O 1
ATOM 1423 N N . LEU A 1 181 ? 0.232 10.477 2.906 1.00 80.94 181 LEU A N 1
ATOM 1424 C CA . LEU A 1 181 ? 1.554 10.826 2.396 1.00 80.94 181 LEU A CA 1
ATOM 1425 C C . LEU A 1 181 ? 1.879 12.260 2.808 1.00 80.94 181 LEU A C 1
ATOM 1427 O O . LEU A 1 181 ? 1.133 13.188 2.487 1.00 80.94 181 LEU A O 1
ATOM 1431 N N . GLU A 1 182 ? 2.986 12.426 3.524 1.00 80.19 182 GLU A N 1
ATOM 1432 C CA . GLU A 1 182 ? 3.566 13.738 3.809 1.00 80.19 182 GLU A CA 1
ATOM 1433 C C . GLU A 1 182 ? 4.446 14.151 2.630 1.00 80.19 182 GLU A C 1
ATOM 1435 O O . GLU A 1 182 ? 5.174 13.331 2.077 1.00 80.19 182 GLU A O 1
ATOM 1440 N N . LEU A 1 183 ? 4.340 15.411 2.215 1.00 78.31 183 LEU A N 1
ATOM 1441 C CA . LEU A 1 183 ? 5.058 15.935 1.066 1.00 78.31 183 LEU A CA 1
ATOM 1442 C C . LEU A 1 183 ? 6.025 17.038 1.484 1.00 78.31 183 LEU A C 1
ATOM 1444 O O . LEU A 1 183 ? 5.638 18.018 2.126 1.00 78.31 183 LEU A O 1
ATOM 1448 N N . ASP A 1 184 ? 7.256 16.925 0.998 1.00 75.56 184 ASP A N 1
ATOM 1449 C CA . ASP A 1 184 ? 8.279 17.952 1.138 1.00 75.56 184 ASP A CA 1
ATOM 1450 C C . ASP A 1 184 ? 8.318 18.840 -0.109 1.00 75.56 184 ASP A C 1
ATOM 1452 O O . ASP A 1 184 ? 8.598 18.389 -1.219 1.00 75.56 184 ASP A O 1
ATOM 1456 N N . GLY A 1 185 ? 8.056 20.136 0.058 1.00 75.38 185 GLY A N 1
ATOM 1457 C CA . GLY A 1 185 ? 8.168 21.095 -1.037 1.00 75.38 185 GLY A CA 1
ATOM 1458 C C . GLY A 1 185 ? 7.268 22.315 -0.900 1.00 75.38 185 GLY A C 1
ATOM 1459 O O . GLY A 1 185 ? 6.381 22.389 -0.052 1.00 75.38 185 GLY A O 1
ATOM 1460 N N . LYS A 1 186 ? 7.502 23.303 -1.769 1.00 76.06 186 LYS A N 1
ATOM 1461 C CA . LYS A 1 186 ? 6.626 24.471 -1.918 1.00 76.06 186 LYS A CA 1
ATOM 1462 C C . LYS A 1 186 ? 5.628 24.199 -3.040 1.00 76.06 186 LYS A C 1
ATOM 1464 O O . LYS A 1 186 ? 5.912 24.491 -4.198 1.00 76.06 186 LYS A O 1
ATOM 1469 N N . PHE A 1 187 ? 4.473 23.644 -2.690 1.00 77.19 187 PHE A N 1
ATOM 1470 C CA . PHE A 1 187 ? 3.369 23.430 -3.625 1.00 77.19 187 PHE A CA 1
ATOM 1471 C C . PHE A 1 187 ? 2.600 24.743 -3.802 1.00 77.19 187 PHE A C 1
ATOM 1473 O O . PHE A 1 187 ? 2.033 25.267 -2.845 1.00 77.19 187 PHE A O 1
ATOM 1480 N N . LYS A 1 188 ? 2.625 25.306 -5.012 1.00 69.56 188 LYS A N 1
ATOM 1481 C CA . LYS A 1 188 ? 1.804 26.464 -5.393 1.00 69.56 188 LYS A CA 1
ATOM 1482 C C . LYS A 1 188 ? 0.641 25.972 -6.242 1.00 69.56 188 LYS A C 1
ATOM 1484 O O . LYS A 1 188 ? 0.858 25.143 -7.117 1.00 69.56 188 LYS A O 1
ATOM 1489 N N . ASP A 1 189 ? -0.562 26.466 -5.966 1.00 68.19 189 ASP A N 1
ATOM 1490 C CA . ASP A 1 189 ? -1.761 26.215 -6.779 1.00 68.19 189 ASP A CA 1
ATOM 1491 C C . ASP A 1 189 ? -2.163 24.727 -6.917 1.00 68.19 189 ASP A C 1
ATOM 1493 O O . ASP A 1 189 ? -2.869 24.339 -7.844 1.00 68.19 189 ASP A O 1
ATOM 1497 N N . VAL A 1 190 ? -1.764 23.877 -5.960 1.00 75.19 190 VAL A N 1
ATOM 1498 C CA . VAL A 1 190 ? -2.166 22.461 -5.892 1.00 75.19 190 VAL A CA 1
ATOM 1499 C C . VAL A 1 190 ? -3.246 22.287 -4.824 1.00 75.19 190 VAL A C 1
ATOM 1501 O O . VAL A 1 190 ? -2.949 21.960 -3.679 1.00 75.19 190 VAL A O 1
ATOM 1504 N N . ALA A 1 191 ? -4.514 22.492 -5.193 1.00 73.94 191 ALA A N 1
ATOM 1505 C CA . ALA A 1 191 ? -5.635 22.561 -4.244 1.00 73.94 191 ALA A CA 1
ATOM 1506 C C . ALA A 1 191 ? -5.809 21.319 -3.345 1.00 73.94 191 ALA A C 1
ATOM 1508 O O . ALA A 1 191 ? -6.293 21.438 -2.223 1.00 73.94 191 ALA A O 1
ATOM 1509 N N . LYS A 1 192 ? -5.410 20.131 -3.818 1.00 77.06 192 LYS A N 1
ATOM 1510 C CA . LYS A 1 192 ? -5.472 18.873 -3.051 1.00 77.06 192 LYS A CA 1
ATOM 1511 C C . LYS A 1 192 ? -4.339 18.717 -2.028 1.00 77.06 192 LYS A C 1
ATOM 1513 O O . LYS A 1 192 ? -4.485 17.970 -1.065 1.00 77.06 192 LYS A O 1
ATOM 1518 N N . VAL A 1 193 ? -3.218 19.414 -2.213 1.00 78.06 193 VAL A N 1
ATOM 1519 C CA . VAL A 1 193 ? -2.084 19.360 -1.287 1.00 78.06 193 VAL A CA 1
ATOM 1520 C C . VAL A 1 193 ? -2.329 20.374 -0.181 1.00 78.06 193 VAL A C 1
ATOM 1522 O O . VAL A 1 193 ? -2.016 21.557 -0.303 1.00 78.06 193 VAL A O 1
ATOM 1525 N N . VAL A 1 194 ? -2.933 19.901 0.904 1.00 74.12 194 VAL A N 1
ATOM 1526 C CA . VAL A 1 194 ? -3.377 20.742 2.020 1.00 74.12 194 VAL A CA 1
ATOM 1527 C C . VAL A 1 194 ? -2.729 20.297 3.326 1.00 74.12 194 VAL A C 1
ATOM 1529 O O . VAL A 1 194 ? -2.433 19.109 3.476 1.00 74.12 194 VAL A O 1
ATOM 1532 N N . PRO A 1 195 ? -2.529 21.215 4.290 1.00 69.56 195 PRO A N 1
ATOM 1533 C CA . PRO A 1 195 ? -2.233 20.836 5.663 1.00 69.56 195 PRO A CA 1
ATOM 1534 C C . PRO A 1 195 ? -3.313 19.892 6.193 1.00 69.56 195 PRO A C 1
ATOM 1536 O O . PRO A 1 195 ? -4.497 20.234 6.183 1.00 69.56 195 PRO A O 1
ATOM 1539 N N . GLY A 1 196 ? -2.915 18.700 6.631 1.00 65.50 196 GLY A N 1
ATOM 1540 C CA . GLY A 1 196 ? -3.836 17.689 7.149 1.00 65.50 196 GLY A CA 1
ATOM 1541 C C . GLY A 1 196 ? -3.487 17.228 8.568 1.00 65.50 196 GLY A C 1
ATOM 1542 O O . GLY A 1 196 ? -3.076 18.015 9.422 1.00 65.50 196 GLY A O 1
ATOM 1543 N N . ARG A 1 197 ? -3.723 15.943 8.855 1.00 61.47 197 ARG A N 1
ATOM 1544 C CA . ARG A 1 197 ? -3.569 15.339 10.190 1.00 61.47 197 ARG A CA 1
ATOM 1545 C C . ARG A 1 197 ? -2.082 15.081 10.490 1.00 61.47 197 ARG A C 1
ATOM 1547 O O . ARG A 1 197 ? -1.407 14.418 9.716 1.00 61.47 197 ARG A O 1
ATOM 1554 N N . GLY A 1 198 ? -1.566 15.543 11.632 1.00 57.38 198 GLY A N 1
ATOM 1555 C CA . GLY A 1 198 ? -0.173 15.296 12.045 1.00 57.38 198 GLY A CA 1
ATOM 1556 C C . GLY A 1 198 ? 0.366 16.370 12.992 1.00 57.38 198 GLY A C 1
ATOM 1557 O O . GLY A 1 198 ? -0.278 17.395 13.193 1.00 57.38 198 GLY A O 1
ATOM 1558 N N . LYS A 1 199 ? 1.539 16.147 13.604 1.00 50.03 199 LYS A N 1
ATOM 1559 C CA . LYS A 1 199 ? 2.124 17.099 14.575 1.00 50.03 199 LYS A CA 1
ATOM 1560 C C . LYS A 1 199 ? 2.675 18.387 13.940 1.00 50.03 199 LYS A C 1
ATOM 1562 O O . LYS A 1 199 ? 2.837 19.359 14.667 1.00 50.03 199 LYS A O 1
ATOM 1567 N N . ASN A 1 200 ? 2.920 18.404 12.624 1.00 51.66 200 ASN A N 1
ATOM 1568 C CA . ASN A 1 200 ? 3.682 19.470 11.958 1.00 51.66 200 ASN A CA 1
ATOM 1569 C C . ASN A 1 200 ? 2.976 20.163 10.765 1.00 51.66 200 ASN A C 1
ATOM 1571 O O . ASN A 1 200 ? 3.625 20.930 10.065 1.00 51.66 200 ASN A O 1
ATOM 1575 N N . SER A 1 201 ? 1.667 19.959 10.542 1.00 54.06 201 SER A N 1
ATOM 1576 C CA . SER A 1 201 ? 0.863 20.687 9.528 1.00 54.06 201 SER A CA 1
ATOM 1577 C C . SER A 1 201 ? 1.524 20.830 8.139 1.00 54.06 201 SER A C 1
ATOM 1579 O O . SER A 1 201 ? 1.527 21.916 7.558 1.00 54.06 201 SER A O 1
ATOM 1581 N N . PHE A 1 202 ? 2.111 19.752 7.613 1.00 65.12 202 PHE A N 1
ATOM 1582 C CA . PHE A 1 202 ? 2.751 19.745 6.293 1.00 65.12 202 PHE A CA 1
ATOM 1583 C C . PHE A 1 202 ? 1.746 19.589 5.150 1.00 65.12 202 PHE A C 1
ATOM 1585 O O . PHE A 1 202 ? 0.613 19.164 5.357 1.00 65.12 202 PHE A O 1
ATOM 1592 N N . ALA A 1 203 ? 2.195 19.896 3.933 1.00 77.69 203 ALA A N 1
ATOM 1593 C CA . ALA A 1 203 ? 1.539 19.511 2.691 1.00 77.69 203 ALA A CA 1
ATOM 1594 C C . ALA A 1 203 ? 1.287 17.991 2.674 1.00 77.69 203 ALA A C 1
ATOM 1596 O O . ALA A 1 203 ? 2.231 17.213 2.785 1.00 77.69 203 ALA A O 1
ATOM 1597 N N . GLN A 1 204 ? 0.027 17.567 2.569 1.00 83.06 204 GLN A N 1
ATOM 1598 C CA . GLN A 1 204 ? -0.351 16.155 2.654 1.00 83.06 204 GLN A CA 1
ATOM 1599 C C . GLN A 1 204 ? -1.309 15.735 1.536 1.00 83.06 204 GLN A C 1
ATOM 1601 O O . GLN A 1 204 ? -2.102 16.538 1.037 1.00 83.06 204 GLN A O 1
ATOM 1606 N N . LEU A 1 205 ? -1.257 14.444 1.199 1.00 86.00 205 LEU A N 1
ATOM 1607 C CA . LEU A 1 205 ? -2.211 13.740 0.338 1.00 86.00 205 LEU A CA 1
ATOM 1608 C C . LEU A 1 205 ? -2.698 12.465 1.022 1.00 86.00 205 LEU A C 1
ATOM 1610 O O . LEU A 1 205 ? -2.009 11.895 1.868 1.00 86.00 205 LEU A O 1
ATOM 1614 N N . ILE A 1 206 ? -3.874 11.999 0.618 1.00 86.12 206 ILE A N 1
ATOM 1615 C CA . ILE A 1 206 ? -4.373 10.672 0.974 1.00 86.12 206 ILE A CA 1
ATOM 1616 C C . ILE A 1 206 ? -4.353 9.811 -0.281 1.00 86.12 206 ILE A C 1
ATOM 1618 O O . ILE A 1 206 ? -4.921 10.192 -1.295 1.00 86.12 206 ILE A O 1
ATOM 1622 N N . VAL A 1 207 ? -3.727 8.641 -0.215 1.00 85.50 207 VAL A N 1
ATOM 1623 C CA . VAL A 1 207 ? -3.840 7.626 -1.262 1.00 85.50 207 VAL A CA 1
ATOM 1624 C C . VAL A 1 207 ? -4.796 6.551 -0.771 1.00 85.50 207 VAL A C 1
ATOM 1626 O O . VAL A 1 207 ? -4.523 5.877 0.222 1.00 85.50 207 VAL A O 1
ATOM 1629 N N . SER A 1 208 ? -5.935 6.424 -1.443 1.00 86.25 208 SER A N 1
ATOM 1630 C CA . SER A 1 208 ? -6.880 5.328 -1.241 1.00 86.25 208 SER A CA 1
ATOM 1631 C C . SER A 1 208 ? -6.481 4.166 -2.136 1.00 86.25 208 SER A C 1
ATOM 1633 O O . SER A 1 208 ? -6.118 4.376 -3.292 1.00 86.25 208 SER A O 1
ATOM 1635 N N . LEU A 1 209 ? -6.517 2.950 -1.600 1.00 85.69 209 LEU A N 1
ATOM 1636 C CA . LEU A 1 209 ? -6.213 1.733 -2.334 1.00 85.69 209 LEU A CA 1
ATOM 1637 C C . LEU A 1 209 ? -7.248 0.662 -2.017 1.00 85.69 209 LEU A C 1
ATOM 1639 O O . LEU A 1 209 ? -7.566 0.385 -0.859 1.00 85.69 209 LEU A O 1
ATOM 1643 N N . VAL A 1 210 ? -7.729 0.026 -3.079 1.00 87.94 210 VAL A N 1
ATOM 1644 C CA . VAL A 1 210 ? -8.544 -1.180 -3.007 1.00 87.94 210 VAL A CA 1
ATOM 1645 C C . VAL A 1 210 ? -7.646 -2.342 -3.387 1.00 87.94 210 VAL A C 1
ATOM 1647 O O . VAL A 1 210 ? -7.034 -2.319 -4.454 1.00 87.94 210 VAL A O 1
ATOM 1650 N N . VAL A 1 211 ? -7.552 -3.357 -2.532 1.00 86.56 211 VAL A N 1
ATOM 1651 C CA . VAL A 1 211 ? -6.707 -4.534 -2.774 1.00 86.56 211 VAL A CA 1
ATOM 1652 C C . VAL A 1 211 ? -7.535 -5.808 -2.756 1.00 86.56 211 VAL A C 1
ATOM 1654 O O . VAL A 1 211 ? -8.325 -6.028 -1.840 1.00 86.56 211 VAL A O 1
ATOM 1657 N N . ALA A 1 212 ? -7.326 -6.679 -3.743 1.00 86.00 212 ALA A N 1
ATOM 1658 C CA . ALA A 1 212 ? -7.904 -8.018 -3.747 1.00 86.00 212 ALA A CA 1
ATOM 1659 C C . ALA A 1 212 ? -7.185 -8.887 -2.703 1.00 86.00 212 ALA A C 1
ATOM 1661 O O . ALA A 1 212 ? -6.005 -9.187 -2.840 1.00 86.00 212 ALA A O 1
ATOM 1662 N N . SER A 1 213 ? -7.879 -9.305 -1.644 1.00 73.12 213 SER A N 1
ATOM 1663 C CA . SER A 1 213 ? -7.265 -9.914 -0.452 1.00 73.12 213 SER A CA 1
ATOM 1664 C C . SER A 1 213 ? -6.509 -11.224 -0.738 1.00 73.12 213 SER A C 1
ATOM 1666 O O . SER A 1 213 ? -5.488 -11.488 -0.106 1.00 73.12 213 SER A O 1
ATOM 1668 N N . GLY A 1 214 ? -6.962 -12.030 -1.708 1.00 68.12 214 GLY A N 1
ATOM 1669 C CA . GLY A 1 214 ? -6.337 -13.319 -2.039 1.00 68.12 214 GLY A CA 1
ATOM 1670 C C . GLY A 1 214 ? -5.026 -13.207 -2.828 1.00 68.12 214 GLY A C 1
ATOM 1671 O O . GLY A 1 214 ? -4.083 -13.955 -2.578 1.00 68.12 214 GLY A O 1
ATOM 1672 N N . SER A 1 215 ? -4.945 -12.263 -3.766 1.00 68.19 215 SER A N 1
ATOM 1673 C CA . SER A 1 215 ? -3.767 -12.039 -4.620 1.00 68.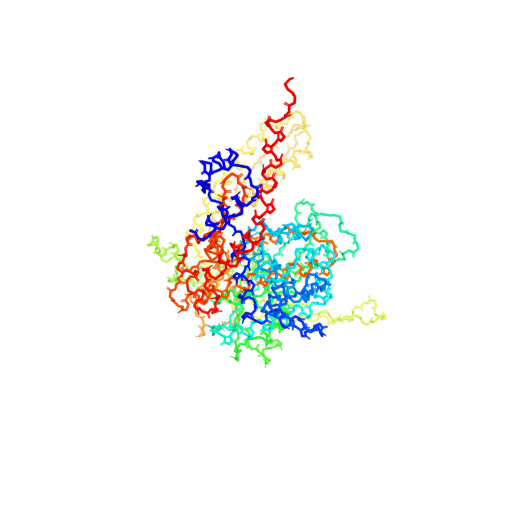19 215 SER A CA 1
ATOM 1674 C C . SER A 1 215 ? -2.920 -10.855 -4.191 1.00 68.19 215 SER A C 1
ATOM 1676 O O . SER A 1 215 ? -1.795 -10.711 -4.659 1.00 68.19 215 SER A O 1
ATOM 1678 N N . ARG A 1 216 ? -3.445 -10.021 -3.293 1.00 78.44 216 ARG A N 1
ATOM 1679 C CA . ARG A 1 216 ? -2.848 -8.765 -2.835 1.00 78.44 216 ARG A CA 1
ATOM 1680 C C . ARG A 1 216 ? -2.594 -7.771 -3.970 1.00 78.44 216 ARG A C 1
ATOM 1682 O O . ARG A 1 216 ? -1.787 -6.861 -3.822 1.00 78.44 216 ARG A O 1
ATOM 1689 N N . LEU A 1 217 ? -3.282 -7.944 -5.099 1.00 82.75 217 LEU A N 1
ATOM 1690 C CA . LEU A 1 217 ? -3.200 -7.005 -6.206 1.00 82.75 217 LEU A CA 1
ATOM 1691 C C . LEU A 1 217 ? -3.903 -5.697 -5.831 1.00 82.75 217 LEU A C 1
ATOM 1693 O O . LEU A 1 217 ? -5.039 -5.757 -5.350 1.00 82.75 217 LEU A O 1
ATOM 1697 N N . PRO A 1 218 ? -3.290 -4.529 -6.088 1.00 86.50 218 PRO A N 1
ATOM 1698 C CA . PRO A 1 218 ? -4.027 -3.281 -6.116 1.00 86.50 218 PRO A CA 1
ATOM 1699 C C . PRO A 1 218 ? -4.994 -3.338 -7.296 1.00 86.50 218 PRO A C 1
ATOM 1701 O O . PRO A 1 218 ? -4.607 -3.623 -8.428 1.00 86.50 218 PRO A O 1
ATOM 1704 N N . VAL A 1 219 ? -6.266 -3.114 -7.005 1.00 87.31 219 VAL A N 1
ATOM 1705 C CA . VAL A 1 219 ? -7.341 -3.196 -7.990 1.00 87.31 219 VAL A CA 1
ATOM 1706 C C . VAL A 1 219 ? -8.100 -1.884 -8.177 1.00 87.31 219 VAL A C 1
ATOM 1708 O O . VAL A 1 219 ? -8.849 -1.716 -9.132 1.00 87.31 219 VAL A O 1
ATOM 1711 N N . GLY A 1 220 ? -7.883 -0.948 -7.260 1.00 88.44 220 GLY A N 1
ATOM 1712 C CA . GLY A 1 220 ? -8.385 0.412 -7.309 1.00 88.44 220 GLY A CA 1
ATOM 1713 C C . GLY A 1 220 ? -7.413 1.332 -6.600 1.00 88.44 220 GLY A C 1
ATOM 1714 O O . GLY A 1 220 ? -6.741 0.910 -5.654 1.00 88.44 220 GLY A O 1
ATOM 1715 N N . PHE A 1 221 ? -7.336 2.579 -7.049 1.00 89.50 221 PHE A N 1
ATOM 1716 C CA . PHE A 1 221 ? -6.528 3.599 -6.400 1.00 89.50 221 PHE A CA 1
ATOM 1717 C C . PHE A 1 221 ? -7.207 4.965 -6.503 1.00 89.50 221 PHE A C 1
ATOM 1719 O O . PHE A 1 221 ? -8.009 5.196 -7.400 1.00 89.50 221 PHE A O 1
ATOM 1726 N N . GLY A 1 222 ? -6.845 5.878 -5.610 1.00 88.50 222 GLY A N 1
ATOM 1727 C CA . GLY A 1 222 ? -7.207 7.284 -5.720 1.00 88.50 222 GLY A CA 1
ATOM 1728 C C . GLY A 1 222 ? -6.199 8.162 -4.997 1.00 88.50 222 GLY A C 1
ATOM 1729 O O . GLY A 1 222 ? -5.701 7.784 -3.938 1.00 88.50 222 GLY A O 1
ATOM 1730 N N . VAL A 1 223 ? -5.904 9.337 -5.555 1.00 89.06 223 VAL A N 1
ATOM 1731 C CA . VAL A 1 223 ? -5.069 10.361 -4.912 1.00 89.06 223 VAL A CA 1
ATOM 1732 C C . VAL A 1 223 ? -5.960 11.534 -4.528 1.00 89.06 223 VAL A C 1
ATOM 1734 O O . VAL A 1 223 ? -6.494 12.250 -5.369 1.00 89.06 223 VAL A O 1
ATOM 1737 N N . LEU A 1 224 ? -6.148 11.700 -3.228 1.00 89.06 224 LEU A N 1
ATOM 1738 C CA . LEU A 1 224 ? -7.148 12.557 -2.611 1.00 89.06 224 LEU A CA 1
ATOM 1739 C C . LEU A 1 224 ? -6.478 13.651 -1.780 1.00 89.06 224 LEU A C 1
ATOM 1741 O O . LEU A 1 224 ? -5.301 13.565 -1.413 1.00 89.06 224 LEU A O 1
ATOM 1745 N N . ALA A 1 225 ? -7.249 14.683 -1.443 1.00 87.56 225 ALA A N 1
ATOM 1746 C CA . ALA A 1 225 ? -6.747 15.773 -0.622 1.00 87.56 225 ALA A CA 1
ATOM 1747 C C . ALA A 1 225 ? -6.351 15.291 0.784 1.00 87.56 225 ALA A C 1
ATOM 1749 O O . ALA A 1 225 ? -7.025 14.433 1.357 1.00 87.56 225 ALA A O 1
ATOM 1750 N N . GLY A 1 226 ? -5.297 15.866 1.372 1.00 83.19 226 GLY A N 1
ATOM 1751 C CA . GLY A 1 226 ? -4.766 15.458 2.686 1.00 83.19 226 GLY A CA 1
ATOM 1752 C C . GLY A 1 226 ? -5.743 15.571 3.868 1.00 83.19 226 GLY A C 1
ATOM 1753 O O . GLY A 1 226 ? -5.526 14.971 4.920 1.00 83.19 226 GLY A O 1
ATOM 1754 N N . ASN A 1 227 ? -6.836 16.319 3.708 1.00 83.44 227 ASN A N 1
ATOM 1755 C CA . ASN A 1 227 ? -7.910 16.470 4.692 1.00 83.44 227 ASN A CA 1
ATOM 1756 C C . ASN A 1 227 ? -9.148 15.596 4.405 1.00 83.44 227 ASN A C 1
ATOM 1758 O O . ASN A 1 227 ? -10.152 15.727 5.112 1.00 83.44 227 ASN A O 1
ATOM 1762 N N . THR A 1 228 ? -9.099 14.728 3.389 1.00 85.81 228 THR A N 1
ATOM 1763 C CA . THR A 1 228 ? -10.203 13.821 3.045 1.00 85.81 228 THR A CA 1
ATOM 1764 C C . THR A 1 228 ? -10.521 12.903 4.225 1.00 85.81 228 THR A C 1
ATOM 1766 O O . THR A 1 228 ? -9.633 12.450 4.947 1.00 85.81 228 THR A O 1
ATOM 1769 N N . ASN A 1 229 ? -11.806 12.643 4.461 1.00 84.69 229 ASN A N 1
ATOM 1770 C CA . ASN A 1 229 ? -12.215 11.676 5.468 1.00 84.69 229 ASN A CA 1
ATOM 1771 C C . ASN A 1 229 ? -12.188 10.272 4.861 1.00 84.69 229 ASN A C 1
ATOM 1773 O O . ASN A 1 229 ? -12.911 9.999 3.916 1.00 84.69 229 ASN A O 1
ATOM 1777 N N . ASP A 1 230 ? -11.396 9.376 5.435 1.00 84.31 230 ASP A N 1
ATOM 1778 C CA . ASP A 1 230 ? -11.178 8.008 4.966 1.00 84.31 230 ASP A CA 1
ATOM 1779 C C . ASP A 1 230 ? -12.515 7.282 4.698 1.00 84.31 230 ASP A C 1
ATOM 1781 O O . ASP A 1 230 ? -12.682 6.615 3.678 1.00 84.31 230 ASP A O 1
ATOM 1785 N N . ALA A 1 231 ? -13.520 7.504 5.558 1.00 85.75 231 ALA A N 1
ATOM 1786 C CA . ALA A 1 231 ? -14.850 6.911 5.420 1.00 85.75 231 ALA A CA 1
ATOM 1787 C C . ALA A 1 231 ? -15.566 7.290 4.112 1.00 85.75 231 ALA A C 1
ATOM 1789 O O . ALA A 1 231 ? -16.364 6.499 3.620 1.00 85.75 231 ALA A O 1
ATOM 1790 N N . THR A 1 232 ? -15.306 8.468 3.538 1.00 88.06 232 THR A N 1
ATOM 1791 C CA . THR A 1 232 ? -16.008 8.937 2.330 1.00 88.06 232 THR A CA 1
ATOM 1792 C C . THR A 1 232 ? -15.489 8.288 1.049 1.00 88.06 232 THR A C 1
ATOM 1794 O O . THR A 1 232 ? -16.033 8.556 -0.012 1.00 88.06 232 THR A O 1
ATOM 1797 N N . THR A 1 233 ? -14.456 7.443 1.129 1.00 89.19 233 THR A N 1
ATOM 1798 C CA . THR A 1 233 ? -13.870 6.753 -0.036 1.00 89.19 233 THR A CA 1
ATOM 1799 C C . THR A 1 233 ? -14.612 5.467 -0.423 1.00 89.19 233 THR A C 1
ATOM 1801 O O . THR A 1 233 ? -14.418 4.944 -1.518 1.00 89.19 233 THR A O 1
ATOM 1804 N N . LEU A 1 234 ? -15.497 4.960 0.445 1.00 93.25 234 LEU A N 1
ATOM 1805 C CA . LEU A 1 234 ? -16.206 3.694 0.234 1.00 93.25 234 LEU A CA 1
ATOM 1806 C C . LEU A 1 234 ? -17.077 3.658 -1.036 1.00 93.25 234 LEU A C 1
ATOM 1808 O O . LEU A 1 234 ? -17.022 2.639 -1.724 1.00 93.25 234 LEU A O 1
ATOM 1812 N N . PRO A 1 235 ? -17.843 4.707 -1.399 1.00 93.00 235 PRO A N 1
ATOM 1813 C CA . PRO A 1 235 ? -18.648 4.680 -2.621 1.00 93.00 235 PRO A CA 1
ATOM 1814 C C . PRO A 1 235 ? -17.819 4.504 -3.898 1.00 93.00 235 PRO A C 1
ATOM 1816 O O . PRO A 1 235 ? -18.200 3.739 -4.782 1.00 93.00 235 PRO A O 1
ATOM 1819 N N . ASP A 1 236 ? -16.662 5.160 -3.997 1.00 90.62 236 ASP A N 1
ATOM 1820 C CA . ASP A 1 236 ? -15.796 5.038 -5.176 1.00 90.62 236 ASP A CA 1
ATOM 1821 C C . ASP A 1 236 ? -15.060 3.695 -5.201 1.00 90.62 236 ASP A C 1
ATOM 1823 O O . ASP A 1 236 ? -14.902 3.078 -6.260 1.00 90.62 236 ASP A O 1
ATOM 1827 N N . ALA A 1 237 ? -14.714 3.166 -4.025 1.00 90.94 237 ALA A N 1
ATOM 1828 C CA . ALA A 1 237 ? -14.226 1.803 -3.919 1.00 90.94 237 ALA A CA 1
ATOM 1829 C C . ALA A 1 237 ? -15.285 0.769 -4.337 1.00 90.94 237 ALA A C 1
ATOM 1831 O O . ALA A 1 237 ? -14.953 -0.177 -5.049 1.00 90.94 237 ALA A O 1
ATOM 1832 N N . TYR A 1 238 ? -16.557 0.961 -3.966 1.00 94.62 238 TYR A N 1
ATOM 1833 C CA . TYR A 1 238 ? -17.666 0.117 -4.421 1.00 94.62 238 TYR A CA 1
ATOM 1834 C C . TYR A 1 238 ? -17.807 0.150 -5.942 1.00 94.62 238 TYR A C 1
ATOM 1836 O O . TYR A 1 238 ? -17.835 -0.912 -6.557 1.00 94.62 238 TYR A O 1
ATOM 1844 N N . LYS A 1 239 ? -17.816 1.336 -6.568 1.00 92.06 239 LYS A N 1
ATOM 1845 C CA . LYS A 1 239 ? -17.870 1.461 -8.038 1.00 92.06 239 LYS A CA 1
ATOM 1846 C C . LYS A 1 239 ? -16.712 0.724 -8.706 1.00 92.06 239 LYS A C 1
ATOM 1848 O O . LYS A 1 239 ? -16.923 -0.009 -9.671 1.00 92.06 239 LYS A O 1
ATOM 1853 N N . THR A 1 240 ? -15.504 0.890 -8.166 1.00 89.69 240 THR A N 1
ATOM 1854 C CA . THR A 1 240 ? -14.312 0.201 -8.667 1.00 89.69 240 THR A CA 1
ATOM 1855 C C . THR A 1 240 ? -14.482 -1.307 -8.570 1.00 89.69 240 THR A C 1
ATOM 1857 O O . THR A 1 240 ? -14.321 -1.997 -9.570 1.00 89.69 240 THR A O 1
ATOM 1860 N N . VAL A 1 241 ? -14.868 -1.820 -7.397 1.00 91.06 241 VAL A N 1
ATOM 1861 C CA . VAL A 1 241 ? -15.095 -3.252 -7.185 1.00 91.06 241 VAL A CA 1
ATOM 1862 C C . VAL A 1 241 ? -16.190 -3.785 -8.102 1.00 91.06 241 VAL A C 1
ATOM 1864 O O . VAL A 1 241 ? -15.995 -4.819 -8.731 1.00 91.06 241 VAL A O 1
ATOM 1867 N N . ASN A 1 242 ? -17.317 -3.087 -8.223 1.00 91.62 242 ASN A N 1
ATOM 1868 C CA . ASN A 1 242 ? -18.442 -3.538 -9.035 1.00 91.62 242 ASN A CA 1
ATOM 1869 C C . ASN A 1 242 ? -18.058 -3.700 -10.516 1.00 91.62 242 ASN A C 1
ATOM 1871 O O . ASN A 1 242 ? -18.562 -4.597 -11.186 1.00 91.62 242 ASN A O 1
ATOM 1875 N N . ARG A 1 243 ? -17.118 -2.875 -11.002 1.00 88.94 243 ARG A N 1
ATOM 1876 C CA . ARG A 1 243 ? -16.573 -2.954 -12.363 1.00 88.94 243 ARG A CA 1
ATOM 1877 C C . ARG A 1 243 ? -15.667 -4.170 -12.591 1.00 88.94 243 ARG A C 1
ATOM 1879 O O . ARG A 1 243 ? -15.587 -4.645 -13.719 1.00 88.94 243 ARG A O 1
ATOM 1886 N N . ILE A 1 244 ? -14.951 -4.632 -11.565 1.00 87.44 244 ILE A N 1
ATOM 1887 C CA . ILE A 1 244 ? -13.857 -5.612 -11.718 1.00 87.44 244 ILE A CA 1
ATOM 1888 C C . ILE A 1 244 ? -14.144 -6.986 -11.116 1.00 87.44 244 ILE A C 1
ATOM 1890 O O . ILE A 1 244 ? -13.423 -7.933 -11.414 1.00 87.44 244 ILE A O 1
ATOM 1894 N N . ALA A 1 245 ? -15.094 -7.072 -10.188 1.00 88.94 245 ALA A N 1
ATOM 1895 C CA . ALA A 1 245 ? -15.301 -8.265 -9.389 1.00 88.94 245 ALA A CA 1
ATOM 1896 C C . ALA A 1 245 ? -15.892 -9.404 -10.214 1.00 88.94 245 ALA A C 1
ATOM 1898 O O . ALA A 1 245 ? -16.694 -9.176 -11.122 1.00 88.94 245 ALA A O 1
ATOM 1899 N N . ASP A 1 246 ? -15.555 -10.628 -9.812 1.00 86.94 246 ASP A N 1
ATOM 1900 C CA . ASP A 1 246 ? -16.194 -11.839 -10.326 1.00 86.94 246 ASP A CA 1
ATOM 1901 C C . ASP A 1 246 ? -17.716 -11.781 -10.098 1.00 86.94 246 ASP A C 1
ATOM 1903 O O . ASP A 1 246 ? -18.199 -11.058 -9.221 1.00 86.94 246 ASP A O 1
ATOM 1907 N N . ASP A 1 247 ? -18.493 -12.553 -10.857 1.00 88.44 247 ASP A N 1
ATOM 1908 C CA . ASP A 1 247 ? -19.948 -12.604 -10.687 1.00 88.44 247 ASP A CA 1
ATOM 1909 C C . ASP A 1 247 ? -20.356 -13.011 -9.258 1.00 88.44 247 ASP A C 1
ATOM 1911 O O . ASP A 1 247 ? -19.766 -13.897 -8.634 1.00 88.44 247 ASP A O 1
ATOM 1915 N N . GLY A 1 248 ? -21.424 -12.387 -8.754 1.00 91.75 248 GLY A N 1
ATOM 1916 C CA . GLY A 1 248 ? -22.019 -12.699 -7.454 1.00 91.75 248 GLY A CA 1
ATOM 1917 C C . GLY A 1 248 ? -21.611 -11.760 -6.316 1.00 91.75 248 GLY A C 1
ATOM 1918 O O . GLY A 1 248 ? -21.200 -10.616 -6.521 1.00 91.75 248 GLY A O 1
ATOM 1919 N N . ALA A 1 249 ? -21.802 -12.230 -5.083 1.00 94.94 249 ALA A N 1
ATOM 1920 C CA . ALA A 1 249 ? -21.543 -11.431 -3.891 1.00 94.94 249 ALA A CA 1
ATOM 1921 C C . ALA A 1 249 ? -20.040 -11.276 -3.625 1.00 94.94 249 ALA A C 1
ATOM 1923 O O . ALA A 1 249 ? -19.257 -12.206 -3.829 1.00 94.94 249 ALA A O 1
ATOM 1924 N N . VAL A 1 250 ? -19.657 -10.117 -3.094 1.00 95.00 250 VAL A N 1
ATOM 1925 C CA . VAL A 1 250 ? -18.268 -9.801 -2.731 1.00 95.00 250 VAL A CA 1
ATOM 1926 C C . VAL A 1 250 ? -18.134 -9.550 -1.233 1.00 95.00 250 VAL A C 1
ATOM 1928 O O . VAL A 1 250 ? -19.117 -9.284 -0.547 1.00 95.00 250 VAL A O 1
ATOM 1931 N N . GLU A 1 251 ? -16.914 -9.640 -0.707 1.00 94.31 251 GLU A N 1
ATOM 1932 C CA . GLU A 1 251 ? -16.606 -9.374 0.702 1.00 94.31 251 GLU A CA 1
ATOM 1933 C C . GLU A 1 251 ? -15.685 -8.156 0.861 1.00 94.31 251 GLU A C 1
ATOM 1935 O O . GLU A 1 251 ? -14.605 -8.127 0.279 1.00 94.31 251 GLU A O 1
ATOM 1940 N N . PHE A 1 252 ? -16.067 -7.187 1.696 1.00 93.94 252 PHE A N 1
ATOM 1941 C CA . PHE A 1 252 ? -15.235 -6.061 2.129 1.00 93.94 252 PHE A CA 1
ATOM 1942 C C . PHE A 1 252 ? -14.696 -6.296 3.541 1.00 93.94 252 PHE A C 1
ATOM 1944 O O . PHE A 1 252 ? -15.449 -6.385 4.513 1.00 93.94 252 PHE A O 1
ATOM 1951 N N . LEU A 1 253 ? -13.374 -6.337 3.683 1.00 91.38 253 LEU A N 1
ATOM 1952 C CA . LEU A 1 253 ? -12.723 -6.216 4.987 1.00 91.38 253 LEU A CA 1
ATOM 1953 C C . LEU A 1 253 ? -12.319 -4.757 5.177 1.00 91.38 253 LEU A C 1
ATOM 1955 O O . LEU A 1 253 ? -11.474 -4.237 4.445 1.00 91.38 253 LEU A O 1
ATOM 1959 N N . MET A 1 254 ? -12.937 -4.095 6.150 1.00 89.75 254 MET A N 1
ATOM 1960 C CA . MET A 1 254 ? -12.803 -2.652 6.335 1.00 89.75 254 MET A CA 1
ATOM 1961 C C . MET A 1 254 ? -12.157 -2.323 7.681 1.00 89.75 254 MET A C 1
ATOM 1963 O O . MET A 1 254 ? -12.207 -3.106 8.636 1.00 89.75 254 MET A O 1
ATOM 1967 N N . ASP A 1 255 ? -11.538 -1.148 7.773 1.00 87.00 255 ASP A N 1
ATOM 1968 C CA . ASP A 1 255 ? -11.116 -0.604 9.060 1.00 87.00 255 ASP A CA 1
ATOM 1969 C C . ASP A 1 255 ? -12.265 0.081 9.815 1.00 87.00 255 ASP A C 1
ATOM 1971 O O . ASP A 1 255 ? -13.274 0.482 9.239 1.00 87.00 255 ASP A O 1
ATOM 1975 N N . ARG A 1 256 ? -12.080 0.277 11.124 1.00 88.19 256 ARG A N 1
ATOM 1976 C CA . ARG A 1 256 ? -13.053 0.831 12.082 1.00 88.19 256 ARG A CA 1
ATOM 1977 C C . ARG A 1 256 ? -13.609 2.220 11.747 1.00 88.19 256 ARG A C 1
ATOM 1979 O O . ARG A 1 256 ? -14.465 2.721 12.473 1.00 88.19 256 ARG A O 1
ATOM 1986 N N . ILE A 1 257 ? -13.071 2.879 10.724 1.00 87.81 257 ILE A N 1
ATOM 1987 C CA . ILE A 1 257 ? -13.502 4.196 10.244 1.00 87.81 257 ILE A CA 1
ATOM 1988 C C . ILE A 1 257 ? -14.630 4.071 9.208 1.00 87.81 257 ILE A C 1
ATOM 1990 O O . ILE A 1 257 ? -15.479 4.955 9.135 1.00 87.81 257 ILE A O 1
ATOM 1994 N N . TYR A 1 258 ? -14.683 2.968 8.460 1.00 89.50 258 TYR A N 1
ATOM 1995 C CA . TYR A 1 258 ? -15.629 2.760 7.366 1.00 89.50 258 TYR A CA 1
ATOM 1996 C C . TYR A 1 258 ? -17.082 2.438 7.741 1.00 89.50 258 TYR A C 1
ATOM 1998 O O . TYR A 1 258 ? -17.942 2.826 6.949 1.00 89.50 258 TYR A O 1
ATOM 2006 N N . PRO A 1 259 ? -17.425 1.772 8.866 1.00 91.06 259 PRO A N 1
ATOM 2007 C CA . PRO A 1 259 ? -18.808 1.394 9.158 1.00 91.06 259 PRO A CA 1
ATOM 2008 C C . PRO A 1 259 ? -19.592 2.589 9.728 1.00 91.06 259 PRO A C 1
ATOM 2010 O O . PRO A 1 259 ? -20.137 2.538 10.831 1.00 91.06 259 PRO A O 1
ATOM 2013 N N . THR A 1 260 ? -19.606 3.705 8.996 1.00 90.94 260 THR A N 1
ATOM 2014 C CA . THR A 1 260 ? -20.463 4.854 9.289 1.00 90.94 260 THR A CA 1
ATOM 2015 C C . THR A 1 260 ? -21.906 4.520 8.906 1.00 90.94 260 THR A C 1
ATOM 2017 O O . THR A 1 260 ? -22.119 3.739 7.975 1.00 90.94 260 THR A O 1
ATOM 2020 N N . PRO A 1 261 ? -22.913 5.108 9.573 1.00 90.62 261 PRO A N 1
ATOM 2021 C CA . PRO A 1 261 ? -24.306 4.852 9.222 1.00 90.62 261 PRO A CA 1
ATOM 2022 C C . PRO A 1 261 ? -24.605 5.170 7.742 1.00 90.62 261 PRO A C 1
ATOM 2024 O O . PRO A 1 261 ? -25.211 4.346 7.067 1.00 90.62 261 PRO A O 1
ATOM 2027 N N . SER A 1 262 ? -24.072 6.276 7.208 1.00 90.56 262 SER A N 1
ATOM 2028 C CA . SER A 1 262 ? -24.132 6.627 5.777 1.00 90.56 262 SER A CA 1
ATOM 2029 C C . SER A 1 262 ? -23.550 5.552 4.848 1.00 90.56 262 SER A C 1
ATOM 2031 O O . SER A 1 262 ? -24.171 5.214 3.847 1.00 90.56 262 SER A O 1
ATOM 2033 N N . ASN A 1 263 ? -22.382 4.983 5.167 1.00 93.94 263 ASN A N 1
ATOM 2034 C CA . ASN A 1 263 ? -21.764 3.952 4.326 1.00 93.94 263 ASN A CA 1
ATOM 2035 C C . ASN A 1 263 ? -22.526 2.628 4.370 1.00 93.94 263 ASN A C 1
ATOM 2037 O O . ASN A 1 263 ? -22.663 1.960 3.350 1.00 93.94 263 ASN A O 1
ATOM 2041 N N . ILE A 1 264 ? -23.015 2.234 5.548 1.00 94.75 264 ILE A N 1
ATOM 2042 C CA . ILE A 1 264 ? -23.805 1.007 5.673 1.00 94.75 264 ILE A CA 1
ATOM 2043 C C . ILE A 1 264 ? -25.163 1.173 4.983 1.00 94.75 264 ILE A C 1
ATOM 2045 O O . ILE A 1 264 ? -25.629 0.230 4.346 1.00 94.75 264 ILE A O 1
ATOM 2049 N N . LEU A 1 265 ? -25.766 2.365 5.048 1.00 93.25 265 LEU A N 1
ATOM 2050 C CA . LEU A 1 265 ? -26.958 2.687 4.269 1.00 93.25 265 LEU A CA 1
ATOM 2051 C C . LEU A 1 265 ? -26.678 2.578 2.769 1.00 93.25 265 LEU A C 1
ATOM 2053 O O . LEU A 1 265 ? -27.403 1.871 2.083 1.00 93.25 265 LEU A O 1
ATOM 2057 N N . PHE A 1 266 ? -25.591 3.192 2.295 1.00 94.69 266 PHE A N 1
ATOM 2058 C CA . PHE A 1 266 ? -25.166 3.117 0.899 1.00 94.69 266 PHE A CA 1
ATOM 2059 C C . PHE A 1 266 ? -25.021 1.662 0.424 1.00 94.69 266 PHE A C 1
ATOM 2061 O O . PHE A 1 266 ? -25.607 1.295 -0.588 1.00 94.69 266 PHE A O 1
ATOM 2068 N N . LEU A 1 267 ? -24.311 0.806 1.172 1.00 95.88 267 LEU A N 1
ATOM 2069 C CA . LEU A 1 267 ? -24.156 -0.611 0.809 1.00 95.88 267 LEU A CA 1
ATOM 2070 C C . LEU A 1 267 ? -25.493 -1.364 0.776 1.00 95.88 267 LEU A C 1
ATOM 2072 O O . LEU A 1 267 ? -25.671 -2.246 -0.056 1.00 95.88 267 LEU A O 1
ATOM 2076 N N . LYS A 1 268 ? -26.426 -1.021 1.669 1.00 93.75 268 LYS A N 1
ATOM 2077 C CA . LYS A 1 268 ? -27.769 -1.611 1.702 1.00 93.75 268 LYS A CA 1
ATOM 2078 C C . LYS A 1 268 ? -28.625 -1.158 0.517 1.00 93.75 268 LYS A C 1
ATOM 2080 O O . LYS A 1 268 ? -29.355 -1.960 -0.045 1.00 93.75 268 LYS A O 1
ATOM 2085 N N . GLU A 1 269 ? -28.533 0.111 0.131 1.00 93.94 269 GLU A N 1
ATOM 2086 C CA . GLU A 1 269 ? -29.255 0.669 -1.022 1.00 93.94 269 GLU A CA 1
ATOM 2087 C C . GLU A 1 269 ? -28.771 0.092 -2.362 1.00 93.94 269 GLU A C 1
ATOM 2089 O O . GLU A 1 269 ? -29.535 0.083 -3.320 1.00 93.94 269 GLU A O 1
ATOM 2094 N N . HIS A 1 270 ? -27.540 -0.428 -2.418 1.00 95.69 270 HIS A N 1
ATOM 2095 C CA . HIS A 1 270 ? -26.954 -1.045 -3.615 1.00 95.69 270 HIS A CA 1
ATOM 2096 C C . HIS A 1 270 ? -26.925 -2.586 -3.554 1.00 95.69 270 HIS A C 1
ATOM 2098 O O . HIS A 1 270 ? -26.305 -3.226 -4.402 1.00 95.69 270 HIS A O 1
ATOM 2104 N N . GLU A 1 271 ? -27.596 -3.208 -2.577 1.00 94.50 271 GLU A N 1
ATOM 2105 C CA . GLU A 1 271 ? -27.603 -4.670 -2.402 1.00 94.50 271 GLU A CA 1
ATOM 2106 C C . GLU A 1 271 ? -28.172 -5.407 -3.630 1.00 94.50 271 GLU A C 1
ATOM 2108 O O . GLU A 1 271 ? -27.668 -6.475 -3.987 1.00 94.50 271 GLU A O 1
ATOM 2113 N N . ASP A 1 272 ? -29.155 -4.802 -4.309 1.00 93.44 272 ASP A N 1
ATOM 2114 C CA . ASP A 1 272 ? -29.769 -5.328 -5.536 1.00 93.44 272 ASP A CA 1
ATOM 2115 C C . ASP A 1 272 ? -28.835 -5.255 -6.757 1.00 93.44 272 ASP A C 1
ATOM 2117 O O . ASP A 1 272 ? -28.927 -6.090 -7.657 1.00 93.44 272 ASP A O 1
ATOM 2121 N N . GLU A 1 273 ? -27.928 -4.272 -6.802 1.00 94.25 273 GLU A N 1
ATOM 2122 C CA . GLU A 1 273 ? -26.901 -4.196 -7.847 1.00 94.25 273 GLU A CA 1
ATOM 2123 C C . GLU A 1 273 ? -25.813 -5.240 -7.604 1.00 94.25 273 GLU A C 1
ATOM 2125 O O . GLU A 1 273 ? -25.431 -5.980 -8.515 1.00 94.25 273 GLU A O 1
ATOM 2130 N N . ARG A 1 274 ? -25.307 -5.300 -6.366 1.00 94.88 274 ARG A N 1
ATOM 2131 C CA . ARG A 1 274 ? -24.350 -6.310 -5.928 1.00 94.88 274 ARG A CA 1
ATOM 2132 C C . ARG A 1 274 ? -24.338 -6.428 -4.410 1.00 94.88 274 ARG A C 1
ATOM 2134 O O . ARG A 1 274 ? -23.954 -5.503 -3.697 1.00 94.88 274 ARG A O 1
ATOM 2141 N N . MET A 1 275 ? -24.604 -7.635 -3.918 1.00 96.31 275 MET A N 1
ATOM 2142 C CA . MET A 1 275 ? -24.477 -7.929 -2.495 1.00 96.31 275 MET A CA 1
ATOM 2143 C C . MET A 1 275 ? -23.018 -7.824 -2.027 1.00 96.31 275 MET A C 1
ATOM 2145 O O . MET A 1 275 ? -22.142 -8.571 -2.475 1.00 96.31 275 MET A O 1
ATOM 2149 N N . VAL A 1 276 ? -22.775 -6.921 -1.075 1.00 96.75 276 VAL A N 1
ATOM 2150 C CA . VAL A 1 276 ? -21.487 -6.751 -0.397 1.00 96.75 276 VAL A CA 1
ATOM 2151 C C . VAL A 1 276 ? -21.607 -7.248 1.037 1.00 96.75 276 VAL A C 1
ATOM 2153 O O . VAL A 1 276 ? -22.190 -6.592 1.904 1.00 96.75 276 VAL A O 1
ATOM 2156 N N . TYR A 1 277 ? -21.004 -8.395 1.324 1.00 96.62 277 TYR A N 1
ATOM 2157 C CA . TYR A 1 277 ? -20.745 -8.785 2.701 1.00 96.62 277 TYR A CA 1
ATOM 2158 C C . TYR A 1 277 ? -19.591 -7.971 3.267 1.00 96.62 277 TYR A C 1
ATOM 2160 O O . TYR A 1 277 ? -18.633 -7.683 2.560 1.00 96.62 277 TYR A O 1
ATOM 2168 N N . TRP A 1 278 ? -19.628 -7.622 4.547 1.00 95.56 278 TRP A N 1
ATOM 2169 C CA . TRP A 1 278 ? -18.550 -6.830 5.130 1.00 95.56 278 TRP A CA 1
ATOM 2170 C C . TRP A 1 278 ? -18.238 -7.200 6.572 1.00 95.56 278 TRP A C 1
ATOM 2172 O O . TRP A 1 278 ? -19.094 -7.670 7.322 1.00 95.56 278 TRP A O 1
ATOM 2182 N N . VAL A 1 279 ? -16.983 -6.984 6.963 1.00 95.19 279 VAL A N 1
ATOM 2183 C CA . VAL A 1 279 ? -16.494 -7.152 8.335 1.00 95.19 279 VAL A CA 1
ATOM 2184 C C . VAL A 1 279 ? -15.666 -5.930 8.701 1.00 95.19 279 VAL A C 1
ATOM 2186 O O . VAL A 1 279 ? -14.715 -5.589 7.998 1.00 95.19 279 VAL A O 1
ATOM 2189 N N . SER A 1 280 ? -16.013 -5.276 9.808 1.00 93.81 280 SER A N 1
ATOM 2190 C CA . SER A 1 280 ? -15.294 -4.098 10.297 1.00 93.81 280 SER A CA 1
ATOM 2191 C C . SER A 1 280 ? -15.294 -4.034 11.821 1.00 93.81 280 SER A C 1
ATOM 2193 O O . SER A 1 280 ? -16.320 -4.328 12.428 1.00 93.81 280 SER A O 1
ATOM 2195 N N . PRO A 1 281 ? -14.219 -3.582 12.483 1.00 93.44 281 PRO A N 1
ATOM 2196 C CA . PRO A 1 281 ? -14.259 -3.342 13.919 1.00 93.44 281 PRO A CA 1
ATOM 2197 C C . PRO A 1 281 ? -15.191 -2.186 14.291 1.00 93.44 281 PRO A C 1
ATOM 2199 O O . PRO A 1 281 ? -15.304 -1.199 13.561 1.00 93.44 281 PRO A O 1
ATOM 2202 N N . LEU A 1 282 ? -15.799 -2.272 15.472 1.00 90.75 282 LEU A N 1
ATOM 2203 C CA . LEU A 1 282 ? -16.533 -1.172 16.088 1.00 90.75 282 LEU A CA 1
ATOM 2204 C C . LEU A 1 282 ? -15.555 -0.138 16.670 1.00 90.75 282 LEU A C 1
ATOM 2206 O O . LEU A 1 282 ? -14.621 -0.467 17.407 1.00 90.75 282 LEU A O 1
ATOM 2210 N N . LYS A 1 283 ? -15.799 1.150 16.409 1.00 85.06 283 LYS A N 1
ATOM 2211 C CA . LYS A 1 283 ? -15.069 2.253 17.049 1.00 85.06 283 LYS A CA 1
ATOM 2212 C C . LYS A 1 283 ? -15.607 2.513 18.465 1.00 85.06 283 LYS A C 1
ATOM 2214 O O . LYS A 1 283 ? -16.373 3.446 18.692 1.00 85.06 283 LYS A O 1
ATOM 2219 N N . MET A 1 284 ? -15.153 1.701 19.421 1.00 71.62 284 MET A N 1
ATOM 2220 C CA . MET A 1 284 ? -15.623 1.661 20.821 1.00 71.62 284 MET A CA 1
ATOM 2221 C C . MET A 1 284 ? -15.678 3.035 21.516 1.00 71.62 284 MET A C 1
ATOM 2223 O O . MET A 1 284 ? -16.633 3.341 22.226 1.00 71.62 284 MET A O 1
ATOM 2227 N N . GLY A 1 285 ? -14.699 3.909 21.251 1.00 64.25 285 GLY A N 1
ATOM 2228 C CA . GLY A 1 285 ? -14.589 5.225 21.896 1.00 64.25 285 GLY A CA 1
ATOM 2229 C C . GLY A 1 285 ? -15.744 6.203 21.631 1.00 64.25 285 GLY A C 1
ATOM 2230 O O . GLY A 1 285 ? -15.833 7.210 22.325 1.00 64.25 285 GLY A O 1
ATOM 2231 N N . LEU A 1 286 ? -16.624 5.936 20.657 1.00 59.62 286 LEU A N 1
ATOM 2232 C CA . LEU A 1 286 ? -17.778 6.795 20.356 1.00 59.62 286 LEU A CA 1
ATOM 2233 C C . LEU A 1 286 ? -19.002 6.524 21.249 1.00 59.62 286 LEU A C 1
ATOM 2235 O O . LEU A 1 286 ? -19.869 7.387 21.339 1.00 59.62 286 LEU A O 1
ATOM 2239 N N . SER A 1 287 ? -19.088 5.361 21.909 1.00 73.12 287 SER A N 1
ATOM 2240 C CA . SER A 1 287 ? -20.235 5.008 22.763 1.00 73.12 287 SER A CA 1
ATOM 2241 C C . SER A 1 287 ? -19.842 4.040 23.887 1.00 73.12 287 SER A C 1
ATOM 2243 O O . SER A 1 287 ? -20.437 2.978 24.069 1.00 73.12 287 SER A O 1
ATOM 2245 N N . MET A 1 288 ? -18.814 4.416 24.659 1.00 81.88 288 MET A N 1
ATOM 2246 C CA . MET A 1 288 ? -18.262 3.591 25.748 1.00 81.88 288 MET A CA 1
ATOM 2247 C C . MET A 1 288 ? -19.324 3.131 26.752 1.00 81.88 288 MET A C 1
ATOM 2249 O O . MET A 1 288 ? -19.286 1.993 27.203 1.00 81.88 288 MET A O 1
ATOM 2253 N N . LYS A 1 289 ? -20.312 3.983 27.055 1.00 87.69 289 LYS A N 1
ATOM 2254 C CA . LYS A 1 289 ? -21.407 3.631 27.966 1.00 87.69 289 LYS A CA 1
ATOM 2255 C C . LYS A 1 289 ? -22.215 2.434 27.451 1.00 87.69 289 LYS A C 1
ATOM 2257 O O . LYS A 1 289 ? -22.380 1.461 28.174 1.00 87.69 289 LYS A O 1
ATOM 2262 N N . ARG A 1 290 ? -22.673 2.485 26.194 1.00 89.69 290 ARG A N 1
ATOM 2263 C CA . ARG A 1 290 ? -23.468 1.403 25.593 1.00 89.69 290 ARG A CA 1
ATOM 2264 C C . ARG A 1 290 ? -22.659 0.115 25.465 1.00 89.69 290 ARG A C 1
ATOM 2266 O O . ARG A 1 290 ? -23.190 -0.970 25.660 1.00 89.69 290 ARG A O 1
ATOM 2273 N N . VAL A 1 291 ? -21.375 0.246 25.142 1.00 91.00 291 VAL A N 1
ATOM 2274 C CA . VAL A 1 291 ? -20.432 -0.874 25.108 1.00 91.00 291 VAL A CA 1
ATOM 2275 C C . VAL A 1 291 ? -20.339 -1.559 26.474 1.00 91.00 291 VAL A C 1
ATOM 2277 O O . VAL A 1 291 ? -20.486 -2.775 26.536 1.00 91.00 291 VAL A O 1
ATOM 2280 N N . HIS A 1 292 ? -20.135 -0.798 27.554 1.00 92.44 292 HIS A N 1
ATOM 2281 C CA . HIS A 1 292 ? -20.059 -1.356 28.908 1.00 92.44 292 HIS A CA 1
ATOM 2282 C C . HIS A 1 292 ? -21.370 -2.033 29.311 1.00 92.44 292 HIS A C 1
ATOM 2284 O O . HIS A 1 292 ? -21.336 -3.169 29.763 1.00 92.44 292 HIS A O 1
ATOM 2290 N N . GLU A 1 293 ? -22.520 -1.400 29.045 1.00 92.94 293 GLU A N 1
ATOM 2291 C CA . GLU A 1 293 ? -23.840 -1.983 29.328 1.00 92.94 293 GLU A CA 1
ATOM 2292 C C . GLU A 1 293 ? -24.018 -3.368 28.683 1.00 92.94 293 GLU A C 1
ATOM 2294 O O . GLU A 1 293 ? -24.469 -4.299 29.348 1.00 92.94 293 GLU A O 1
ATOM 2299 N N . LEU A 1 294 ? -23.631 -3.518 27.410 1.00 93.75 294 LEU A N 1
ATOM 2300 C CA . LEU A 1 294 ? -23.712 -4.792 26.688 1.00 93.75 294 LEU A CA 1
ATOM 2301 C C . LEU A 1 294 ? -22.758 -5.850 27.257 1.00 93.75 294 LEU A C 1
ATOM 2303 O O . LEU A 1 294 ? -23.122 -7.020 27.351 1.00 93.75 294 LEU A O 1
ATOM 2307 N N . ILE A 1 295 ? -21.541 -5.451 27.633 1.00 94.62 295 ILE A N 1
ATOM 2308 C CA . ILE A 1 295 ? -20.539 -6.355 28.210 1.00 94.62 295 ILE A CA 1
ATOM 2309 C C . ILE A 1 295 ? -20.972 -6.822 29.606 1.00 94.62 295 ILE A C 1
ATOM 2311 O O . ILE A 1 295 ? -20.914 -8.016 29.898 1.00 94.62 295 ILE A O 1
ATOM 2315 N N . ASP A 1 296 ? -21.448 -5.908 30.450 1.00 95.12 296 ASP A N 1
ATOM 2316 C CA . ASP A 1 296 ? -21.946 -6.221 31.790 1.00 95.12 296 ASP A CA 1
ATOM 2317 C C . ASP A 1 296 ? -23.161 -7.150 31.730 1.00 95.12 296 ASP A C 1
ATOM 2319 O O . ASP A 1 296 ? -23.259 -8.108 32.497 1.00 95.12 296 ASP A O 1
ATOM 2323 N N . GLU A 1 297 ? -24.083 -6.905 30.796 1.00 95.44 297 GLU A N 1
ATOM 2324 C CA . GLU A 1 297 ? -25.202 -7.805 30.528 1.00 95.44 297 GLU A CA 1
ATOM 2325 C C . GLU A 1 297 ? -24.718 -9.198 30.107 1.00 95.44 297 GLU A C 1
ATOM 2327 O O . GLU A 1 297 ? -25.166 -10.194 30.673 1.00 95.44 297 GLU A O 1
ATOM 2332 N N . ALA A 1 298 ? -23.753 -9.281 29.187 1.00 95.69 298 ALA A N 1
ATOM 2333 C CA . ALA A 1 298 ? -23.186 -10.551 28.743 1.00 95.69 298 ALA A CA 1
ATOM 2334 C C . ALA A 1 298 ? -22.495 -11.332 29.870 1.00 95.69 298 ALA A C 1
ATOM 2336 O O . ALA A 1 298 ? -22.610 -12.558 29.917 1.00 95.69 298 ALA A O 1
ATOM 2337 N N . TYR A 1 299 ? -21.820 -10.648 30.800 1.00 94.88 299 TYR A N 1
ATOM 2338 C CA . TYR A 1 299 ? -21.273 -11.279 32.002 1.00 94.88 299 TYR A CA 1
ATOM 2339 C C . TYR A 1 299 ? -22.369 -11.771 32.952 1.00 94.88 299 TYR A C 1
ATOM 2341 O O . TYR A 1 299 ? -22.286 -12.902 33.427 1.00 94.88 299 TYR A O 1
ATOM 2349 N N . ARG A 1 300 ? -23.413 -10.967 33.204 1.00 96.06 300 ARG A N 1
ATOM 2350 C CA . ARG A 1 300 ? -24.542 -11.370 34.066 1.00 96.06 300 ARG A CA 1
ATOM 2351 C C . ARG A 1 300 ? -25.293 -12.580 33.519 1.00 96.06 300 ARG A C 1
ATOM 2353 O O . ARG A 1 300 ? -25.730 -13.422 34.295 1.00 96.06 300 ARG A O 1
ATOM 2360 N N . GLU A 1 301 ? -25.438 -12.660 32.201 1.00 96.19 301 GLU A N 1
ATOM 2361 C CA . GLU A 1 301 ? -26.170 -13.729 31.518 1.00 96.19 301 GLU A CA 1
ATOM 2362 C C . GLU A 1 301 ? -25.273 -14.893 31.068 1.00 96.19 301 GLU A C 1
ATOM 2364 O O . GLU A 1 301 ? -25.762 -15.837 30.454 1.00 96.19 301 GLU A O 1
ATOM 2369 N N . ASN A 1 302 ? -23.972 -14.849 31.381 1.00 94.62 302 ASN A N 1
ATOM 2370 C CA . ASN A 1 302 ? -22.987 -15.867 31.011 1.00 94.62 302 ASN A CA 1
ATOM 2371 C C . ASN A 1 302 ? -22.993 -16.207 29.502 1.00 94.62 302 ASN A C 1
ATOM 2373 O O . ASN A 1 302 ? -22.958 -17.373 29.115 1.00 94.62 302 ASN A O 1
ATOM 2377 N N . LYS A 1 303 ? -23.045 -15.173 28.647 1.00 95.88 303 LYS A N 1
ATOM 2378 C CA . LYS A 1 303 ? -23.131 -15.285 27.173 1.00 95.88 303 LYS A CA 1
ATOM 2379 C C . LYS A 1 303 ? -21.791 -15.550 26.469 1.00 95.88 303 LYS A C 1
ATOM 2381 O O . LYS A 1 303 ? -21.752 -15.604 25.244 1.00 95.88 303 LYS A O 1
ATOM 2386 N N . TRP A 1 304 ? -20.684 -15.616 27.206 1.00 95.88 304 TRP A N 1
ATOM 2387 C CA . TRP A 1 304 ? -19.343 -15.718 26.629 1.00 95.88 304 TRP A CA 1
ATOM 2388 C C . TRP A 1 304 ? -18.997 -17.162 26.257 1.00 95.88 304 TRP A C 1
ATOM 2390 O O . TRP A 1 304 ? -18.806 -18.010 27.126 1.00 95.88 304 TRP A O 1
ATOM 2400 N N . ASP A 1 305 ? -18.828 -17.410 24.963 1.00 95.38 305 ASP A N 1
ATOM 2401 C CA . ASP A 1 305 ? -18.447 -18.700 24.399 1.00 95.38 305 ASP A CA 1
ATOM 2402 C C . ASP A 1 305 ? -16.957 -18.755 24.046 1.00 95.38 305 ASP A C 1
ATOM 2404 O O . ASP A 1 305 ? -16.338 -17.755 23.675 1.00 95.38 305 ASP A O 1
ATOM 2408 N N . SER A 1 306 ? -16.367 -19.949 24.107 1.00 95.25 306 SER A N 1
ATOM 2409 C CA . SER A 1 306 ? -14.973 -20.161 23.705 1.00 95.25 306 SER A CA 1
ATOM 2410 C C . SER A 1 306 ? -14.793 -20.083 22.183 1.00 95.25 306 SER A C 1
ATOM 2412 O O . SER A 1 306 ? -15.562 -20.658 21.407 1.00 95.25 306 SER A O 1
ATOM 2414 N N . ILE A 1 307 ? -13.728 -19.407 21.751 1.00 96.31 307 ILE A N 1
ATOM 2415 C CA . ILE A 1 307 ? -13.322 -19.287 20.351 1.00 96.31 307 ILE A CA 1
ATOM 2416 C C . ILE A 1 307 ? -12.043 -20.098 20.132 1.00 96.31 307 ILE A C 1
ATOM 2418 O O . ILE A 1 307 ? -11.007 -19.844 20.733 1.00 96.31 307 ILE A O 1
ATOM 2422 N N . ILE A 1 308 ? -12.120 -21.064 19.219 1.00 94.25 308 ILE A N 1
ATOM 2423 C CA . ILE A 1 308 ? -11.072 -22.029 18.861 1.00 94.25 308 ILE A CA 1
ATOM 2424 C C . ILE A 1 308 ? -9.974 -21.381 17.998 1.00 94.25 308 ILE A C 1
ATOM 2426 O O . ILE A 1 308 ? -8.855 -21.898 17.920 1.00 94.25 308 ILE A O 1
ATOM 2430 N N . TYR A 1 309 ? -10.281 -20.262 17.332 1.00 92.50 309 TYR A N 1
ATOM 2431 C CA . TYR A 1 309 ? -9.333 -19.548 16.476 1.00 92.50 309 TYR A CA 1
ATOM 2432 C C . TYR A 1 309 ? -8.026 -19.206 17.211 1.00 92.50 309 TYR A C 1
ATOM 2434 O O . TYR A 1 309 ? -8.028 -18.770 18.362 1.00 92.50 309 TYR A O 1
ATOM 2442 N N . ARG A 1 310 ? -6.904 -19.353 16.497 1.00 90.44 310 ARG A N 1
ATOM 2443 C CA . ARG A 1 310 ? -5.564 -18.951 16.936 1.00 90.44 310 ARG A CA 1
ATOM 2444 C C . ARG A 1 310 ? -4.837 -18.254 15.803 1.00 90.44 310 ARG A C 1
ATOM 2446 O O . ARG A 1 310 ? -4.880 -18.716 14.663 1.00 90.44 310 ARG A O 1
ATOM 2453 N N . SER A 1 311 ? -4.102 -17.194 16.122 1.00 87.44 311 SER A N 1
ATOM 2454 C CA . SER A 1 311 ? -3.197 -16.579 15.153 1.00 87.44 311 SER A CA 1
ATOM 2455 C C . SER A 1 311 ? -2.076 -17.546 14.748 1.00 87.44 311 SER A C 1
ATOM 2457 O O . SER A 1 311 ? -1.751 -18.505 15.458 1.00 87.44 311 SER A O 1
ATOM 2459 N N . THR A 1 312 ? -1.415 -17.278 13.620 1.00 85.06 312 THR A N 1
ATOM 2460 C CA . THR A 1 312 ? -0.235 -18.044 13.179 1.00 85.06 312 THR A CA 1
ATOM 2461 C C . THR A 1 312 ? 0.864 -18.047 14.245 1.00 85.06 312 THR A C 1
ATOM 2463 O O . THR A 1 312 ? 1.545 -19.055 14.443 1.00 85.06 312 THR A O 1
ATOM 2466 N N . LYS A 1 313 ? 1.025 -16.930 14.966 1.00 86.19 313 LYS A N 1
ATOM 2467 C CA . LYS A 1 313 ? 2.000 -16.793 16.052 1.00 86.19 313 LYS A CA 1
ATOM 2468 C C . LYS A 1 313 ? 1.617 -17.647 17.262 1.00 86.19 313 LYS A C 1
ATOM 2470 O O . LYS A 1 313 ? 2.466 -18.378 17.762 1.00 86.19 313 LYS A O 1
ATOM 2475 N N . GLU A 1 314 ? 0.358 -17.596 17.693 1.00 90.38 314 GLU A N 1
ATOM 2476 C CA . GLU A 1 314 ? -0.155 -18.423 18.798 1.00 90.38 314 GLU A CA 1
ATOM 2477 C C . GLU A 1 314 ? -0.074 -19.914 18.482 1.00 90.38 314 GLU A C 1
ATOM 2479 O O . GLU A 1 314 ? 0.370 -20.699 19.317 1.00 90.38 314 GLU A O 1
ATOM 2484 N N . SER A 1 315 ? -0.440 -20.296 17.258 1.00 88.88 315 SER A N 1
ATOM 2485 C CA . SER A 1 315 ? -0.380 -21.682 16.796 1.00 88.88 315 SER A CA 1
ATOM 2486 C C . SER A 1 315 ? 1.054 -22.213 16.820 1.00 88.88 315 SER A C 1
ATOM 2488 O O . SER A 1 315 ? 1.299 -23.294 17.353 1.00 88.88 315 SER A O 1
ATOM 2490 N N . LYS A 1 316 ? 2.027 -21.431 16.324 1.00 90.94 316 LYS A N 1
ATOM 2491 C CA . LYS A 1 316 ? 3.461 -21.775 16.393 1.00 90.94 316 LYS A CA 1
ATOM 2492 C C . LYS A 1 316 ? 3.971 -21.864 17.832 1.00 90.94 316 LYS A C 1
ATOM 2494 O O . LYS A 1 316 ? 4.751 -22.758 18.144 1.00 90.94 316 LYS A O 1
ATOM 2499 N N . ALA A 1 317 ? 3.513 -20.967 18.702 1.00 92.19 317 ALA A N 1
ATOM 2500 C CA . ALA A 1 317 ? 3.854 -20.955 20.122 1.00 92.19 317 ALA A CA 1
ATOM 2501 C C . ALA A 1 317 ? 3.069 -21.990 20.956 1.00 92.19 317 ALA A C 1
ATOM 2503 O O . ALA A 1 317 ? 3.264 -22.057 22.165 1.00 92.19 317 ALA A O 1
ATOM 2504 N N . LYS A 1 318 ? 2.200 -22.802 20.327 1.00 92.12 318 LYS A N 1
ATOM 2505 C CA . LYS A 1 318 ? 1.343 -23.811 20.975 1.00 92.12 318 LYS A CA 1
ATOM 2506 C C . LYS A 1 318 ? 0.483 -23.248 22.113 1.00 92.12 318 LYS A C 1
ATOM 2508 O O . LYS A 1 318 ? 0.194 -23.942 23.082 1.00 92.12 318 LYS A O 1
ATOM 2513 N N . ILE A 1 319 ? 0.052 -21.999 21.976 1.00 90.12 319 ILE A N 1
ATOM 2514 C CA . ILE A 1 319 ? -0.815 -21.347 22.954 1.00 90.12 319 ILE A CA 1
ATOM 2515 C C . ILE A 1 319 ? -2.234 -21.932 22.828 1.00 90.12 319 ILE A C 1
ATOM 2517 O O . ILE A 1 319 ? -2.684 -22.272 21.723 1.00 90.12 319 ILE A O 1
ATOM 2521 N N . ALA A 1 320 ? -2.920 -22.106 23.961 1.00 90.50 320 ALA A N 1
ATOM 2522 C CA . ALA A 1 320 ? -4.335 -22.477 23.989 1.00 90.50 320 ALA A CA 1
ATOM 2523 C C . ALA A 1 320 ? -5.192 -21.353 23.370 1.00 90.50 320 ALA A C 1
ATOM 2525 O O . ALA A 1 320 ? -4.768 -20.201 23.419 1.00 90.50 320 ALA A O 1
ATOM 2526 N N . PRO A 1 321 ? -6.362 -21.640 22.769 1.00 91.38 321 PRO A N 1
ATOM 2527 C CA . PRO A 1 321 ? -7.194 -20.604 22.158 1.00 91.38 321 PRO A CA 1
ATOM 2528 C C . PRO A 1 321 ? -7.519 -19.481 23.164 1.00 91.38 321 PRO A C 1
ATOM 2530 O O . PRO A 1 321 ? -8.182 -19.747 24.166 1.00 91.38 321 PRO A O 1
ATOM 2533 N N . PRO A 1 322 ? -7.020 -18.246 22.953 1.00 93.06 322 PRO A N 1
ATOM 2534 C CA . PRO A 1 322 ? -7.033 -17.210 23.986 1.00 93.06 322 PRO A CA 1
ATOM 2535 C C . PRO A 1 322 ? -8.264 -16.301 23.898 1.00 93.06 322 PRO A C 1
ATOM 2537 O O . PRO A 1 322 ? -8.258 -15.214 24.474 1.00 93.06 322 PRO A O 1
ATOM 2540 N N . LEU A 1 323 ? -9.264 -16.680 23.100 1.00 95.75 323 LEU A N 1
ATOM 2541 C CA . LEU A 1 323 ? -10.403 -15.839 22.768 1.00 95.75 323 LEU A CA 1
ATOM 2542 C C . LEU A 1 323 ? -11.694 -16.423 23.334 1.00 95.75 323 LEU A C 1
ATOM 2544 O O . LEU A 1 323 ? -11.972 -17.617 23.211 1.00 95.75 323 LEU A O 1
ATOM 2548 N N . THR A 1 324 ? -12.516 -15.538 23.873 1.00 96.69 324 THR A N 1
ATOM 2549 C CA . THR A 1 324 ? -13.941 -15.772 24.109 1.00 96.69 324 THR A CA 1
ATOM 2550 C C . THR A 1 324 ? -14.750 -14.736 23.339 1.00 96.69 324 THR A C 1
ATOM 2552 O O . THR A 1 324 ? -14.212 -13.692 22.958 1.00 96.69 324 THR A O 1
ATOM 2555 N N . ALA A 1 325 ? -16.018 -15.020 23.052 1.00 97.50 325 ALA A N 1
ATOM 2556 C CA . ALA A 1 325 ? -16.889 -14.086 22.352 1.00 97.50 325 ALA A CA 1
ATOM 2557 C C . ALA A 1 325 ? -18.348 -14.193 22.783 1.00 97.50 325 ALA A C 1
ATOM 2559 O O . ALA A 1 325 ? -18.797 -15.262 23.177 1.00 97.50 325 ALA A O 1
ATOM 2560 N N . PHE A 1 326 ? -19.099 -13.108 22.624 1.00 97.00 326 PHE A N 1
ATOM 2561 C CA . PHE A 1 326 ? -20.558 -13.135 22.661 1.00 97.00 326 PHE A CA 1
ATOM 2562 C C . PHE A 1 326 ? -21.130 -12.321 21.500 1.00 97.00 326 PHE A C 1
ATOM 2564 O O . PHE A 1 326 ? -20.490 -11.406 20.974 1.00 97.00 326 PHE A O 1
ATOM 2571 N N . GLU A 1 327 ? -22.345 -12.666 21.092 1.00 96.19 327 GLU A N 1
ATOM 2572 C CA . GLU A 1 327 ? -23.035 -12.040 19.968 1.00 96.19 327 GLU A CA 1
ATOM 2573 C C . GLU A 1 327 ? -24.209 -11.168 20.433 1.00 96.19 327 GLU A C 1
ATOM 2575 O O . GLU A 1 327 ? -24.904 -11.492 21.394 1.00 96.19 327 GLU A O 1
ATOM 2580 N N . THR A 1 328 ? -24.418 -10.046 19.744 1.00 95.38 328 THR A N 1
ATOM 2581 C CA . THR A 1 328 ? -25.523 -9.104 19.954 1.00 95.38 328 THR A CA 1
ATOM 2582 C C . THR A 1 328 ? -25.797 -8.295 18.673 1.00 95.38 328 THR A C 1
ATOM 2584 O O . THR A 1 328 ? -25.209 -8.548 17.616 1.00 95.38 328 THR A O 1
ATOM 2587 N N . THR A 1 329 ? -26.684 -7.305 18.743 1.00 94.38 329 THR A N 1
ATOM 2588 C CA . THR A 1 329 ? -26.918 -6.323 17.679 1.00 94.38 329 THR A CA 1
ATOM 2589 C C . THR A 1 329 ? -26.346 -4.959 18.053 1.00 94.38 329 THR A C 1
ATOM 2591 O O . THR A 1 329 ? -26.198 -4.598 19.223 1.00 94.38 329 THR A O 1
ATOM 2594 N N . TRP A 1 330 ? -25.985 -4.187 17.034 1.00 93.62 330 TRP A N 1
ATOM 2595 C CA . TRP A 1 330 ? -25.565 -2.802 17.174 1.00 93.62 330 TRP A CA 1
ATOM 2596 C C . TRP A 1 330 ? -26.385 -1.922 16.241 1.00 93.62 330 TRP A C 1
ATOM 2598 O O . TRP A 1 330 ? -26.509 -2.221 15.056 1.00 93.62 330 TRP A O 1
ATOM 2608 N N . THR A 1 331 ? -26.921 -0.821 16.760 1.00 91.62 331 THR A N 1
ATOM 2609 C CA . THR A 1 331 ? -27.730 0.114 15.974 1.00 91.62 331 THR A CA 1
ATOM 2610 C C . THR A 1 331 ? -26.872 1.288 15.518 1.00 91.62 331 THR A C 1
ATOM 2612 O O . THR A 1 331 ? -26.294 2.017 16.327 1.00 91.62 331 THR A O 1
ATOM 2615 N N . LEU A 1 332 ? -26.781 1.473 14.205 1.00 88.81 332 LEU A N 1
ATOM 2616 C CA . LEU A 1 332 ? -26.171 2.629 13.561 1.00 88.81 332 LEU A CA 1
ATOM 2617 C C . LEU A 1 332 ? -27.262 3.655 13.250 1.00 88.81 332 LEU A C 1
ATOM 2619 O O . LEU A 1 332 ? -28.232 3.333 12.572 1.00 88.81 332 LEU A O 1
ATOM 2623 N N . THR A 1 333 ? -27.098 4.889 13.721 1.00 84.81 333 THR A N 1
ATOM 2624 C CA . THR A 1 333 ? -28.098 5.952 13.546 1.00 84.81 333 THR A CA 1
ATOM 2625 C C . THR A 1 333 ? -27.568 7.046 12.620 1.00 84.81 333 THR A C 1
ATOM 2627 O O . THR A 1 333 ? -26.599 7.722 12.962 1.00 84.81 333 THR A O 1
ATOM 2630 N N . GLU A 1 334 ? -28.215 7.253 11.472 1.00 79.88 334 GLU A N 1
ATOM 2631 C CA . GLU A 1 334 ? -27.910 8.322 10.510 1.00 79.88 334 GLU A CA 1
ATOM 2632 C C . GLU A 1 334 ? -28.976 9.420 10.567 1.00 79.88 334 GLU A C 1
ATOM 2634 O O . GLU A 1 334 ? -30.165 9.131 10.704 1.00 79.88 334 GLU A O 1
ATOM 2639 N N . LYS A 1 335 ? -28.573 10.687 10.426 1.00 79.31 335 LYS A N 1
ATOM 2640 C CA . LYS A 1 335 ? -29.519 11.807 10.305 1.00 79.31 335 LYS A CA 1
ATOM 2641 C C . LYS A 1 335 ? -29.454 12.363 8.891 1.00 79.31 335 LYS A C 1
ATOM 2643 O O . LYS A 1 335 ? -28.611 13.210 8.599 1.00 79.31 335 LYS A O 1
ATOM 2648 N N . ILE A 1 336 ? -30.392 11.955 8.046 1.00 75.56 336 ILE A N 1
ATOM 2649 C CA . ILE A 1 336 ? -30.513 12.452 6.679 1.00 75.56 336 ILE A CA 1
ATOM 2650 C C . ILE A 1 336 ? -31.080 13.864 6.711 1.00 75.56 336 ILE A C 1
ATOM 2652 O O . ILE A 1 336 ? -32.201 14.110 7.163 1.00 75.56 336 ILE A O 1
ATOM 2656 N N . LYS A 1 337 ? -30.277 14.802 6.217 1.00 76.69 337 LYS A N 1
ATOM 2657 C CA . LYS A 1 337 ? -30.647 16.204 6.064 1.00 76.69 337 LYS A CA 1
ATOM 2658 C C . LYS A 1 337 ? -30.877 16.459 4.574 1.00 76.69 337 LYS A C 1
ATOM 2660 O O . LYS A 1 337 ? -29.914 16.318 3.831 1.00 76.69 337 LYS A O 1
ATOM 2665 N N . PRO A 1 338 ? -32.084 16.850 4.138 1.00 70.06 338 PRO A N 1
ATOM 2666 C CA . PRO A 1 338 ? -32.301 17.209 2.744 1.00 70.06 338 PRO A CA 1
ATOM 2667 C C . PRO A 1 338 ? -31.454 18.424 2.357 1.00 70.06 338 PRO A C 1
ATOM 2669 O O . PRO A 1 338 ? -31.107 19.259 3.216 1.00 70.06 338 PRO A O 1
ATOM 2672 N N . ASP A 1 339 ? -31.129 18.488 1.069 1.00 70.06 339 ASP A N 1
ATOM 2673 C CA . ASP A 1 339 ? -30.427 19.613 0.467 1.00 70.06 339 ASP A CA 1
ATOM 2674 C C . ASP A 1 339 ? -31.261 20.892 0.582 1.00 70.06 339 ASP A C 1
ATOM 2676 O O . ASP A 1 339 ? -32.490 20.869 0.670 1.00 70.06 339 ASP A O 1
ATOM 2680 N N . LEU A 1 340 ? -30.563 22.020 0.689 1.00 71.75 340 LEU A N 1
ATOM 2681 C CA . LEU A 1 340 ? -31.184 23.338 0.703 1.00 71.75 340 LEU A CA 1
ATOM 2682 C C . LEU A 1 340 ? -31.352 23.783 -0.745 1.00 71.75 340 LEU A C 1
ATOM 2684 O O . LEU A 1 340 ? -30.358 23.884 -1.461 1.00 71.75 340 LEU A O 1
ATOM 2688 N N . GLU A 1 341 ? -32.581 24.090 -1.150 1.00 72.19 341 GLU A N 1
ATOM 2689 C CA . GLU A 1 341 ? -32.807 24.766 -2.427 1.00 72.19 341 GLU A CA 1
ATOM 2690 C C . GLU A 1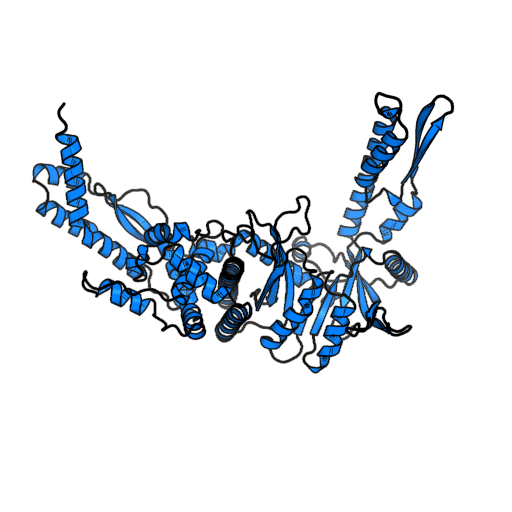 341 ? -32.059 26.117 -2.449 1.00 72.19 341 GLU A C 1
ATOM 2692 O O . GLU A 1 341 ? -31.918 26.738 -1.387 1.00 72.19 341 GLU A O 1
ATOM 2697 N N . PRO A 1 342 ? -31.605 26.617 -3.618 1.00 66.56 342 PRO A N 1
ATOM 2698 C CA . PRO A 1 342 ? -30.744 27.804 -3.729 1.00 66.56 342 PRO A CA 1
ATOM 2699 C C . PRO A 1 342 ? -31.261 29.060 -3.001 1.00 66.56 342 PRO A C 1
ATOM 2701 O O . PRO A 1 342 ? -30.475 29.911 -2.586 1.00 66.56 342 PRO A O 1
ATOM 2704 N N . GLU A 1 343 ? -32.579 29.170 -2.812 1.00 69.81 343 GLU A N 1
ATOM 2705 C CA . GLU A 1 343 ? -33.249 30.304 -2.163 1.00 69.81 343 GLU A CA 1
ATOM 2706 C C . GLU A 1 343 ? -33.590 30.064 -0.672 1.00 69.81 343 GLU A C 1
ATOM 2708 O O . GLU A 1 343 ? -34.004 30.985 0.041 1.00 69.81 343 GLU A O 1
ATOM 2713 N N . GLN A 1 344 ? -33.400 28.847 -0.148 1.00 67.38 344 GLN A N 1
ATOM 2714 C CA . GLN A 1 344 ? -33.730 28.491 1.234 1.00 67.38 344 GLN A CA 1
ATOM 2715 C C . GLN A 1 344 ? -32.566 28.753 2.202 1.00 67.38 344 GLN A C 1
ATOM 2717 O O . GLN A 1 344 ? -31.537 28.085 2.192 1.00 67.38 344 GLN A O 1
ATOM 2722 N N . LYS A 1 345 ? -32.769 29.676 3.154 1.00 69.19 345 LYS A N 1
ATOM 2723 C CA . LYS A 1 345 ? -31.799 29.950 4.239 1.00 69.19 345 LYS A CA 1
ATOM 2724 C C . LYS A 1 345 ? -31.798 28.905 5.360 1.00 69.19 345 LYS A C 1
ATOM 2726 O O . LYS A 1 345 ? -30.863 28.864 6.159 1.00 69.19 345 LYS A O 1
ATOM 2731 N N . ARG A 1 346 ? -32.870 28.117 5.498 1.00 66.00 346 ARG A N 1
ATOM 2732 C CA . ARG A 1 346 ? -33.042 27.106 6.555 1.00 66.00 346 ARG A CA 1
ATOM 2733 C C . ARG A 1 346 ? -33.794 25.901 6.010 1.00 66.00 346 ARG A C 1
ATOM 2735 O O . ARG A 1 346 ? -34.707 26.061 5.206 1.00 66.00 346 ARG A O 1
ATOM 2742 N N . ARG A 1 347 ? -33.422 24.712 6.495 1.00 73.75 347 ARG A N 1
ATOM 2743 C CA . ARG A 1 347 ? -34.112 23.462 6.160 1.00 73.75 347 ARG A CA 1
ATOM 2744 C C . ARG A 1 347 ? -35.529 23.494 6.746 1.00 73.75 347 ARG A C 1
ATOM 2746 O O . ARG A 1 347 ? -35.686 24.030 7.848 1.00 73.75 347 ARG A O 1
ATOM 2753 N N . PRO A 1 348 ? -36.537 22.930 6.063 1.00 72.38 348 PRO A N 1
ATOM 2754 C CA . PRO A 1 348 ? -37.889 22.861 6.603 1.00 72.38 348 PRO A CA 1
ATOM 2755 C C . PRO A 1 348 ? -37.912 22.159 7.970 1.00 72.38 348 PRO A C 1
ATOM 2757 O O . PRO A 1 348 ? -37.213 21.168 8.191 1.00 72.38 348 PRO A O 1
ATOM 2760 N N . ASN A 1 349 ? -38.711 22.665 8.912 1.00 54.88 349 ASN A N 1
ATOM 2761 C CA . ASN A 1 349 ? -38.851 22.025 10.222 1.00 54.88 349 ASN A CA 1
ATOM 2762 C C . ASN A 1 349 ? -39.396 20.597 10.058 1.00 54.88 349 ASN A C 1
ATOM 2764 O O . ASN A 1 349 ? -40.380 20.385 9.356 1.00 54.88 349 ASN A O 1
ATOM 2768 N N . GLY A 1 350 ? -38.753 19.623 10.709 1.00 65.56 350 GLY A N 1
ATOM 2769 C CA . GLY A 1 350 ? -39.130 18.206 10.618 1.00 65.56 350 GLY A CA 1
ATOM 2770 C C . GLY A 1 350 ? -38.627 17.476 9.367 1.00 65.56 350 GLY A C 1
ATOM 2771 O O . GLY A 1 350 ? -38.938 16.305 9.190 1.00 65.56 350 GLY A O 1
ATOM 2772 N N . SER A 1 351 ? -37.823 18.121 8.514 1.00 73.31 351 SER A N 1
ATOM 2773 C CA . SER A 1 351 ? -37.304 17.495 7.290 1.00 73.31 351 SER A CA 1
ATOM 2774 C C . SER A 1 351 ? -36.133 16.534 7.523 1.00 73.31 351 SER A C 1
ATOM 2776 O O . SER A 1 351 ? -35.745 15.809 6.610 1.00 73.31 351 SER A O 1
ATOM 2778 N N . ILE A 1 352 ? -35.544 16.539 8.725 1.00 79.25 352 ILE A N 1
ATOM 2779 C CA . ILE A 1 352 ? -34.443 15.644 9.091 1.00 79.25 352 ILE A CA 1
ATOM 2780 C C . ILE A 1 352 ? -35.031 14.273 9.413 1.00 79.25 352 ILE A C 1
ATOM 2782 O O . ILE A 1 352 ? -35.718 14.118 10.423 1.00 79.25 352 ILE A O 1
ATOM 2786 N N . LYS A 1 353 ? -34.736 13.281 8.573 1.00 80.25 353 LYS A N 1
ATOM 2787 C CA . LYS A 1 353 ? -35.115 11.888 8.820 1.00 80.25 353 LYS A CA 1
ATOM 2788 C C . LYS A 1 353 ? -33.995 11.192 9.581 1.00 80.25 353 LYS A C 1
ATOM 2790 O O . LYS A 1 353 ? -32.831 11.300 9.204 1.00 80.25 353 LYS A O 1
ATOM 2795 N N . THR A 1 354 ? -34.345 10.476 10.640 1.00 84.44 354 THR A N 1
ATOM 2796 C CA . THR A 1 354 ? -33.410 9.588 11.334 1.00 84.44 354 THR A CA 1
ATOM 2797 C C . THR A 1 354 ? -33.608 8.181 10.798 1.00 84.44 354 THR A C 1
ATOM 2799 O O . THR A 1 354 ? -34.737 7.695 10.781 1.00 84.44 354 THR A O 1
ATOM 2802 N N . ILE A 1 355 ? -32.529 7.545 10.355 1.00 86.31 355 ILE A N 1
ATOM 2803 C CA . ILE A 1 355 ? -32.527 6.140 9.950 1.00 86.31 355 ILE A CA 1
ATOM 2804 C C . ILE A 1 355 ? -31.727 5.354 10.976 1.00 86.31 355 ILE A C 1
ATOM 2806 O O . ILE A 1 355 ? -30.621 5.748 11.341 1.00 86.31 355 ILE A O 1
ATOM 2810 N N . GLU A 1 356 ? -32.294 4.242 11.426 1.00 90.88 356 GLU A N 1
ATOM 2811 C CA . GLU A 1 356 ? -31.634 3.280 12.298 1.00 90.88 356 GLU A CA 1
ATOM 2812 C C . GLU A 1 356 ? -31.384 1.991 11.521 1.00 90.88 356 GLU A C 1
ATOM 2814 O O . GLU A 1 356 ? -32.276 1.454 10.863 1.00 90.88 356 GLU A O 1
ATOM 2819 N N . ILE A 1 357 ? -30.143 1.520 11.567 1.00 91.56 357 ILE A N 1
ATOM 2820 C CA . ILE A 1 357 ? -29.692 0.324 10.868 1.00 91.56 357 ILE A CA 1
ATOM 2821 C C . ILE A 1 357 ? -29.128 -0.621 11.914 1.00 91.56 357 ILE A C 1
ATOM 2823 O O . ILE A 1 357 ? -28.078 -0.358 12.500 1.00 91.56 357 ILE A O 1
ATOM 2827 N N . GLU A 1 358 ? -29.828 -1.721 12.154 1.00 93.81 358 GLU A N 1
ATOM 2828 C CA . GLU A 1 358 ? -29.315 -2.792 12.996 1.00 93.81 358 GLU A CA 1
ATOM 2829 C C . GLU A 1 358 ? -28.318 -3.642 12.212 1.00 93.81 358 GLU A C 1
ATOM 2831 O O . GLU A 1 358 ? -28.598 -4.116 11.110 1.00 93.81 358 GLU A O 1
ATOM 2836 N N . VAL A 1 359 ? -27.140 -3.832 12.794 1.00 95.19 359 VAL A N 1
ATOM 2837 C CA . VAL A 1 359 ? -26.083 -4.690 12.263 1.00 95.19 359 VAL A CA 1
ATOM 2838 C C . VAL A 1 359 ? -25.690 -5.717 13.314 1.00 95.19 359 VAL A C 1
ATOM 2840 O O . VAL A 1 359 ? -25.787 -5.472 14.520 1.00 95.19 359 VAL A O 1
ATOM 2843 N N . ARG A 1 360 ? -25.224 -6.883 12.871 1.00 96.88 360 ARG A N 1
ATOM 2844 C CA . ARG A 1 360 ? -24.722 -7.907 13.787 1.00 96.88 360 ARG A CA 1
ATOM 2845 C C . ARG A 1 360 ? -23.413 -7.433 14.407 1.00 96.88 360 ARG A C 1
ATOM 2847 O O . ARG A 1 360 ? -22.549 -6.901 13.709 1.00 96.88 360 ARG A O 1
ATOM 2854 N N . CYS A 1 361 ? -23.261 -7.662 15.706 1.00 96.50 361 CYS A N 1
ATOM 2855 C CA . CYS A 1 361 ? -22.091 -7.280 16.480 1.00 96.50 361 CYS A CA 1
ATOM 2856 C C . CYS A 1 361 ? -21.600 -8.470 17.305 1.00 96.50 361 CYS A C 1
ATOM 2858 O O . CYS A 1 361 ? -22.356 -9.056 18.075 1.00 96.50 361 CYS A O 1
ATOM 2860 N N . VAL A 1 362 ? -20.327 -8.827 17.160 1.00 97.44 362 VAL A N 1
ATOM 2861 C CA . VAL A 1 362 ? -19.701 -9.885 17.959 1.00 97.44 362 VAL A CA 1
ATOM 2862 C C . VAL A 1 362 ? -18.559 -9.279 18.756 1.00 97.44 362 VAL A C 1
ATOM 2864 O O . VAL A 1 362 ? -17.592 -8.777 18.177 1.00 97.44 362 VAL A O 1
ATOM 2867 N N . PHE A 1 363 ? -18.676 -9.319 20.078 1.00 97.06 363 PHE A N 1
ATOM 2868 C CA . PHE A 1 363 ? -17.622 -8.915 20.999 1.00 97.06 363 PHE A CA 1
ATOM 2869 C C . PHE A 1 363 ? -16.684 -10.090 21.224 1.00 97.06 363 PHE A C 1
ATOM 2871 O O . PHE A 1 363 ? -17.134 -11.210 21.427 1.00 97.06 363 PHE A O 1
ATOM 2878 N N . TYR A 1 364 ? -15.386 -9.822 21.215 1.00 96.94 364 TYR A N 1
ATOM 2879 C CA . TYR A 1 364 ? -14.327 -10.771 21.517 1.00 96.94 364 TYR A CA 1
ATOM 2880 C C . TYR A 1 364 ? -13.516 -10.247 22.689 1.00 96.94 364 TYR A C 1
ATOM 2882 O O . TYR A 1 364 ? -13.204 -9.058 22.724 1.00 96.94 364 TYR A O 1
ATOM 2890 N N . ARG A 1 365 ? -13.103 -11.135 23.588 1.00 96.06 365 ARG A N 1
ATOM 2891 C CA . ARG A 1 365 ? -12.130 -10.856 24.643 1.00 96.06 365 ARG A CA 1
ATOM 2892 C C . ARG A 1 365 ? -10.901 -11.710 24.411 1.00 96.06 365 ARG A C 1
ATOM 2894 O O . ARG A 1 365 ? -11.007 -12.926 24.289 1.00 96.06 365 ARG A O 1
ATOM 2901 N N . HIS A 1 366 ? -9.741 -11.070 24.324 1.00 95.56 366 HIS A N 1
ATOM 2902 C CA . HIS A 1 366 ? -8.464 -11.752 24.167 1.00 95.56 366 HIS A CA 1
ATOM 2903 C C . HIS A 1 366 ? -7.703 -11.767 25.493 1.00 95.56 366 HIS A C 1
ATOM 2905 O O . HIS A 1 366 ? -7.118 -10.755 25.873 1.00 95.56 366 HIS A O 1
ATOM 2911 N N . GLU A 1 367 ? -7.606 -12.930 26.138 1.00 93.62 367 GLU A N 1
ATOM 2912 C CA . GLU A 1 367 ? -7.073 -13.070 27.506 1.00 93.62 367 GLU A CA 1
ATOM 2913 C C . GLU A 1 367 ? -5.647 -12.513 27.651 1.00 93.62 367 GLU A C 1
ATOM 2915 O O . GLU A 1 367 ? -5.387 -11.648 28.478 1.00 93.62 367 GLU A O 1
ATOM 2920 N N . ILE A 1 368 ? -4.737 -12.878 26.743 1.00 92.69 368 ILE A N 1
ATOM 2921 C CA . ILE A 1 368 ? -3.341 -12.387 26.777 1.00 92.69 368 ILE A CA 1
ATOM 2922 C C . ILE A 1 368 ? -3.249 -10.864 26.575 1.00 92.69 368 ILE A C 1
ATOM 2924 O O . ILE A 1 368 ? -2.333 -10.210 27.072 1.00 92.69 368 ILE A O 1
ATOM 2928 N N . GLN A 1 369 ? -4.153 -10.270 25.787 1.00 93.06 369 GLN A N 1
ATOM 2929 C CA . GLN A 1 369 ? -4.178 -8.813 25.629 1.00 93.06 369 GLN A CA 1
ATOM 2930 C C . GLN A 1 369 ? -4.797 -8.147 26.851 1.00 93.06 369 GLN A C 1
ATOM 2932 O O . GLN A 1 369 ? -4.362 -7.052 27.202 1.00 93.06 369 GLN A O 1
ATOM 2937 N N . ALA A 1 370 ? -5.762 -8.806 27.494 1.00 93.94 370 ALA A N 1
ATOM 2938 C CA . ALA A 1 370 ? -6.365 -8.327 28.721 1.00 93.94 370 ALA A CA 1
ATOM 2939 C C . ALA A 1 370 ? -5.326 -8.245 29.848 1.00 93.94 370 ALA A C 1
ATOM 2941 O O . ALA A 1 370 ? -5.162 -7.191 30.455 1.00 93.94 370 ALA A O 1
ATOM 2942 N N . GLU A 1 371 ? -4.529 -9.302 30.028 1.00 93.31 371 GLU A N 1
ATOM 2943 C CA . GLU A 1 371 ? -3.403 -9.337 30.973 1.00 93.31 371 GLU A CA 1
ATOM 2944 C C . GLU A 1 371 ? -2.414 -8.190 30.725 1.00 93.31 371 GLU A C 1
ATOM 2946 O O . GLU A 1 371 ? -2.092 -7.430 31.634 1.00 93.31 371 GLU A O 1
ATOM 2951 N N . LYS A 1 372 ? -1.998 -7.980 29.470 1.00 93.69 372 LYS A N 1
ATOM 2952 C CA . LYS A 1 372 ? -1.077 -6.884 29.118 1.00 93.69 372 LYS A CA 1
ATOM 2953 C C . LYS A 1 372 ? -1.650 -5.496 29.396 1.00 93.69 372 LYS A C 1
ATOM 2955 O O . LYS A 1 372 ? -0.904 -4.592 29.771 1.00 93.69 372 LYS A O 1
ATOM 2960 N N . GLN A 1 373 ? -2.943 -5.288 29.148 1.00 92.88 373 GLN A N 1
ATOM 2961 C CA . GLN A 1 373 ? -3.598 -4.005 29.416 1.00 92.88 373 GLN A CA 1
ATOM 2962 C C . GLN A 1 373 ? -3.715 -3.753 30.922 1.00 92.88 373 GLN A C 1
ATOM 2964 O O . GLN A 1 373 ? -3.407 -2.647 31.370 1.00 92.88 373 GLN A O 1
ATOM 2969 N N . MET A 1 374 ? -4.046 -4.787 31.695 1.00 92.44 374 MET A N 1
ATOM 2970 C CA . MET A 1 374 ? -4.074 -4.756 33.155 1.00 92.44 374 MET A CA 1
ATOM 2971 C C . MET A 1 374 ? -2.691 -4.435 33.746 1.00 92.44 374 MET A C 1
ATOM 2973 O O . MET A 1 374 ? -2.560 -3.509 34.548 1.00 92.44 374 MET A O 1
ATOM 2977 N N . GLU A 1 375 ? -1.639 -5.136 33.310 1.00 92.88 375 GLU A N 1
ATOM 2978 C CA . GLU A 1 375 ? -0.255 -4.894 33.743 1.00 92.88 375 GLU A CA 1
ATOM 2979 C C . GLU A 1 375 ? 0.199 -3.470 33.416 1.00 92.88 375 GLU A C 1
ATOM 2981 O O . GLU A 1 375 ? 0.761 -2.778 34.269 1.00 92.88 375 GLU A O 1
ATOM 2986 N N . LYS A 1 376 ? -0.091 -2.998 32.197 1.00 92.62 376 LYS A N 1
ATOM 2987 C CA . LYS A 1 376 ? 0.202 -1.621 31.796 1.00 92.62 376 LYS A CA 1
ATOM 2988 C C . LYS A 1 376 ? -0.532 -0.615 32.680 1.00 92.62 376 LYS A C 1
ATOM 2990 O O . LYS A 1 376 ? 0.075 0.360 33.107 1.00 92.62 376 LYS A O 1
ATOM 2995 N N . ARG A 1 377 ? -1.813 -0.843 32.979 1.00 92.88 377 ARG A N 1
ATOM 2996 C CA . ARG A 1 377 ? -2.608 0.037 33.847 1.00 92.88 377 ARG A CA 1
ATOM 2997 C C . ARG A 1 377 ? -2.031 0.097 35.260 1.00 92.88 377 ARG A C 1
ATOM 2999 O O . ARG A 1 377 ? -1.914 1.185 35.819 1.00 92.88 377 ARG A O 1
ATOM 3006 N N . LYS A 1 378 ? -1.622 -1.047 35.816 1.00 91.94 378 LYS A N 1
ATOM 3007 C CA . LYS A 1 378 ? -0.945 -1.118 37.117 1.00 91.94 378 LYS A CA 1
ATOM 3008 C C . LYS A 1 378 ? 0.373 -0.341 37.105 1.00 91.94 378 LYS A C 1
ATOM 3010 O O . LYS A 1 378 ? 0.619 0.459 38.003 1.00 91.94 378 LYS A O 1
ATOM 3015 N N . HIS A 1 379 ? 1.180 -0.519 36.063 1.00 93.75 379 HIS A N 1
ATOM 3016 C CA . HIS A 1 379 ? 2.420 0.231 35.892 1.00 93.75 379 HIS A CA 1
ATOM 3017 C C . HIS A 1 379 ? 2.172 1.745 35.786 1.00 93.75 379 HIS A C 1
ATOM 3019 O O . HIS A 1 379 ? 2.816 2.523 36.487 1.00 93.75 379 HIS A O 1
ATOM 3025 N N . ASP A 1 380 ? 1.210 2.172 34.962 1.00 93.50 380 ASP A N 1
ATOM 3026 C CA . ASP A 1 380 ? 0.849 3.584 34.788 1.00 93.50 380 ASP A CA 1
ATOM 3027 C C . ASP A 1 380 ? 0.359 4.210 36.110 1.00 93.50 380 ASP A C 1
ATOM 3029 O O . ASP A 1 380 ? 0.692 5.360 36.398 1.00 93.50 380 ASP A O 1
ATOM 3033 N N . LYS 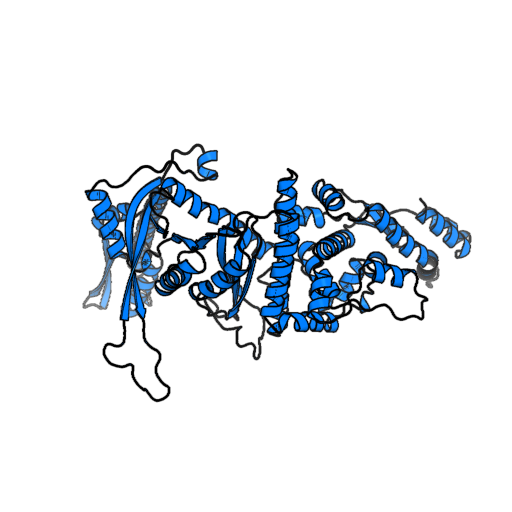A 1 381 ? -0.374 3.453 36.943 1.00 93.94 381 LYS A N 1
ATOM 3034 C CA . LYS A 1 381 ? -0.779 3.867 38.298 1.00 93.94 381 LYS A CA 1
ATOM 3035 C C . LYS A 1 381 ? 0.440 4.146 39.181 1.00 93.94 381 LYS A C 1
ATOM 3037 O O . LYS A 1 381 ? 0.556 5.241 39.725 1.00 93.94 381 LYS A O 1
ATOM 3042 N N . GLU A 1 382 ? 1.368 3.193 39.280 1.00 94.50 382 GLU A N 1
ATOM 3043 C CA . GLU A 1 382 ? 2.590 3.327 40.091 1.00 94.50 382 GLU A CA 1
ATOM 3044 C C . GLU A 1 382 ? 3.466 4.505 39.629 1.00 94.50 382 GLU A C 1
ATOM 3046 O O . GLU A 1 382 ? 4.039 5.231 40.446 1.00 94.50 382 GLU A O 1
ATOM 3051 N N . GLN A 1 383 ? 3.578 4.719 38.315 1.00 95.25 383 GLN A N 1
ATOM 3052 C CA . GLN A 1 383 ? 4.329 5.847 37.759 1.00 95.25 383 GLN A CA 1
ATOM 3053 C C . GLN A 1 383 ? 3.639 7.188 38.021 1.00 95.25 383 GLN A C 1
ATOM 3055 O O . GLN A 1 383 ? 4.317 8.167 38.346 1.00 95.25 383 GLN A O 1
ATOM 3060 N N . LEU A 1 384 ? 2.307 7.247 37.928 1.00 94.50 384 LEU A N 1
ATOM 3061 C CA . LEU A 1 384 ? 1.563 8.458 38.255 1.00 94.50 384 LEU A CA 1
ATOM 3062 C C . LEU A 1 384 ? 1.689 8.799 39.745 1.00 94.50 384 LEU A C 1
ATOM 3064 O O . LEU A 1 384 ? 1.915 9.959 40.070 1.00 94.50 384 LEU A O 1
ATOM 3068 N N . GLU A 1 385 ? 1.631 7.819 40.648 1.00 94.19 385 GLU A N 1
ATOM 3069 C CA . GLU A 1 385 ? 1.844 8.061 42.083 1.00 94.19 385 GLU A CA 1
ATOM 3070 C C . GLU A 1 385 ? 3.210 8.685 42.371 1.00 94.19 385 GLU A C 1
ATOM 3072 O O . GLU A 1 385 ? 3.288 9.707 43.056 1.00 94.19 385 GLU A O 1
ATOM 3077 N N . LYS A 1 386 ? 4.283 8.128 41.797 1.00 94.31 386 LYS A N 1
ATOM 3078 C CA . LYS A 1 386 ? 5.635 8.699 41.918 1.00 94.31 386 LYS A CA 1
ATOM 3079 C C . LYS A 1 386 ? 5.687 10.124 41.377 1.00 94.31 386 LYS A C 1
ATOM 3081 O O . LYS A 1 386 ? 6.223 11.019 42.027 1.00 94.31 386 LYS A O 1
ATOM 3086 N N . ALA A 1 387 ? 5.077 10.359 40.219 1.00 93.38 387 ALA A N 1
ATOM 3087 C CA . ALA A 1 387 ? 5.019 11.686 39.629 1.00 93.38 387 ALA A CA 1
ATOM 3088 C C . ALA A 1 387 ? 4.253 12.702 40.493 1.00 93.38 387 ALA A C 1
ATOM 3090 O O . ALA A 1 387 ? 4.686 13.849 40.603 1.00 93.38 387 ALA A O 1
ATOM 3091 N N . LEU A 1 388 ? 3.138 12.304 41.115 1.00 93.50 388 LEU A N 1
ATOM 3092 C CA . LEU A 1 388 ? 2.373 13.161 42.027 1.00 93.50 388 LEU A CA 1
ATOM 3093 C C . LEU A 1 388 ? 3.173 13.464 43.303 1.00 93.50 388 LEU A C 1
ATOM 3095 O O . LEU A 1 388 ? 3.206 14.614 43.738 1.00 93.50 388 LEU A O 1
ATOM 3099 N N . GLN A 1 389 ? 3.902 12.486 43.849 1.00 94.00 389 GLN A N 1
ATOM 3100 C CA . GLN A 1 389 ? 4.808 12.693 44.988 1.00 94.00 389 GLN A CA 1
ATOM 3101 C C . GLN A 1 389 ? 5.931 13.689 44.658 1.00 94.00 389 GLN A C 1
ATOM 3103 O O . GLN A 1 389 ? 6.185 14.631 45.413 1.00 94.00 389 GLN A O 1
ATOM 3108 N N . GLU A 1 390 ? 6.581 13.533 43.503 1.00 92.75 390 GLU A N 1
ATOM 3109 C CA . GLU A 1 390 ? 7.596 14.476 43.027 1.00 92.75 390 GLU A CA 1
ATOM 3110 C C . GLU A 1 390 ? 7.019 15.869 42.751 1.00 92.75 390 GLU A C 1
ATOM 3112 O O . GLU A 1 390 ? 7.690 16.881 42.975 1.00 92.75 390 GLU A O 1
ATOM 3117 N N . PHE A 1 391 ? 5.784 15.937 42.250 1.00 91.75 391 PHE A N 1
ATOM 3118 C CA . PHE A 1 391 ? 5.070 17.189 42.039 1.00 91.75 391 PHE A CA 1
ATOM 3119 C C . PHE A 1 391 ? 4.803 17.896 43.373 1.00 91.75 391 PHE A C 1
ATOM 3121 O O . PHE A 1 391 ? 5.129 19.076 43.503 1.00 91.75 391 PHE A O 1
ATOM 3128 N N . CYS A 1 392 ? 4.342 17.171 44.397 1.00 90.06 392 CYS A N 1
ATOM 3129 C CA . CYS A 1 392 ? 4.191 17.692 45.756 1.00 90.06 392 CYS A CA 1
ATOM 3130 C C . CYS A 1 392 ? 5.499 18.252 46.321 1.00 90.06 392 CYS A C 1
ATOM 3132 O O . CYS A 1 392 ? 5.503 19.339 46.894 1.00 90.06 392 CYS A O 1
ATOM 3134 N N . ALA A 1 393 ? 6.631 17.576 46.102 1.00 90.31 393 ALA A N 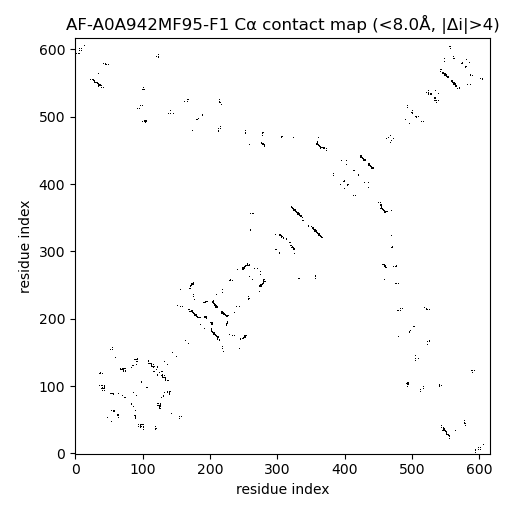1
ATOM 3135 C CA . ALA A 1 393 ? 7.938 18.050 46.564 1.00 90.31 393 ALA A CA 1
ATOM 3136 C C . ALA A 1 393 ? 8.390 19.375 45.908 1.00 90.31 393 ALA A C 1
ATOM 3138 O O . ALA A 1 393 ? 9.282 20.060 46.435 1.00 90.31 393 ALA A O 1
ATOM 3139 N N . LYS A 1 394 ? 7.802 19.736 44.758 1.00 90.62 394 LYS A N 1
ATOM 3140 C CA . LYS A 1 394 ? 8.055 20.986 44.023 1.00 90.62 394 LYS A CA 1
ATOM 3141 C C . LYS A 1 394 ? 7.118 22.123 44.437 1.00 90.62 394 LYS A C 1
ATOM 3143 O O . LYS A 1 394 ? 7.480 23.273 44.196 1.00 90.62 394 LYS A O 1
ATOM 3148 N N . LEU A 1 395 ? 5.965 21.832 45.049 1.00 89.44 395 LEU A N 1
ATOM 3149 C CA . LEU A 1 395 ? 4.999 22.849 45.476 1.00 89.44 395 LEU A CA 1
ATOM 3150 C C . LEU A 1 395 ? 5.637 23.884 46.411 1.00 89.44 395 LEU A C 1
ATOM 3152 O O . LEU A 1 395 ? 6.562 23.583 47.168 1.00 89.44 395 LEU A O 1
ATOM 3156 N N . ASN A 1 396 ? 5.148 25.122 46.331 1.00 86.75 396 ASN A N 1
ATOM 3157 C CA . ASN A 1 396 ? 5.618 26.281 47.099 1.00 86.75 396 ASN A CA 1
ATOM 3158 C C . ASN A 1 396 ? 7.075 26.702 46.827 1.00 86.75 396 ASN A C 1
ATOM 3160 O O . ASN A 1 396 ? 7.623 27.536 47.544 1.00 86.75 396 ASN A O 1
ATOM 3164 N N . LYS A 1 397 ? 7.722 26.162 45.783 1.00 86.75 397 LYS A N 1
ATOM 3165 C CA . LYS A 1 397 ? 9.088 26.533 45.374 1.00 86.75 397 LYS A CA 1
ATOM 3166 C C . LYS A 1 397 ? 9.089 27.193 44.000 1.00 86.75 397 LYS A C 1
ATOM 3168 O O . LYS A 1 397 ? 8.459 26.705 43.063 1.00 86.75 397 LYS A O 1
ATOM 3173 N N . ARG A 1 398 ? 9.900 28.243 43.819 1.00 86.94 398 ARG A N 1
ATOM 3174 C CA . ARG A 1 398 ? 10.039 28.957 42.528 1.00 86.94 398 ARG A CA 1
ATOM 3175 C C . ARG A 1 398 ? 8.652 29.325 41.976 1.00 86.94 398 ARG A C 1
ATOM 3177 O O . ARG A 1 398 ? 7.860 29.855 42.731 1.00 86.94 398 ARG A O 1
ATOM 3184 N N . ARG A 1 399 ? 8.326 29.011 40.715 1.00 82.69 399 ARG A N 1
ATOM 3185 C CA . ARG A 1 399 ? 7.006 29.264 40.095 1.00 82.69 399 ARG A CA 1
ATOM 3186 C C . ARG A 1 399 ? 5.851 28.398 40.631 1.00 82.69 399 ARG A C 1
ATOM 3188 O O . ARG A 1 399 ? 4.707 28.656 40.297 1.00 82.69 399 ARG A O 1
ATOM 3195 N N . TYR A 1 400 ? 6.111 27.400 41.478 1.00 82.56 400 TYR A N 1
ATOM 3196 C CA . TYR A 1 400 ? 5.072 26.527 42.050 1.00 82.56 400 TYR A CA 1
ATOM 3197 C C . TYR A 1 400 ? 4.392 27.113 43.310 1.00 82.56 400 TYR A C 1
ATOM 3199 O O . TYR A 1 400 ? 3.816 26.365 44.096 1.00 82.56 400 TYR A O 1
ATOM 3207 N N . HIS A 1 401 ? 4.484 28.429 43.534 1.00 84.00 401 HIS A N 1
ATOM 3208 C CA . HIS A 1 401 ? 3.625 29.164 44.479 1.00 84.00 401 HIS A CA 1
ATOM 3209 C C . HIS A 1 401 ? 2.378 29.747 43.786 1.00 84.00 401 HIS A C 1
ATOM 3211 O O . HIS A 1 401 ? 1.463 30.217 44.453 1.00 84.00 401 HIS A O 1
ATOM 3217 N N . GLU A 1 402 ? 2.337 29.718 42.449 1.00 85.75 402 GLU A N 1
ATOM 3218 C CA . GLU A 1 402 ? 1.207 30.176 41.645 1.00 85.75 402 GLU A CA 1
ATOM 3219 C C . GLU A 1 402 ? 0.221 29.015 41.435 1.00 85.75 402 GLU A C 1
ATOM 3221 O O . GLU A 1 402 ? 0.565 27.995 40.823 1.00 85.75 402 GLU A O 1
ATOM 3226 N N . LEU A 1 403 ? -1.012 29.159 41.933 1.00 86.19 403 LEU A N 1
ATOM 3227 C CA . LEU A 1 403 ? -2.035 28.108 41.873 1.00 86.19 403 LEU A CA 1
ATOM 3228 C C . LEU A 1 403 ? -2.384 27.726 40.429 1.00 86.19 403 LEU A C 1
ATOM 3230 O O . LEU A 1 403 ? -2.425 26.543 40.099 1.00 86.19 403 LEU A O 1
ATOM 3234 N N . GLU A 1 404 ? -2.559 28.717 39.557 1.00 87.62 404 GLU A N 1
ATOM 3235 C CA . GLU A 1 404 ? -2.904 28.515 38.145 1.00 87.62 404 GLU A CA 1
ATOM 3236 C C . GLU A 1 404 ? -1.803 27.748 37.389 1.00 87.62 404 GLU A C 1
ATOM 3238 O O . GLU A 1 404 ? -2.077 26.814 36.628 1.00 87.62 404 GLU A O 1
ATOM 3243 N N . TYR A 1 405 ? -0.532 28.061 37.665 1.00 88.88 405 TYR A N 1
ATOM 3244 C CA . TYR A 1 405 ? 0.604 27.322 37.113 1.00 88.88 405 TYR A CA 1
ATOM 3245 C C . TYR A 1 405 ? 0.615 25.862 37.593 1.00 88.88 405 TYR A C 1
ATOM 3247 O O . TYR A 1 405 ? 0.844 24.946 36.795 1.00 88.88 405 TYR A O 1
ATOM 3255 N N . CYS A 1 406 ? 0.331 25.628 38.879 1.00 87.88 406 CYS A N 1
ATOM 3256 C CA . CYS A 1 406 ? 0.247 24.283 39.447 1.00 87.88 406 CYS A CA 1
ATOM 3257 C C . CYS A 1 406 ? -0.915 23.481 38.847 1.00 87.88 406 CYS A C 1
ATOM 3259 O O . CYS A 1 406 ? -0.714 22.329 38.467 1.00 87.88 406 CYS A O 1
ATOM 3261 N N . GLN A 1 407 ? -2.094 24.088 38.684 1.00 90.12 407 GLN A N 1
ATOM 3262 C CA . GLN A 1 407 ? -3.252 23.465 38.034 1.00 90.12 407 GLN A CA 1
ATOM 3263 C C . GLN A 1 407 ? -2.929 23.055 36.594 1.00 90.12 407 GLN A C 1
ATOM 3265 O O . GLN A 1 407 ? -3.159 21.907 36.204 1.00 90.12 407 GLN A O 1
ATOM 3270 N N . LYS A 1 408 ? -2.311 23.955 35.818 1.00 92.06 408 LYS A N 1
ATOM 3271 C CA . LYS A 1 408 ? -1.879 23.652 34.451 1.00 92.06 408 LYS A CA 1
ATOM 3272 C C . LYS A 1 408 ? -0.894 22.484 34.425 1.00 92.06 408 LYS A C 1
ATOM 3274 O O . LYS A 1 408 ? -1.109 21.524 33.686 1.00 92.06 408 LYS A O 1
ATOM 3279 N N . LYS A 1 409 ? 0.154 22.521 35.252 1.00 91.19 409 LYS A N 1
ATOM 3280 C CA . LYS A 1 409 ? 1.172 21.462 35.286 1.00 91.19 409 LYS A CA 1
ATOM 3281 C C . LYS A 1 409 ? 0.624 20.119 35.760 1.00 91.19 409 LYS A C 1
ATOM 3283 O O . LYS A 1 409 ? 0.993 19.097 35.189 1.00 91.19 409 LYS A O 1
ATOM 3288 N N . LEU A 1 410 ? -0.285 20.111 36.734 1.00 91.00 410 LEU A N 1
ATOM 3289 C CA . LEU A 1 410 ? -0.972 18.894 37.158 1.00 91.00 410 LEU A CA 1
ATOM 3290 C C . LEU A 1 410 ? -1.809 18.310 36.014 1.00 91.00 410 LEU A C 1
ATOM 3292 O O . LEU A 1 410 ? -1.747 17.110 35.765 1.00 91.00 410 LEU A O 1
ATOM 3296 N N . SER A 1 411 ? -2.540 19.147 35.271 1.00 90.50 411 SER A N 1
ATOM 3297 C CA . SER A 1 411 ? -3.324 18.683 34.120 1.00 90.50 411 SER A CA 1
ATOM 3298 C C . SER A 1 411 ? -2.444 18.090 33.007 1.00 90.50 411 SER A C 1
ATOM 3300 O O . SER A 1 411 ? -2.777 17.046 32.448 1.00 90.50 411 SER A O 1
ATOM 3302 N N . GLU A 1 412 ? -1.285 18.699 32.723 1.00 91.62 412 GLU A N 1
ATOM 3303 C CA . GLU A 1 412 ? -0.281 18.173 31.785 1.00 91.62 412 GLU A CA 1
ATOM 3304 C C . GLU A 1 412 ? 0.253 16.809 32.259 1.00 91.62 412 GLU A C 1
ATOM 3306 O O . GLU A 1 412 ? 0.345 15.865 31.467 1.00 91.62 412 GLU A O 1
ATOM 3311 N N . GLN A 1 413 ? 0.524 16.675 33.562 1.00 90.75 413 GLN A N 1
ATOM 3312 C CA . GLN A 1 413 ? 0.971 15.422 34.167 1.00 90.75 413 GLN A CA 1
ATOM 3313 C C . GLN A 1 413 ? -0.097 14.326 34.037 1.00 90.75 413 GLN A C 1
ATOM 3315 O O . GLN A 1 413 ? 0.188 13.251 33.517 1.00 90.75 413 GLN A O 1
ATOM 3320 N N . LEU A 1 414 ? -1.345 14.608 34.424 1.00 90.62 414 LEU A N 1
ATOM 3321 C CA . LEU A 1 414 ? -2.463 13.662 34.326 1.00 90.62 414 LEU A CA 1
ATOM 3322 C C . LEU A 1 414 ? -2.742 13.243 32.876 1.00 90.62 414 LEU A C 1
ATOM 3324 O O . LEU A 1 414 ? -3.061 12.086 32.611 1.00 90.62 414 LEU A O 1
ATOM 3328 N N . ASN A 1 415 ? -2.587 14.153 31.913 1.00 90.31 415 ASN A N 1
ATOM 3329 C CA . ASN A 1 415 ? -2.763 13.838 30.494 1.00 90.31 415 ASN A CA 1
ATOM 3330 C C . ASN A 1 415 ? -1.693 12.884 29.945 1.00 90.31 415 ASN A C 1
ATOM 3332 O O . ASN A 1 415 ? -1.985 12.141 29.007 1.00 90.31 415 ASN A O 1
ATOM 3336 N N . THR A 1 416 ? -0.504 12.845 30.553 1.00 91.06 416 THR A N 1
ATOM 3337 C CA . THR A 1 416 ? 0.535 11.854 30.221 1.00 91.06 416 THR A CA 1
ATOM 3338 C C . THR A 1 416 ? 0.077 10.432 30.573 1.00 91.06 416 THR A C 1
ATOM 3340 O O . THR A 1 416 ? 0.378 9.488 29.847 1.00 91.06 416 THR A O 1
ATOM 3343 N N . PHE A 1 417 ? -0.745 10.289 31.617 1.00 90.44 417 PHE A N 1
ATOM 3344 C CA . PHE A 1 417 ? -1.268 9.018 32.129 1.00 90.44 417 PHE A CA 1
ATOM 3345 C C . PHE A 1 417 ? -2.765 8.844 31.824 1.00 90.44 417 PHE A C 1
ATOM 3347 O O . PHE A 1 417 ? -3.584 8.540 32.693 1.00 90.44 417 PHE A O 1
ATOM 3354 N N . SER A 1 418 ? -3.144 9.052 30.559 1.00 85.44 418 SER A N 1
ATOM 3355 C CA . SER A 1 418 ? -4.549 9.038 30.112 1.00 85.44 418 SER A CA 1
ATOM 3356 C C . SER A 1 418 ? -5.325 7.740 30.403 1.00 85.44 418 SER A C 1
ATOM 3358 O O . SER A 1 418 ? -6.548 7.796 30.525 1.00 85.44 418 SER A O 1
ATOM 3360 N N . SER A 1 419 ? -4.634 6.605 30.547 1.00 84.25 419 SER A N 1
ATOM 3361 C CA . SER A 1 419 ? -5.187 5.288 30.899 1.00 84.25 419 SER A CA 1
ATOM 3362 C C . SER A 1 419 ? -5.751 5.239 32.321 1.00 84.25 419 SER A C 1
ATOM 3364 O O . SER A 1 419 ? -6.770 4.591 32.552 1.00 84.25 419 SER A O 1
ATOM 3366 N N . VAL A 1 420 ? -5.107 5.939 33.260 1.00 91.44 420 VAL A N 1
ATOM 3367 C CA . VAL A 1 420 ? -5.427 5.881 34.694 1.00 91.44 420 VAL A CA 1
ATOM 3368 C C . VAL A 1 420 ? -6.001 7.182 35.249 1.00 91.44 420 VAL A C 1
ATOM 3370 O O . VAL A 1 420 ? -6.634 7.161 36.301 1.00 91.44 420 VAL A O 1
ATOM 3373 N N . LYS A 1 421 ? -5.866 8.309 34.531 1.00 91.62 421 LYS A N 1
ATOM 3374 C CA . LYS A 1 421 ? -6.301 9.632 35.015 1.00 91.62 421 LYS A CA 1
ATOM 3375 C C . LYS A 1 421 ? -7.773 9.707 35.431 1.00 91.62 421 LYS A C 1
ATOM 3377 O O . LYS A 1 421 ? -8.122 10.530 36.261 1.00 91.62 421 LYS A O 1
ATOM 3382 N N . LYS A 1 422 ? -8.638 8.873 34.841 1.00 90.50 422 LYS A N 1
ATOM 3383 C CA . LYS A 1 422 ? -10.079 8.834 35.147 1.00 90.50 422 LYS A CA 1
ATOM 3384 C C . LYS A 1 422 ? -10.400 8.165 36.491 1.00 90.50 422 LYS A C 1
ATOM 3386 O O . LYS A 1 422 ? -11.537 8.242 36.934 1.00 90.50 422 LYS A O 1
ATOM 3391 N N . PHE A 1 423 ? -9.414 7.518 37.114 1.00 93.06 423 PHE A N 1
ATOM 3392 C CA . PHE A 1 423 ? -9.559 6.800 38.381 1.00 93.06 423 PHE A CA 1
ATOM 3393 C C . PHE A 1 423 ? -8.858 7.479 39.555 1.00 93.06 423 PHE A C 1
ATOM 3395 O O . PHE A 1 423 ? -8.863 6.930 40.654 1.00 93.06 423 PHE A O 1
ATOM 3402 N N . VAL A 1 424 ? -8.244 8.640 39.337 1.00 93.50 424 VAL A N 1
ATOM 3403 C CA . VAL A 1 424 ? -7.600 9.414 40.395 1.00 93.50 424 VAL A CA 1
ATOM 3404 C C . VAL A 1 424 ? -8.302 10.755 40.529 1.00 93.50 424 VAL A C 1
ATOM 3406 O O . VAL A 1 424 ? -8.471 11.485 39.552 1.00 93.50 424 VAL A O 1
ATOM 3409 N N . GLN A 1 425 ? -8.708 11.076 41.749 1.00 93.06 425 GLN A N 1
ATOM 3410 C CA . GLN A 1 425 ? -9.168 12.405 42.109 1.00 93.06 425 GLN A CA 1
ATOM 3411 C C . GLN A 1 425 ? -7.996 13.153 42.737 1.00 93.06 425 GLN A C 1
ATOM 3413 O O . GLN A 1 425 ? -7.405 12.661 43.695 1.00 93.06 425 GLN A O 1
ATOM 3418 N N . CYS A 1 426 ? -7.656 14.319 42.188 1.00 91.69 426 CYS A N 1
ATOM 3419 C CA . CYS A 1 426 ? -6.581 15.176 42.678 1.00 91.69 426 CYS A CA 1
ATOM 3420 C C . CYS A 1 426 ? -7.150 16.532 43.101 1.00 91.69 426 CYS A C 1
ATOM 3422 O O . CYS A 1 426 ? -7.659 17.269 42.257 1.00 91.69 426 CYS A O 1
ATOM 3424 N N . ASP A 1 427 ? -6.989 16.881 44.373 1.00 90.88 427 ASP A N 1
ATOM 3425 C CA . ASP A 1 427 ? -7.476 18.124 44.962 1.00 90.88 427 ASP A CA 1
ATOM 3426 C C . ASP A 1 427 ? -6.289 19.040 45.305 1.00 90.88 427 ASP A C 1
ATOM 3428 O O . ASP A 1 427 ? -5.448 18.722 46.154 1.00 90.88 427 ASP A O 1
ATOM 3432 N N . LEU A 1 428 ? -6.207 20.170 44.594 1.00 91.12 428 LEU A N 1
ATOM 3433 C CA . LEU A 1 428 ? -5.228 21.244 44.796 1.00 91.12 428 LEU A CA 1
ATOM 3434 C C . LEU A 1 428 ? -5.862 22.345 45.653 1.00 91.12 428 LEU A C 1
ATOM 3436 O O . LEU A 1 428 ? -6.767 23.038 45.190 1.00 91.12 428 LEU A O 1
ATOM 3440 N N . CYS A 1 429 ? -5.358 22.537 46.870 1.00 87.69 429 CYS A N 1
ATOM 3441 C CA . CYS A 1 429 ? -5.889 23.506 47.828 1.00 87.69 429 CYS A CA 1
ATOM 3442 C C . CYS A 1 429 ? -4.844 24.577 48.156 1.00 87.69 429 CYS A C 1
ATOM 3444 O O . CYS A 1 429 ? -3.681 24.249 48.404 1.00 87.69 429 CYS A O 1
ATOM 3446 N N . GLN A 1 430 ? -5.266 25.844 48.202 1.00 89.31 430 GLN A N 1
ATOM 3447 C CA . GLN A 1 430 ? -4.458 26.958 48.700 1.00 89.31 430 GLN A CA 1
ATOM 3448 C C . GLN A 1 430 ? -4.957 27.361 50.091 1.00 89.31 430 GLN A C 1
ATOM 3450 O O . GLN A 1 430 ? -6.138 27.649 50.260 1.00 89.31 430 GLN A O 1
ATOM 3455 N N . ALA A 1 431 ? -4.072 27.346 51.084 1.00 85.19 431 ALA A N 1
ATOM 3456 C CA . ALA A 1 431 ? -4.379 27.775 52.443 1.00 85.19 431 ALA A CA 1
ATOM 3457 C C . ALA A 1 431 ? -4.343 29.308 52.569 1.00 85.19 431 ALA A C 1
ATOM 3459 O O . ALA A 1 431 ? -3.733 29.992 51.747 1.00 85.19 431 ALA A O 1
ATOM 3460 N N . ASP A 1 432 ? -4.919 29.844 53.648 1.00 79.38 432 ASP A N 1
ATOM 3461 C CA . ASP A 1 432 ? -5.009 31.293 53.910 1.00 79.38 432 ASP A CA 1
ATOM 3462 C C . ASP A 1 432 ? -3.639 31.995 53.965 1.00 79.38 432 ASP A C 1
ATOM 3464 O O . ASP A 1 432 ? -3.520 33.188 53.700 1.00 79.38 432 ASP A O 1
ATOM 3468 N N . ASN A 1 433 ? -2.577 31.245 54.271 1.00 78.06 433 ASN A N 1
ATOM 3469 C CA . ASN A 1 433 ? -1.191 31.719 54.266 1.00 78.06 433 ASN A CA 1
ATOM 3470 C C . ASN A 1 433 ? -0.533 31.714 52.867 1.00 78.06 433 ASN A C 1
ATOM 3472 O O . ASN A 1 433 ? 0.672 31.935 52.755 1.00 78.06 433 ASN A O 1
ATOM 3476 N N . GLY A 1 434 ? -1.293 31.409 51.812 1.00 76.69 434 GLY A N 1
ATOM 3477 C CA . GLY A 1 434 ? -0.833 31.333 50.427 1.00 76.69 434 GLY A CA 1
ATOM 3478 C C . GLY A 1 434 ? -0.166 30.011 50.031 1.00 76.69 434 GLY A C 1
ATOM 3479 O O . GLY A 1 434 ? 0.172 29.856 48.857 1.00 76.69 434 GLY A O 1
ATOM 3480 N N . SER A 1 435 ? 0.011 29.057 50.954 1.00 85.31 435 SER A N 1
ATOM 3481 C CA . SER A 1 435 ? 0.646 27.765 50.654 1.00 85.31 435 SER A CA 1
ATOM 3482 C C . SER A 1 435 ? -0.281 26.822 49.886 1.00 85.31 435 SER A C 1
ATOM 3484 O O . SER A 1 435 ? -1.461 26.686 50.199 1.00 85.31 435 SER A O 1
ATOM 3486 N N . ILE A 1 436 ? 0.265 26.157 48.872 1.00 90.00 436 ILE A N 1
ATOM 3487 C CA . ILE A 1 436 ? -0.429 25.199 48.013 1.00 90.00 436 ILE A CA 1
ATOM 3488 C C . ILE A 1 436 ? -0.116 23.778 48.479 1.00 90.00 436 ILE A C 1
ATOM 3490 O O . ILE A 1 436 ? 1.043 23.424 48.709 1.00 90.00 436 ILE A O 1
ATOM 3494 N N . SER A 1 437 ? -1.146 22.943 48.558 1.00 88.75 437 SER A N 1
ATOM 3495 C CA . SER A 1 437 ? -1.045 21.511 48.833 1.00 88.75 437 SER A CA 1
ATOM 3496 C C . SER A 1 437 ? -1.817 20.716 47.784 1.00 88.75 437 SER A C 1
ATOM 3498 O O . SER A 1 437 ? -2.798 21.200 47.222 1.00 88.75 437 SER A O 1
ATOM 3500 N N . LEU A 1 438 ? -1.349 19.503 47.500 1.00 92.38 438 LEU A N 1
ATOM 3501 C CA . LEU A 1 438 ? -2.019 18.555 46.621 1.00 92.38 438 LEU A CA 1
ATOM 3502 C C . LEU A 1 438 ? -2.303 17.284 47.420 1.00 92.38 438 LEU A C 1
ATOM 3504 O O . LEU A 1 438 ? -1.397 16.714 48.029 1.00 92.38 438 LEU A O 1
ATOM 3508 N N . THR A 1 439 ? -3.552 16.839 47.374 1.00 90.88 439 THR A N 1
ATOM 3509 C CA . THR A 1 439 ? -3.987 15.534 47.879 1.00 90.88 439 THR A CA 1
ATOM 3510 C C . THR A 1 439 ? -4.592 14.735 46.735 1.00 90.88 439 THR A C 1
ATOM 3512 O O . THR A 1 439 ? -5.120 15.314 45.787 1.00 90.88 439 THR A O 1
ATOM 3515 N N . TRP A 1 440 ? -4.470 13.410 46.775 1.00 94.50 440 TRP A N 1
ATOM 3516 C CA . TRP A 1 440 ? -5.082 12.552 45.768 1.00 94.50 440 TRP A CA 1
ATOM 3517 C C . TRP A 1 440 ? -5.642 11.277 46.381 1.00 94.50 440 TRP A C 1
ATOM 3519 O O . TRP A 1 440 ? -5.147 10.790 47.398 1.00 94.50 440 TRP A O 1
ATOM 3529 N N . SER A 1 441 ? -6.674 10.734 45.743 1.00 93.38 441 SER A N 1
ATOM 3530 C CA . SER A 1 441 ? -7.290 9.463 46.110 1.00 93.38 441 SER A CA 1
ATOM 3531 C C . SER A 1 441 ? -7.611 8.639 44.867 1.00 93.38 441 SER A C 1
ATOM 3533 O O . SER A 1 441 ? -7.962 9.178 43.815 1.00 93.38 441 SER A O 1
ATOM 3535 N N . TRP A 1 442 ? -7.450 7.322 44.982 1.00 94.12 442 TRP A N 1
ATOM 3536 C CA . TRP A 1 442 ? -7.734 6.381 43.906 1.00 94.12 442 TRP A CA 1
ATOM 3537 C C . TRP A 1 442 ? -9.104 5.739 44.088 1.00 94.12 442 TRP A C 1
ATOM 3539 O O . TRP A 1 442 ? -9.442 5.242 45.162 1.00 94.12 442 TRP A O 1
ATOM 3549 N N . HIS A 1 443 ? -9.863 5.664 43.000 1.00 93.62 443 HIS A N 1
ATOM 3550 C CA . HIS A 1 443 ? -11.087 4.879 42.918 1.00 93.62 443 HIS A CA 1
ATOM 3551 C C . HIS A 1 443 ? -10.747 3.407 42.627 1.00 93.62 443 HIS A C 1
ATOM 3553 O O . HIS A 1 443 ? -10.939 2.925 41.512 1.00 93.62 443 HIS A O 1
ATOM 3559 N N . GLU A 1 444 ? -10.230 2.688 43.630 1.00 90.81 444 GLU A N 1
ATOM 3560 C CA . GLU A 1 444 ? -9.747 1.298 43.484 1.00 90.81 444 GLU A CA 1
ATOM 3561 C C . GLU A 1 444 ? -10.814 0.342 42.933 1.00 90.81 444 GLU A C 1
ATOM 3563 O O . GLU A 1 444 ? -10.532 -0.468 42.056 1.00 90.81 444 GLU A O 1
ATOM 3568 N N . ALA A 1 445 ? -12.064 0.480 43.382 1.00 90.31 445 ALA A N 1
ATOM 3569 C CA . ALA A 1 445 ? -13.166 -0.342 42.884 1.00 90.31 445 ALA A CA 1
ATOM 3570 C C . ALA A 1 445 ? -13.408 -0.148 41.376 1.00 90.31 445 ALA A C 1
ATOM 3572 O O . ALA A 1 445 ? -13.653 -1.116 40.663 1.00 90.31 445 ALA A O 1
ATOM 3573 N N . ALA A 1 446 ? -13.287 1.085 40.877 1.00 89.00 446 ALA A N 1
ATOM 3574 C CA . ALA A 1 446 ? -13.450 1.382 39.456 1.00 89.00 446 ALA A CA 1
ATOM 3575 C C . ALA A 1 446 ? -12.254 0.887 38.621 1.00 89.00 446 ALA A C 1
ATOM 3577 O O . ALA A 1 446 ? -12.435 0.474 37.478 1.00 89.00 446 ALA A O 1
ATOM 3578 N N . LEU A 1 447 ? -11.040 0.891 39.190 1.00 88.31 447 LEU A N 1
ATOM 3579 C CA . LEU A 1 447 ? -9.849 0.309 38.559 1.00 88.31 447 LEU A CA 1
ATOM 3580 C C . LEU A 1 447 ? -9.986 -1.202 38.364 1.00 88.31 447 LEU A C 1
ATOM 3582 O O . LEU A 1 447 ? -9.659 -1.706 37.285 1.00 88.31 447 LEU A O 1
ATOM 3586 N N . GLU A 1 448 ? -10.459 -1.893 39.402 1.00 88.06 448 GLU A N 1
ATOM 3587 C CA . GLU A 1 448 ? -10.703 -3.334 39.377 1.00 88.06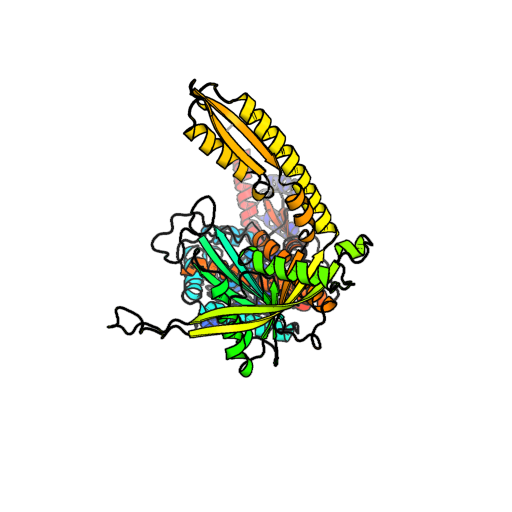 448 GLU A CA 1
ATOM 3588 C C . GLU A 1 448 ? -11.839 -3.669 38.408 1.00 88.06 448 GLU A C 1
ATOM 3590 O O . GLU A 1 448 ? -11.708 -4.561 37.575 1.00 88.06 448 GLU A O 1
ATOM 3595 N N . GLU A 1 449 ? -12.932 -2.906 38.436 1.00 89.75 449 GLU A N 1
ATOM 3596 C CA . GLU A 1 449 ? -14.051 -3.097 37.516 1.00 89.75 449 GLU A CA 1
ATOM 3597 C C . GLU A 1 449 ? -13.646 -2.922 36.048 1.00 89.75 449 GLU A C 1
ATOM 3599 O O . GLU A 1 449 ? -14.104 -3.669 35.184 1.00 89.75 449 GLU A O 1
ATOM 3604 N N . GLU A 1 450 ? -12.728 -2.002 35.754 1.00 90.50 450 GLU A N 1
ATOM 3605 C CA . GLU A 1 450 ? -12.264 -1.778 34.388 1.00 90.50 450 GLU A CA 1
ATOM 3606 C C . GLU A 1 450 ? -11.495 -2.991 33.814 1.00 90.50 450 GLU A C 1
ATOM 3608 O O . GLU A 1 450 ? -11.302 -3.093 32.603 1.00 90.50 450 GLU A O 1
ATOM 3613 N N . THR A 1 451 ? -11.058 -3.953 34.640 1.00 89.69 451 THR A N 1
ATOM 3614 C CA . THR A 1 451 ? -10.436 -5.203 34.149 1.00 89.69 451 THR A CA 1
ATOM 3615 C C . THR A 1 451 ? -11.394 -6.073 33.331 1.00 89.69 451 THR A C 1
ATOM 3617 O O . THR A 1 451 ? -10.960 -6.811 32.444 1.00 89.69 451 THR A O 1
ATOM 3620 N N . LYS A 1 452 ? -12.709 -5.932 33.552 1.00 91.12 452 LYS A N 1
ATOM 3621 C CA . LYS A 1 452 ? -13.753 -6.607 32.765 1.00 91.12 452 LYS A CA 1
ATOM 3622 C C . LYS A 1 452 ? -13.710 -6.215 31.290 1.00 91.12 452 LYS A C 1
ATOM 3624 O O . LYS A 1 452 ? -14.088 -7.005 30.433 1.00 91.12 452 LYS A O 1
ATOM 3629 N N . TYR A 1 453 ? -13.253 -5.000 30.992 1.00 91.88 453 TYR A N 1
ATOM 3630 C CA . TYR A 1 453 ? -13.225 -4.453 29.635 1.00 91.88 453 TYR A CA 1
ATOM 3631 C C . TYR A 1 453 ? -11.874 -4.654 28.936 1.00 91.88 453 TYR A C 1
ATOM 3633 O O . TYR A 1 453 ? -11.752 -4.395 27.736 1.00 91.88 453 TYR A O 1
ATOM 3641 N N . ASP A 1 454 ? -10.861 -5.132 29.665 1.00 92.25 454 ASP A N 1
ATOM 3642 C CA . ASP A 1 454 ? -9.524 -5.350 29.125 1.00 92.25 454 ASP A CA 1
ATOM 3643 C C . ASP A 1 454 ? -9.525 -6.434 28.039 1.00 92.25 454 ASP A C 1
ATOM 3645 O O . ASP A 1 454 ? -10.165 -7.483 28.146 1.00 92.25 454 ASP A O 1
ATOM 3649 N N . GLY A 1 455 ? -8.776 -6.173 26.966 1.00 92.69 455 GLY A N 1
ATOM 3650 C CA . GLY A 1 455 ? -8.637 -7.089 25.834 1.00 92.69 455 GLY A CA 1
ATOM 3651 C C . GLY A 1 455 ? -9.902 -7.258 24.984 1.00 92.69 455 GLY A C 1
ATOM 3652 O O . GLY A 1 455 ? -9.901 -8.123 24.102 1.00 92.69 455 GLY A O 1
ATOM 3653 N N . ILE A 1 456 ? -10.955 -6.461 25.219 1.00 94.38 456 ILE A N 1
ATOM 3654 C CA . ILE A 1 456 ? -12.210 -6.531 24.462 1.00 94.38 456 ILE A CA 1
ATOM 3655 C C . ILE A 1 456 ? -12.162 -5.681 23.188 1.00 94.38 456 ILE A C 1
ATOM 3657 O O . ILE A 1 456 ? -11.757 -4.518 23.188 1.00 94.38 456 ILE A O 1
ATOM 3661 N N . PHE A 1 457 ? -12.643 -6.253 22.088 1.00 94.19 457 PHE A N 1
ATOM 3662 C CA . PHE A 1 457 ? -12.945 -5.550 20.842 1.00 94.19 457 PHE A CA 1
ATOM 3663 C C . PHE A 1 457 ? -14.209 -6.137 20.208 1.00 94.19 457 PHE A C 1
ATOM 3665 O O . PHE A 1 457 ? -14.557 -7.282 20.472 1.00 94.19 457 PHE A O 1
ATOM 3672 N N . ALA A 1 458 ? -14.896 -5.377 19.357 1.00 95.12 458 ALA A N 1
ATOM 3673 C CA . ALA A 1 458 ? -16.103 -5.849 18.682 1.00 95.12 458 ALA A CA 1
ATOM 3674 C C . ALA A 1 458 ? -15.971 -5.765 17.163 1.00 95.12 458 ALA A C 1
ATOM 3676 O O . ALA A 1 458 ? -15.352 -4.835 16.641 1.00 95.12 458 ALA A O 1
ATOM 3677 N N . LEU A 1 459 ? -16.563 -6.733 16.467 1.00 96.38 459 LEU A N 1
ATOM 3678 C CA . LEU A 1 459 ? -16.668 -6.782 15.013 1.00 96.38 459 LEU A CA 1
ATOM 3679 C C . LEU A 1 459 ? -18.129 -6.609 14.599 1.00 96.38 459 LEU A C 1
ATOM 3681 O O . LEU A 1 459 ? -19.006 -7.320 15.083 1.00 96.38 459 LEU A O 1
ATOM 3685 N N . LEU A 1 460 ? -18.361 -5.680 13.681 1.00 96.25 460 LEU A N 1
ATOM 3686 C CA . LEU A 1 460 ? -19.626 -5.438 13.009 1.00 96.25 460 LEU A CA 1
ATOM 3687 C C . LEU A 1 460 ? -19.645 -6.161 11.659 1.00 96.25 460 LEU A C 1
ATOM 3689 O O . LEU A 1 460 ? -18.622 -6.215 10.966 1.00 96.25 460 LEU A O 1
ATOM 3693 N N . THR A 1 461 ? -20.802 -6.702 11.284 1.00 97.25 461 THR A N 1
ATOM 3694 C CA . THR A 1 461 ? -20.991 -7.382 9.998 1.00 97.25 461 THR A CA 1
ATOM 3695 C C . THR A 1 461 ? -22.465 -7.455 9.587 1.00 97.25 461 THR A C 1
ATOM 3697 O O . THR A 1 461 ? -23.357 -7.401 10.434 1.00 97.25 461 THR A O 1
ATOM 3700 N N . ASN A 1 462 ? -22.728 -7.625 8.288 1.00 96.94 462 ASN A N 1
ATOM 3701 C CA . ASN A 1 462 ? -24.034 -8.030 7.754 1.00 96.94 462 ASN A CA 1
ATOM 3702 C C . ASN A 1 462 ? -24.151 -9.548 7.501 1.00 96.94 462 ASN A C 1
ATOM 3704 O O . ASN A 1 462 ? -25.207 -10.012 7.076 1.00 96.94 462 ASN A O 1
ATOM 3708 N N . TYR A 1 463 ? -23.111 -10.345 7.775 1.00 97.50 463 TYR A N 1
ATOM 3709 C CA . TYR A 1 463 ? -23.224 -11.802 7.726 1.00 97.50 463 TYR A CA 1
ATOM 3710 C C . TYR A 1 463 ? -24.183 -12.320 8.794 1.00 97.50 463 TYR A C 1
ATOM 3712 O O . TYR A 1 463 ? -24.028 -12.026 9.983 1.00 97.50 463 TYR A O 1
ATOM 3720 N N . THR A 1 464 ? -25.095 -13.207 8.406 1.00 96.25 464 THR A N 1
ATOM 3721 C CA . THR A 1 464 ? -25.925 -13.935 9.372 1.00 96.25 464 THR A CA 1
ATOM 3722 C C . THR A 1 464 ? -25.103 -14.989 10.132 1.00 96.25 464 THR A C 1
ATOM 3724 O O . THR A 1 464 ? -24.101 -15.494 9.608 1.00 96.25 464 THR A O 1
ATOM 3727 N N . PRO A 1 465 ? -25.536 -15.409 11.336 1.00 93.62 465 PRO A N 1
ATOM 3728 C CA . PRO A 1 465 ? -24.855 -16.460 12.101 1.00 93.62 465 PRO A CA 1
ATOM 3729 C C . PRO A 1 465 ? -24.765 -17.803 11.368 1.00 93.62 465 PRO A C 1
ATOM 3731 O O . PRO A 1 465 ? -23.824 -18.564 11.583 1.00 93.62 465 PRO A O 1
ATOM 3734 N N . LYS A 1 466 ? -25.718 -18.078 10.465 1.00 94.94 466 LYS A N 1
ATOM 3735 C CA . LYS A 1 466 ? -25.726 -19.279 9.616 1.00 94.94 466 LYS A CA 1
ATOM 3736 C C . LYS A 1 466 ? -24.657 -19.234 8.521 1.00 94.94 466 LYS A C 1
ATOM 3738 O O . LYS A 1 466 ? -24.139 -20.279 8.149 1.00 94.94 466 LYS A O 1
ATOM 3743 N N . GLN A 1 467 ? -24.346 -18.046 8.001 1.00 96.12 467 GLN A N 1
ATOM 3744 C CA . GLN A 1 467 ? -23.329 -17.868 6.960 1.00 96.12 467 GLN A CA 1
ATOM 3745 C C . GLN A 1 467 ? -21.916 -17.865 7.543 1.00 96.12 467 GLN A C 1
ATOM 3747 O O . GLN A 1 467 ? -21.013 -18.472 6.974 1.00 96.12 467 GLN A O 1
ATOM 3752 N N . VAL A 1 468 ? -21.720 -17.162 8.662 1.00 96.62 468 VAL A N 1
ATOM 3753 C CA . VAL A 1 468 ? -20.414 -17.006 9.310 1.00 96.62 468 VAL A CA 1
ATOM 3754 C C . VAL A 1 468 ? -20.609 -17.018 10.821 1.00 96.62 468 VAL A C 1
ATOM 3756 O O . VAL A 1 468 ? -21.187 -16.089 11.385 1.00 96.62 468 VAL A O 1
ATOM 3759 N N . ASN A 1 469 ? -20.101 -18.041 11.504 1.00 95.88 469 ASN A N 1
ATOM 3760 C CA . ASN A 1 469 ? -20.113 -18.078 12.970 1.00 95.88 469 ASN A CA 1
ATOM 3761 C C . ASN A 1 469 ? -18.977 -17.224 13.576 1.00 95.88 469 ASN A C 1
ATOM 3763 O O . ASN A 1 469 ? -18.075 -16.780 12.865 1.00 95.88 469 ASN A O 1
ATOM 3767 N N . SER A 1 470 ? -18.978 -17.019 14.896 1.00 95.50 470 SER A N 1
ATOM 3768 C CA . SER A 1 470 ? -17.976 -16.190 15.591 1.00 95.50 470 SER A CA 1
ATOM 3769 C C . SER A 1 470 ? -16.530 -16.678 15.398 1.00 95.50 470 SER A C 1
ATOM 3771 O O . SER A 1 470 ? -15.610 -15.877 15.269 1.00 95.50 470 SER A O 1
ATOM 3773 N N . ASN A 1 471 ? -16.299 -17.989 15.272 1.00 94.00 471 ASN A N 1
ATOM 3774 C CA . ASN A 1 471 ? -14.963 -18.527 14.982 1.00 94.00 471 ASN A CA 1
ATOM 3775 C C . ASN A 1 471 ? -14.481 -18.160 13.568 1.00 94.00 471 ASN A C 1
ATOM 3777 O O . ASN A 1 471 ? -13.320 -17.805 13.360 1.00 94.00 471 ASN A O 1
ATOM 3781 N N . GLN A 1 472 ? -15.375 -18.227 12.584 1.00 94.94 472 GLN A N 1
ATOM 3782 C CA . GLN A 1 472 ? -15.073 -17.867 11.201 1.00 94.94 472 GLN A CA 1
ATOM 3783 C C . GLN A 1 472 ? -14.954 -16.350 11.022 1.00 94.94 472 GLN A C 1
ATOM 3785 O O . GLN A 1 472 ? -14.109 -15.896 10.252 1.00 94.94 472 GLN A O 1
ATOM 3790 N N . LEU A 1 473 ? -15.760 -15.563 11.741 1.00 95.81 473 LEU A N 1
ATOM 3791 C CA . LEU A 1 473 ? -15.769 -14.104 11.647 1.00 95.81 473 LEU A CA 1
ATOM 3792 C C . LEU A 1 473 ? -14.426 -13.509 12.083 1.00 95.81 473 LEU A C 1
ATOM 3794 O O . LEU A 1 473 ? -13.857 -12.697 11.352 1.00 95.81 473 LEU A O 1
ATOM 3798 N N . ILE A 1 474 ? -13.871 -13.956 13.217 1.00 94.38 474 ILE A N 1
ATOM 3799 C CA . ILE A 1 474 ? -12.539 -13.507 13.644 1.00 94.38 474 ILE A CA 1
ATOM 3800 C C . ILE A 1 474 ? -11.446 -13.949 12.668 1.00 94.38 474 ILE A C 1
ATOM 3802 O O . ILE A 1 474 ? -10.548 -13.166 12.369 1.00 94.38 474 ILE A O 1
ATOM 3806 N N . SER A 1 475 ? -11.541 -15.161 12.111 1.00 91.19 475 SER A N 1
ATOM 3807 C CA . SER A 1 475 ? -10.585 -15.633 11.105 1.00 91.19 475 SER A CA 1
ATOM 3808 C C . SER A 1 475 ? -10.636 -14.789 9.829 1.00 91.19 475 SER A C 1
ATOM 3810 O O . SER A 1 475 ? -9.588 -14.479 9.265 1.00 91.19 475 SER A O 1
ATOM 3812 N N . LYS A 1 476 ? -11.834 -14.385 9.383 1.00 91.06 476 LYS A N 1
ATOM 3813 C CA . LYS A 1 476 ? -12.015 -13.468 8.249 1.00 91.06 476 LYS A CA 1
ATOM 3814 C C . LYS A 1 476 ? -11.404 -12.106 8.553 1.00 91.06 476 LYS A C 1
ATOM 3816 O O . LYS A 1 476 ? -10.585 -11.633 7.772 1.00 91.06 476 LYS A O 1
ATOM 3821 N N . TYR A 1 477 ? -11.719 -11.522 9.709 1.00 90.25 477 TYR A N 1
ATOM 3822 C CA . TYR A 1 477 ? -11.139 -10.245 10.125 1.00 90.25 477 TYR A CA 1
ATOM 3823 C C . TYR A 1 477 ? -9.607 -10.296 10.184 1.00 90.25 477 TYR A C 1
ATOM 3825 O O . TYR A 1 477 ? -8.944 -9.401 9.680 1.00 90.25 477 TYR A O 1
ATOM 3833 N N . ARG A 1 478 ? -9.026 -11.369 10.730 1.00 86.81 478 ARG A N 1
ATOM 3834 C CA . ARG A 1 478 ? -7.570 -11.507 10.874 1.00 86.81 478 ARG A CA 1
ATOM 3835 C C . ARG A 1 478 ? -6.826 -11.758 9.567 1.00 86.81 478 ARG A C 1
ATOM 3837 O O . ARG A 1 478 ? -5.640 -11.460 9.507 1.00 86.81 478 ARG A O 1
ATOM 3844 N N . SER A 1 479 ? -7.499 -12.219 8.509 1.00 76.31 479 SER A N 1
ATOM 3845 C CA . SER A 1 479 ? -6.889 -12.271 7.169 1.00 76.31 479 SER A CA 1
ATOM 3846 C C . SER A 1 479 ? -6.513 -10.882 6.626 1.00 76.31 479 SER A C 1
ATOM 3848 O O . SER A 1 479 ? -5.641 -10.772 5.769 1.00 76.31 479 SER A O 1
ATOM 3850 N N . ARG A 1 480 ? -7.095 -9.814 7.195 1.00 74.50 480 ARG A N 1
ATOM 3851 C CA . ARG A 1 480 ? -6.717 -8.418 6.946 1.00 74.50 480 ARG A CA 1
ATOM 3852 C C . ARG A 1 480 ? -5.277 -8.108 7.372 1.00 74.50 480 ARG A C 1
ATOM 3854 O O . ARG A 1 480 ? -4.597 -7.349 6.689 1.00 74.50 480 ARG A O 1
ATOM 3861 N N . ASP A 1 481 ? -4.814 -8.700 8.477 1.00 69.94 481 ASP A N 1
ATOM 3862 C CA . ASP A 1 481 ? -3.503 -8.403 9.076 1.00 69.94 481 ASP A CA 1
ATOM 3863 C C . ASP A 1 481 ? -2.351 -8.776 8.121 1.00 69.94 481 ASP A C 1
ATOM 3865 O O . ASP A 1 481 ? -1.300 -8.139 8.141 1.00 69.94 481 ASP A O 1
ATOM 3869 N N . GLU A 1 482 ? -2.538 -9.782 7.258 1.00 63.72 482 GLU A N 1
ATOM 3870 C CA . GLU A 1 482 ? -1.541 -10.140 6.243 1.00 63.72 482 GLU A CA 1
ATOM 3871 C C . GLU A 1 482 ? -1.372 -9.031 5.203 1.00 63.72 482 GLU A C 1
ATOM 3873 O O . GLU A 1 482 ? -0.254 -8.616 4.926 1.00 63.72 482 GLU A O 1
ATOM 3878 N N . VAL A 1 483 ? -2.478 -8.497 4.692 1.00 62.38 483 VAL A N 1
ATOM 3879 C CA . VAL A 1 483 ? -2.462 -7.466 3.649 1.00 62.38 483 VAL A CA 1
ATOM 3880 C C . VAL A 1 483 ? -2.012 -6.108 4.205 1.00 62.38 483 VAL A C 1
ATOM 3882 O O . VAL A 1 483 ? -1.320 -5.371 3.510 1.00 62.38 483 VAL A O 1
ATOM 3885 N N . GLU A 1 484 ? -2.324 -5.777 5.465 1.00 64.88 484 GLU A N 1
ATOM 3886 C CA . GLU A 1 484 ? -1.813 -4.563 6.132 1.00 64.88 484 GLU A CA 1
ATOM 3887 C C . GLU A 1 484 ? -0.273 -4.565 6.216 1.00 64.88 484 GLU A C 1
ATOM 3889 O O . GLU A 1 484 ? 0.383 -3.540 5.994 1.00 64.88 484 GLU A O 1
ATOM 3894 N N . VAL A 1 485 ? 0.329 -5.734 6.475 1.00 59.12 485 VAL A N 1
ATOM 3895 C CA . VAL A 1 485 ? 1.789 -5.909 6.428 1.00 59.12 485 VAL A CA 1
ATOM 3896 C C . VAL A 1 485 ? 2.325 -5.622 5.025 1.00 59.12 485 VAL A C 1
ATOM 3898 O O . VAL A 1 485 ? 3.361 -4.966 4.904 1.00 59.12 485 VAL A O 1
ATOM 3901 N N . ASP A 1 486 ? 1.618 -6.039 3.977 1.00 62.47 486 ASP A N 1
ATOM 3902 C CA . ASP A 1 486 ? 2.039 -5.826 2.591 1.00 62.47 486 ASP A CA 1
ATOM 3903 C C . ASP A 1 486 ? 1.849 -4.374 2.132 1.00 62.47 486 ASP A C 1
ATOM 3905 O O . ASP A 1 486 ? 2.701 -3.845 1.426 1.00 62.47 486 ASP A O 1
ATOM 3909 N N . PHE A 1 487 ? 0.824 -3.665 2.612 1.00 63.56 487 PHE A N 1
ATOM 3910 C CA . PHE A 1 487 ? 0.681 -2.217 2.409 1.00 63.56 487 PHE A CA 1
ATOM 3911 C C . PHE A 1 487 ? 1.828 -1.430 3.039 1.00 63.56 487 PHE A C 1
ATOM 3913 O O . PHE A 1 487 ? 2.400 -0.524 2.426 1.00 63.56 487 PHE A O 1
ATOM 3920 N N . LYS A 1 488 ? 2.213 -1.791 4.267 1.00 69.00 488 LYS A N 1
ATOM 3921 C CA . LYS A 1 488 ? 3.389 -1.209 4.918 1.00 69.00 488 LYS A CA 1
ATOM 3922 C C . LYS A 1 488 ? 4.668 -1.526 4.139 1.00 69.00 488 LYS A C 1
ATOM 3924 O O . LYS A 1 488 ? 5.541 -0.663 4.029 1.00 69.00 488 LYS A O 1
ATOM 3929 N N . GLN A 1 489 ? 4.776 -2.734 3.581 1.00 64.94 489 GLN A N 1
ATOM 3930 C CA . GLN A 1 489 ? 5.867 -3.074 2.674 1.00 64.94 489 GLN A CA 1
ATOM 3931 C C . GLN A 1 489 ? 5.816 -2.226 1.405 1.00 64.94 489 GLN A C 1
ATOM 3933 O O . GLN A 1 489 ? 6.838 -1.647 1.078 1.00 64.94 489 GLN A O 1
ATOM 3938 N N . MET A 1 490 ? 4.668 -2.043 0.750 1.00 66.06 490 MET A N 1
ATOM 3939 C CA . MET A 1 490 ? 4.525 -1.169 -0.420 1.00 66.06 490 MET A CA 1
ATOM 3940 C C . MET A 1 490 ? 5.018 0.254 -0.125 1.00 66.06 490 MET A C 1
ATOM 3942 O O . MET A 1 490 ? 5.838 0.773 -0.885 1.00 66.06 490 MET A O 1
ATOM 3946 N N . ARG A 1 491 ? 4.607 0.855 1.007 1.00 69.56 491 ARG A N 1
ATOM 3947 C CA . ARG A 1 491 ? 5.115 2.173 1.444 1.00 69.56 491 ARG A CA 1
ATOM 3948 C C . ARG A 1 491 ? 6.638 2.198 1.522 1.00 69.56 491 ARG A C 1
ATOM 3950 O O . ARG A 1 491 ? 7.257 3.128 1.016 1.00 69.56 491 ARG A O 1
ATOM 3957 N N . GLY A 1 492 ? 7.230 1.164 2.118 1.00 73.00 492 GLY A N 1
ATOM 3958 C CA . GLY A 1 492 ? 8.675 1.074 2.311 1.00 73.00 492 GLY A CA 1
ATOM 3959 C C . GLY A 1 492 ? 9.482 0.599 1.095 1.00 73.00 492 GLY A C 1
ATOM 3960 O O . GLY A 1 492 ? 10.663 0.922 1.012 1.00 73.00 492 GLY A O 1
ATOM 3961 N N . LEU A 1 493 ? 8.914 -0.199 0.189 1.00 69.38 493 LEU A N 1
ATOM 3962 C CA . LEU A 1 493 ? 9.593 -0.760 -0.987 1.00 69.38 493 LEU A CA 1
ATOM 3963 C C . LEU A 1 493 ? 9.615 0.260 -2.128 1.00 69.38 493 LEU A C 1
ATOM 3965 O O . LEU A 1 493 ? 10.658 0.475 -2.740 1.00 69.38 493 LEU A O 1
ATOM 3969 N N . LEU A 1 494 ? 8.489 0.934 -2.369 1.00 72.31 494 LEU A N 1
ATOM 3970 C CA . LEU A 1 494 ? 8.335 1.904 -3.459 1.00 72.31 494 LEU A CA 1
ATOM 3971 C C . LEU A 1 494 ? 8.492 3.359 -3.004 1.00 72.31 494 LEU A C 1
ATOM 3973 O O . LEU A 1 494 ? 8.203 4.282 -3.768 1.00 72.31 494 LEU A O 1
ATOM 3977 N N . ASP A 1 495 ? 8.955 3.558 -1.767 1.00 75.44 495 ASP A N 1
ATOM 3978 C CA . ASP A 1 495 ? 9.258 4.869 -1.189 1.00 75.44 495 ASP A CA 1
ATOM 3979 C C . ASP A 1 495 ? 8.116 5.867 -1.433 1.00 75.44 495 ASP A C 1
ATOM 3981 O O . ASP A 1 495 ? 8.297 6.910 -2.060 1.00 75.44 495 ASP A O 1
ATOM 3985 N N . LEU A 1 496 ? 6.885 5.492 -1.056 1.00 72.81 496 LEU A N 1
ATOM 3986 C CA . LEU A 1 496 ? 5.684 6.283 -1.373 1.00 72.81 496 LEU A CA 1
ATOM 3987 C C . LEU A 1 496 ? 5.732 7.700 -0.778 1.00 72.81 496 LEU A C 1
ATOM 3989 O O . LEU A 1 496 ? 5.092 8.597 -1.318 1.00 72.81 496 LEU A O 1
ATOM 3993 N N . GLU A 1 497 ? 6.518 7.898 0.280 1.00 69.12 497 GLU A N 1
ATOM 3994 C CA . GLU A 1 497 ? 6.697 9.170 0.989 1.00 69.12 497 GLU A CA 1
ATOM 3995 C C . GLU A 1 497 ? 7.519 10.179 0.172 1.00 69.12 497 GLU A C 1
ATOM 3997 O O . GLU A 1 497 ? 7.281 11.383 0.235 1.00 69.12 497 GLU A O 1
ATOM 4002 N N . ARG A 1 498 ? 8.437 9.713 -0.684 1.00 75.88 498 ARG A N 1
ATOM 4003 C CA . ARG A 1 498 ? 9.220 10.600 -1.545 1.00 75.88 498 ARG A CA 1
ATOM 4004 C C . ARG A 1 498 ? 8.471 10.922 -2.834 1.00 75.88 498 ARG A C 1
ATOM 4006 O O . ARG A 1 498 ? 8.471 10.126 -3.780 1.00 75.88 498 ARG A O 1
ATOM 4013 N N . VAL A 1 499 ? 7.897 12.122 -2.906 1.00 77.38 499 VAL A N 1
ATOM 4014 C CA . VAL A 1 499 ? 7.280 12.697 -4.115 1.00 77.38 499 VAL A CA 1
ATOM 4015 C C . VAL A 1 499 ? 8.174 13.800 -4.681 1.00 77.38 499 VAL A C 1
ATOM 4017 O O . VAL A 1 499 ? 8.504 14.761 -3.998 1.00 77.38 499 VAL A O 1
ATOM 4020 N N . LEU A 1 500 ? 8.581 13.654 -5.945 1.00 78.38 500 LEU A N 1
ATOM 4021 C CA . LEU A 1 500 ? 9.579 14.521 -6.595 1.00 78.38 500 LEU A CA 1
ATOM 4022 C C . LEU A 1 500 ? 8.974 15.558 -7.552 1.00 78.38 500 LEU A C 1
ATOM 4024 O O . LEU A 1 500 ? 9.704 16.258 -8.250 1.00 78.38 500 LEU A O 1
ATOM 4028 N N . TYR A 1 501 ? 7.646 15.655 -7.596 1.00 86.06 501 TYR A N 1
ATOM 4029 C CA . TYR A 1 501 ? 6.912 16.461 -8.568 1.00 86.06 501 TYR A CA 1
ATOM 4030 C C . TYR A 1 501 ? 6.037 17.494 -7.867 1.00 86.06 501 TYR A C 1
ATOM 4032 O O . TYR A 1 501 ? 5.537 17.257 -6.772 1.00 86.06 501 TYR A O 1
ATOM 4040 N N . GLN A 1 502 ? 5.849 18.643 -8.517 1.00 84.38 502 GLN A N 1
ATOM 4041 C CA . GLN A 1 502 ? 5.056 19.756 -7.979 1.00 84.38 502 GLN A CA 1
ATOM 4042 C C . GLN A 1 502 ? 3.731 19.963 -8.713 1.00 84.38 502 GLN A C 1
ATOM 4044 O O . GLN A 1 502 ? 2.821 20.558 -8.147 1.00 84.38 502 GLN A O 1
ATOM 4049 N N . ARG A 1 503 ? 3.608 19.492 -9.962 1.00 87.56 503 ARG A N 1
ATOM 4050 C CA . ARG A 1 503 ? 2.365 19.628 -10.729 1.00 87.56 503 ARG A CA 1
ATOM 4051 C C . ARG A 1 503 ? 1.347 18.559 -10.313 1.00 87.56 503 ARG A C 1
ATOM 4053 O O . ARG A 1 503 ? 1.757 17.399 -10.217 1.00 87.56 503 ARG A O 1
ATOM 4060 N N . PRO A 1 504 ? 0.066 18.909 -10.088 1.00 88.00 504 PRO A N 1
ATOM 4061 C CA . PRO A 1 504 ? -0.951 17.977 -9.602 1.00 88.00 504 PRO A CA 1
ATOM 4062 C C . PRO A 1 504 ? -1.042 16.682 -10.416 1.00 88.00 504 PRO A C 1
ATOM 4064 O O . PRO A 1 504 ? -1.079 15.607 -9.821 1.00 88.00 504 PRO A O 1
ATOM 4067 N N . GLU A 1 505 ? -1.035 16.794 -11.743 1.00 91.94 505 GLU A N 1
ATOM 4068 C CA . GLU A 1 505 ? -1.143 15.687 -12.693 1.00 91.94 505 GLU A CA 1
ATOM 4069 C C . GLU A 1 505 ? 0.088 14.770 -12.645 1.00 91.94 505 GLU A C 1
ATOM 4071 O O . GLU A 1 505 ? -0.022 13.546 -12.614 1.00 91.94 505 GLU A O 1
ATOM 4076 N N . ARG A 1 506 ? 1.290 15.344 -12.520 1.00 92.19 506 ARG A N 1
ATOM 4077 C CA . ARG A 1 506 ? 2.536 14.565 -12.418 1.00 92.19 506 ARG A CA 1
ATOM 4078 C C . ARG A 1 506 ? 2.669 13.876 -11.065 1.00 92.19 506 ARG A C 1
ATOM 4080 O O . ARG A 1 506 ? 3.247 12.798 -10.996 1.00 92.19 506 ARG A O 1
ATOM 4087 N N . ILE A 1 507 ? 2.150 14.482 -9.997 1.00 89.88 507 ILE A N 1
ATOM 4088 C CA . ILE A 1 507 ? 2.084 13.840 -8.679 1.00 89.88 507 ILE A CA 1
ATOM 4089 C C . ILE A 1 507 ? 1.187 12.601 -8.753 1.00 89.88 507 ILE A C 1
ATOM 4091 O O . ILE A 1 507 ? 1.611 11.535 -8.308 1.00 89.88 507 ILE A O 1
ATOM 4095 N N . ASP A 1 508 ? -0.000 12.724 -9.354 1.00 91.31 508 ASP A N 1
ATOM 4096 C CA . ASP A 1 508 ? -0.931 11.597 -9.478 1.00 91.31 508 ASP A CA 1
ATOM 4097 C C . ASP A 1 508 ? -0.347 10.488 -10.332 1.00 91.31 508 ASP A C 1
ATOM 4099 O O . ASP A 1 508 ? -0.301 9.347 -9.881 1.00 91.31 508 ASP A O 1
ATOM 4103 N N . CYS A 1 509 ? 0.188 10.836 -11.504 1.00 94.44 509 CYS A N 1
ATOM 4104 C CA . CYS A 1 509 ? 0.849 9.873 -12.373 1.00 94.44 509 CYS A CA 1
ATOM 4105 C C . CYS A 1 509 ? 2.016 9.186 -11.651 1.00 94.44 509 CYS A C 1
ATOM 4107 O O . CYS A 1 509 ? 2.129 7.969 -11.682 1.00 94.44 509 CYS A O 1
ATOM 4109 N N . TYR A 1 510 ? 2.853 9.919 -10.911 1.00 92.19 510 TYR A N 1
ATOM 4110 C CA . TYR A 1 510 ? 3.968 9.308 -10.185 1.00 92.19 510 TYR A CA 1
ATOM 4111 C C . TYR A 1 510 ? 3.519 8.307 -9.114 1.00 92.19 510 TYR A C 1
ATOM 4113 O O . TYR A 1 510 ? 4.109 7.233 -8.989 1.00 92.19 510 TYR A O 1
ATOM 4121 N N . ILE A 1 511 ? 2.481 8.641 -8.342 1.00 90.25 511 ILE A N 1
ATOM 4122 C CA . ILE A 1 511 ? 1.897 7.725 -7.354 1.00 90.25 511 ILE A CA 1
ATOM 4123 C C . ILE A 1 511 ? 1.268 6.526 -8.070 1.00 90.25 511 ILE A C 1
ATOM 4125 O O . ILE A 1 511 ? 1.489 5.388 -7.663 1.00 90.25 511 ILE A O 1
ATOM 4129 N N . PHE A 1 512 ? 0.549 6.764 -9.164 1.00 93.19 512 PHE A N 1
ATOM 4130 C CA . PHE A 1 512 ? -0.046 5.725 -9.994 1.00 93.19 512 PHE A CA 1
ATOM 4131 C C . PHE A 1 512 ? 0.999 4.745 -10.545 1.00 93.19 512 PHE A C 1
ATOM 4133 O O . PHE A 1 512 ? 0.832 3.540 -10.389 1.00 93.19 512 PHE A O 1
ATOM 4140 N N . LEU A 1 513 ? 2.123 5.218 -11.094 1.00 94.00 513 LEU A N 1
ATOM 4141 C CA . LEU A 1 513 ? 3.202 4.346 -11.577 1.00 94.00 513 LEU A CA 1
ATOM 4142 C C . LEU A 1 513 ? 3.789 3.482 -10.453 1.00 94.00 513 LEU A C 1
ATOM 4144 O O . LEU A 1 513 ? 4.133 2.325 -10.691 1.00 94.00 513 LEU A O 1
ATOM 4148 N N . LYS A 1 514 ? 3.841 3.987 -9.212 1.00 90.62 514 LYS A N 1
ATOM 4149 C CA . LYS A 1 514 ? 4.201 3.165 -8.045 1.00 90.62 514 LYS A CA 1
ATOM 4150 C C . LYS A 1 514 ? 3.128 2.114 -7.748 1.00 90.62 514 LYS A C 1
ATOM 4152 O O . LYS A 1 514 ? 3.466 0.972 -7.459 1.00 90.62 514 LYS A O 1
ATOM 4157 N N . VAL A 1 515 ? 1.842 2.443 -7.872 1.00 89.69 515 VAL A N 1
ATOM 4158 C CA . VAL A 1 515 ? 0.764 1.442 -7.777 1.00 89.69 515 VAL A CA 1
ATOM 4159 C C . VAL A 1 515 ? 0.912 0.374 -8.868 1.00 89.69 515 VAL A C 1
ATOM 4161 O O . VAL A 1 515 ? 0.777 -0.808 -8.561 1.00 89.69 515 VAL A O 1
ATOM 4164 N N . ILE A 1 516 ? 1.281 0.744 -10.100 1.00 93.44 516 ILE A N 1
ATOM 4165 C CA . ILE A 1 516 ? 1.575 -0.215 -11.178 1.00 93.44 516 ILE A CA 1
ATOM 4166 C C . ILE A 1 516 ? 2.815 -1.062 -10.860 1.00 93.44 516 ILE A C 1
ATOM 4168 O O . ILE A 1 516 ? 2.794 -2.277 -11.044 1.00 93.44 516 ILE A O 1
ATOM 4172 N N . ALA A 1 517 ? 3.884 -0.478 -10.318 1.00 91.94 517 ALA A N 1
ATOM 4173 C CA . ALA A 1 517 ? 5.049 -1.246 -9.881 1.00 91.94 517 ALA A CA 1
ATOM 4174 C C . ALA A 1 517 ? 4.671 -2.273 -8.798 1.00 91.94 517 ALA A C 1
ATOM 4176 O O . ALA A 1 517 ? 5.084 -3.432 -8.866 1.00 91.94 517 ALA A O 1
ATOM 4177 N N . PHE A 1 518 ? 3.828 -1.885 -7.833 1.00 88.31 518 PHE A N 1
ATOM 4178 C CA . PHE A 1 518 ? 3.309 -2.804 -6.819 1.00 88.31 518 PHE A CA 1
ATOM 4179 C C . PHE A 1 518 ? 2.412 -3.885 -7.427 1.00 88.31 518 PHE A C 1
ATOM 4181 O O . PHE A 1 518 ? 2.545 -5.057 -7.076 1.00 88.31 518 PHE A O 1
ATOM 4188 N N . PHE A 1 519 ? 1.553 -3.512 -8.378 1.00 89.88 519 PHE A N 1
ATOM 4189 C CA . PHE A 1 519 ? 0.730 -4.445 -9.141 1.00 89.88 519 PHE A CA 1
ATOM 4190 C C . PHE A 1 519 ? 1.579 -5.536 -9.791 1.00 89.88 519 PHE A C 1
ATOM 4192 O O . PHE A 1 519 ? 1.286 -6.717 -9.618 1.00 89.88 519 PHE A O 1
ATOM 4199 N N . VAL A 1 520 ? 2.659 -5.160 -10.483 1.00 90.62 520 VAL A N 1
ATOM 4200 C CA . VAL A 1 520 ? 3.554 -6.121 -11.138 1.00 90.62 520 VAL A CA 1
ATOM 4201 C C . VAL A 1 520 ? 4.198 -7.051 -10.112 1.00 90.62 520 VAL A C 1
ATOM 4203 O O . VAL A 1 520 ? 4.208 -8.260 -10.315 1.00 90.62 520 VAL A O 1
ATOM 4206 N N . LEU A 1 521 ? 4.684 -6.533 -8.983 1.00 88.75 521 LEU A N 1
ATOM 4207 C CA . LEU A 1 521 ? 5.298 -7.360 -7.936 1.00 88.75 521 LEU A CA 1
ATOM 4208 C C . LEU A 1 521 ? 4.314 -8.358 -7.321 1.00 88.75 521 LEU A C 1
ATOM 4210 O O . LEU A 1 521 ? 4.640 -9.538 -7.173 1.00 88.75 521 LEU A O 1
ATOM 4214 N N . ALA A 1 522 ? 3.101 -7.907 -7.006 1.00 86.19 522 ALA A N 1
ATOM 4215 C CA . ALA A 1 522 ? 2.050 -8.766 -6.479 1.00 86.19 522 ALA A CA 1
ATOM 4216 C C . ALA A 1 522 ? 1.585 -9.799 -7.526 1.00 86.19 522 ALA A C 1
ATOM 4218 O O . ALA A 1 522 ? 1.347 -10.960 -7.179 1.00 86.19 522 ALA A O 1
ATOM 4219 N N . PHE A 1 523 ? 1.543 -9.429 -8.811 1.00 87.94 523 PHE A N 1
ATOM 4220 C CA . PHE A 1 523 ? 1.287 -10.348 -9.922 1.00 87.94 523 PHE A CA 1
ATOM 4221 C C . PHE A 1 523 ? 2.376 -11.424 -10.028 1.00 87.94 523 PHE A C 1
ATOM 4223 O O . PHE A 1 523 ? 2.056 -12.613 -10.034 1.00 87.94 523 PHE A O 1
ATOM 4230 N N . LEU A 1 524 ? 3.653 -11.029 -10.032 1.00 87.75 524 LEU A N 1
ATOM 4231 C CA . LEU A 1 524 ? 4.795 -11.945 -10.071 1.00 87.75 524 LEU A CA 1
ATOM 4232 C C . LEU A 1 524 ? 4.780 -12.906 -8.881 1.00 87.75 524 LEU A C 1
ATOM 4234 O O . LEU A 1 524 ? 4.961 -14.110 -9.061 1.00 87.75 524 LEU A O 1
ATOM 4238 N N . ARG A 1 525 ? 4.473 -12.407 -7.677 1.00 87.44 525 ARG A N 1
ATOM 4239 C CA . ARG A 1 525 ? 4.316 -13.239 -6.478 1.00 87.44 525 ARG A CA 1
ATOM 4240 C C . ARG A 1 525 ? 3.186 -14.249 -6.624 1.00 87.44 525 ARG A C 1
ATOM 4242 O O . ARG A 1 525 ? 3.378 -15.427 -6.325 1.00 87.44 525 ARG A O 1
ATOM 4249 N N . SER A 1 526 ? 2.013 -13.797 -7.067 1.00 82.62 526 SER A N 1
ATOM 4250 C CA . SER A 1 526 ? 0.855 -14.667 -7.279 1.00 82.62 526 SER A CA 1
ATOM 4251 C C . SER A 1 526 ? 1.172 -15.760 -8.299 1.00 82.62 526 SER A C 1
ATOM 4253 O O . SER A 1 526 ? 0.799 -16.917 -8.105 1.00 82.62 526 SER A O 1
ATOM 4255 N N . TYR A 1 527 ? 1.901 -15.410 -9.359 1.00 83.62 527 TYR A N 1
ATOM 4256 C CA . TYR A 1 527 ? 2.324 -16.357 -10.379 1.00 83.62 527 TYR A CA 1
ATOM 4257 C C . TYR A 1 527 ? 3.348 -17.362 -9.832 1.00 83.62 527 TYR A C 1
ATOM 4259 O O . TYR A 1 527 ? 3.165 -18.568 -9.974 1.00 83.62 527 TYR A O 1
ATOM 4267 N N . ALA A 1 528 ? 4.391 -16.895 -9.140 1.00 86.19 528 ALA A N 1
ATOM 4268 C CA . ALA A 1 528 ? 5.403 -17.762 -8.537 1.00 86.19 528 ALA A CA 1
ATOM 4269 C C . ALA A 1 528 ? 4.784 -18.768 -7.556 1.00 86.19 528 ALA A C 1
ATOM 4271 O O . ALA A 1 528 ? 5.115 -19.955 -7.590 1.00 86.19 528 ALA A O 1
ATOM 4272 N N . ALA A 1 529 ? 3.825 -18.320 -6.738 1.00 84.25 529 ALA A N 1
ATOM 4273 C CA . ALA A 1 529 ? 3.107 -19.181 -5.806 1.00 84.25 529 ALA A CA 1
ATOM 4274 C C . ALA A 1 529 ? 2.316 -20.294 -6.518 1.00 84.25 529 ALA A C 1
ATOM 4276 O O . ALA A 1 529 ? 2.301 -21.425 -6.029 1.00 84.25 529 ALA A O 1
ATOM 4277 N N . LYS A 1 530 ? 1.704 -19.999 -7.676 1.00 81.44 530 LYS A N 1
ATOM 4278 C CA . LYS A 1 530 ? 0.998 -20.984 -8.517 1.00 81.44 530 LYS A CA 1
ATOM 4279 C C . LYS A 1 530 ? 1.943 -22.061 -9.054 1.00 81.44 530 LYS A C 1
ATOM 4281 O O . LYS A 1 530 ? 1.584 -23.233 -9.073 1.00 81.44 530 LYS A O 1
ATOM 4286 N N . GLU A 1 531 ? 3.171 -21.676 -9.384 1.00 83.56 531 GLU A N 1
ATOM 4287 C CA . GLU A 1 531 ? 4.243 -22.573 -9.834 1.00 83.56 531 GLU A CA 1
ATOM 4288 C C . GLU A 1 531 ? 5.002 -23.248 -8.668 1.00 83.56 531 GLU A C 1
ATOM 4290 O O . GLU A 1 531 ? 6.041 -23.879 -8.859 1.00 83.56 531 GLU A O 1
ATOM 4295 N N . GLY A 1 532 ? 4.502 -23.127 -7.430 1.00 85.94 532 GLY A N 1
ATOM 4296 C CA . GLY A 1 532 ? 5.070 -23.774 -6.244 1.00 85.94 532 GLY A CA 1
ATOM 4297 C C . GLY A 1 532 ? 6.288 -23.067 -5.639 1.00 85.94 532 GLY A C 1
ATOM 4298 O O . GLY A 1 532 ? 6.891 -23.584 -4.694 1.00 85.94 532 GLY A O 1
ATOM 4299 N N . VAL A 1 533 ? 6.644 -21.877 -6.129 1.00 87.31 533 VAL A N 1
ATOM 4300 C CA . VAL A 1 533 ? 7.746 -21.060 -5.609 1.00 87.31 533 VAL A CA 1
ATOM 4301 C C . VAL A 1 533 ? 7.192 -19.993 -4.669 1.00 87.31 533 VAL A C 1
ATOM 4303 O O . VAL A 1 533 ? 6.591 -19.007 -5.086 1.00 87.31 533 VAL A O 1
ATOM 4306 N N . LYS A 1 534 ? 7.404 -20.173 -3.362 1.00 85.88 534 LYS A N 1
ATOM 4307 C CA . LYS A 1 534 ? 7.060 -19.150 -2.366 1.00 85.88 534 LYS A CA 1
ATOM 4308 C C . LYS A 1 534 ? 8.126 -18.060 -2.363 1.00 85.88 534 LYS A C 1
ATOM 4310 O O . LYS A 1 534 ? 9.288 -18.358 -2.104 1.00 85.88 534 LYS A O 1
ATOM 4315 N N . ALA A 1 535 ? 7.704 -16.827 -2.608 1.00 86.31 535 ALA A N 1
ATOM 4316 C CA . ALA A 1 535 ? 8.533 -15.636 -2.505 1.00 86.31 535 ALA A CA 1
ATOM 4317 C C . ALA A 1 535 ? 7.697 -14.461 -1.983 1.00 86.31 535 ALA A C 1
ATOM 4319 O O . ALA A 1 535 ? 6.472 -14.443 -2.116 1.00 86.31 535 ALA A O 1
ATOM 4320 N N . THR A 1 536 ? 8.366 -13.492 -1.383 1.00 83.94 536 THR A N 1
ATOM 4321 C CA . THR A 1 536 ? 7.834 -12.169 -1.045 1.00 83.94 536 THR A CA 1
ATOM 4322 C C . THR A 1 536 ? 8.121 -11.183 -2.176 1.00 83.94 536 THR A C 1
ATOM 4324 O O . THR A 1 536 ? 9.037 -11.388 -2.969 1.00 83.94 536 THR A O 1
ATOM 4327 N N . GLU A 1 537 ? 7.379 -10.079 -2.243 1.00 82.75 537 GLU A N 1
ATOM 4328 C CA . GLU A 1 537 ? 7.631 -8.979 -3.182 1.00 82.75 537 GLU A CA 1
ATOM 4329 C C . GLU A 1 537 ? 9.071 -8.470 -3.049 1.00 82.75 537 GLU A C 1
ATOM 4331 O O . GLU A 1 537 ? 9.736 -8.213 -4.049 1.00 82.75 537 GLU A O 1
ATOM 4336 N N . LYS A 1 538 ? 9.580 -8.410 -1.813 1.00 81.00 538 LYS A N 1
ATOM 4337 C CA . LYS A 1 538 ? 10.966 -8.047 -1.526 1.00 81.00 538 LYS A CA 1
ATOM 4338 C C . LYS A 1 538 ? 11.963 -9.055 -2.109 1.00 81.00 538 LYS A C 1
ATOM 4340 O O . LYS A 1 538 ? 12.914 -8.630 -2.747 1.00 81.00 538 LYS A O 1
ATOM 4345 N N . GLU A 1 539 ? 11.756 -10.359 -1.929 1.00 84.31 539 GLU A N 1
ATOM 4346 C CA . GLU A 1 539 ? 12.631 -11.393 -2.515 1.00 84.31 539 GLU A CA 1
ATOM 4347 C C . GLU A 1 539 ? 12.570 -11.396 -4.048 1.00 84.31 539 GLU A C 1
ATOM 4349 O O . GLU A 1 539 ? 13.563 -11.695 -4.703 1.00 84.31 539 GLU A O 1
ATOM 4354 N N . ILE A 1 540 ? 11.423 -11.048 -4.639 1.00 85.75 540 ILE A N 1
ATOM 4355 C CA . ILE A 1 540 ? 11.285 -10.878 -6.092 1.00 85.75 540 ILE A CA 1
ATOM 4356 C C . ILE A 1 540 ? 12.089 -9.668 -6.561 1.00 85.75 540 ILE A C 1
ATOM 4358 O O . ILE A 1 540 ? 12.846 -9.786 -7.521 1.00 85.75 540 ILE A O 1
ATOM 4362 N N . GLN A 1 541 ? 11.977 -8.533 -5.869 1.00 80.56 541 GLN A N 1
ATOM 4363 C CA . GLN A 1 541 ? 12.781 -7.346 -6.160 1.00 80.56 541 GLN A CA 1
ATOM 4364 C C . GLN A 1 541 ? 14.272 -7.606 -5.978 1.00 80.56 541 GLN A C 1
ATOM 4366 O O . GLN A 1 541 ? 15.045 -7.263 -6.860 1.00 80.56 541 GLN A O 1
ATOM 4371 N N . GLU A 1 542 ? 14.676 -8.226 -4.868 1.00 78.44 542 GLU A N 1
ATOM 4372 C CA . GLU A 1 542 ? 16.063 -8.627 -4.624 1.00 78.44 542 GLU A CA 1
ATOM 4373 C C . GLU A 1 542 ? 16.520 -9.613 -5.693 1.00 78.44 542 GLU A C 1
ATOM 4375 O O . GLU A 1 542 ? 17.611 -9.462 -6.192 1.00 78.44 542 GLU A O 1
ATOM 4380 N N . SER A 1 543 ? 15.686 -10.543 -6.156 1.00 78.62 543 SER A N 1
ATOM 4381 C CA . SER A 1 543 ? 16.044 -11.435 -7.264 1.00 78.62 543 SER A CA 1
ATOM 4382 C C . SER A 1 543 ? 16.223 -10.704 -8.598 1.00 78.62 543 SER A C 1
ATOM 4384 O O . SER A 1 543 ? 17.099 -11.066 -9.381 1.00 78.62 543 SER A O 1
ATOM 4386 N N . MET A 1 544 ? 15.385 -9.707 -8.893 1.00 75.31 544 MET A N 1
ATOM 4387 C CA . MET A 1 544 ? 15.528 -8.886 -10.101 1.00 75.31 544 MET A CA 1
ATOM 4388 C C . MET A 1 544 ? 16.736 -7.945 -9.993 1.00 75.31 544 MET A C 1
ATOM 4390 O O . MET A 1 544 ? 17.425 -7.716 -10.986 1.00 75.31 544 MET A O 1
ATOM 4394 N N . GLY A 1 545 ? 16.987 -7.420 -8.792 1.00 64.25 545 GLY A N 1
ATOM 4395 C CA . GLY A 1 545 ? 18.069 -6.502 -8.444 1.00 64.25 545 GLY A CA 1
ATOM 4396 C C . GLY A 1 545 ? 19.401 -7.175 -8.099 1.00 64.25 545 GLY A C 1
ATOM 4397 O O . GLY A 1 545 ? 20.425 -6.502 -8.142 1.00 64.25 545 GLY A O 1
ATOM 4398 N N . ASP A 1 546 ? 19.418 -8.479 -7.815 1.00 62.00 546 ASP A N 1
ATOM 4399 C CA . ASP A 1 546 ? 20.582 -9.368 -7.763 1.00 62.00 546 ASP A CA 1
ATOM 4400 C C . ASP A 1 546 ? 21.018 -9.523 -9.213 1.00 62.00 546 ASP A C 1
ATOM 4402 O O . ASP A 1 546 ? 20.582 -10.403 -9.957 1.00 62.00 546 ASP A O 1
ATOM 4406 N N . MET A 1 547 ? 21.757 -8.508 -9.638 1.00 62.16 547 MET A N 1
ATOM 4407 C CA . MET A 1 547 ? 21.820 -8.062 -11.016 1.00 62.16 547 MET A CA 1
ATOM 4408 C C . MET A 1 547 ? 22.166 -9.219 -11.933 1.00 62.16 547 MET A C 1
ATOM 4410 O O . MET A 1 547 ? 23.250 -9.768 -11.824 1.00 62.16 547 MET A O 1
ATOM 4414 N N . LEU A 1 548 ? 21.266 -9.566 -12.858 1.00 66.56 548 LEU A N 1
ATOM 4415 C CA . LEU A 1 548 ? 21.476 -10.632 -13.847 1.00 66.56 548 LEU A CA 1
ATOM 4416 C C . LEU A 1 548 ? 22.835 -10.501 -14.565 1.00 66.56 548 LEU A C 1
ATOM 4418 O O . LEU A 1 548 ? 23.423 -11.496 -14.993 1.00 66.56 548 LEU A O 1
ATOM 4422 N N . LEU A 1 549 ? 23.318 -9.263 -14.678 1.00 78.56 549 LEU A N 1
ATOM 4423 C CA . LEU A 1 549 ? 24.558 -8.874 -15.321 1.00 78.56 549 LEU A CA 1
ATOM 4424 C C . LEU A 1 549 ? 25.512 -8.235 -14.308 1.00 78.56 549 LEU A C 1
ATOM 4426 O O . LEU A 1 549 ? 25.121 -7.357 -13.539 1.00 78.56 549 LEU A O 1
ATOM 4430 N N . VAL A 1 550 ? 26.781 -8.622 -14.376 1.00 80.62 550 VAL A N 1
ATOM 4431 C CA . VAL A 1 550 ? 27.891 -7.901 -13.744 1.00 80.62 550 VAL A CA 1
ATOM 4432 C C . VAL A 1 550 ? 28.743 -7.208 -14.805 1.00 80.62 550 VAL A C 1
ATOM 4434 O O . VAL A 1 550 ? 28.944 -7.743 -15.896 1.00 80.62 550 VAL A O 1
ATOM 4437 N N . GLU A 1 551 ? 29.226 -6.014 -14.478 1.00 84.75 551 GLU A N 1
ATOM 4438 C CA . GLU A 1 551 ? 30.159 -5.204 -15.257 1.00 84.75 551 GLU A CA 1
ATOM 4439 C C . GLU A 1 551 ? 31.560 -5.313 -14.635 1.00 84.75 551 GLU A C 1
ATOM 4441 O O . GLU A 1 551 ? 31.761 -5.037 -13.455 1.00 84.75 551 GLU A O 1
ATOM 4446 N N . GLY A 1 552 ? 32.534 -5.722 -15.439 1.00 85.44 552 GLY A N 1
ATOM 4447 C CA . GLY A 1 552 ? 33.962 -5.640 -15.152 1.00 85.44 552 GLY A CA 1
ATOM 4448 C C . GLY A 1 552 ? 34.667 -4.736 -16.161 1.00 85.44 552 GLY A C 1
ATOM 4449 O O . GLY A 1 552 ? 34.041 -4.137 -17.042 1.00 85.44 552 GLY A O 1
ATOM 4450 N N . ARG A 1 553 ? 35.993 -4.645 -16.051 1.00 87.69 553 ARG A N 1
ATOM 4451 C CA . ARG A 1 553 ? 36.837 -3.830 -16.931 1.00 87.69 553 ARG A CA 1
ATOM 4452 C C . ARG A 1 553 ? 37.923 -4.670 -17.582 1.00 87.69 553 ARG A C 1
ATOM 4454 O O . ARG A 1 553 ? 38.486 -5.557 -16.950 1.00 87.69 553 ARG A O 1
ATOM 4461 N N . ILE A 1 554 ? 38.248 -4.367 -18.833 1.00 87.12 554 ILE A N 1
ATOM 4462 C CA . ILE A 1 554 ? 39.433 -4.888 -19.510 1.00 87.12 554 ILE A CA 1
ATOM 4463 C C . ILE A 1 554 ? 40.537 -3.841 -19.389 1.00 87.12 554 ILE A C 1
ATOM 4465 O O . ILE A 1 554 ? 40.423 -2.722 -19.890 1.00 87.12 554 ILE A O 1
ATOM 4469 N N . LEU A 1 555 ? 41.593 -4.209 -18.676 1.00 88.06 555 LEU A N 1
ATOM 4470 C CA . LEU A 1 555 ? 42.768 -3.386 -18.427 1.00 88.06 555 LEU A CA 1
ATOM 4471 C C . LEU A 1 555 ? 43.782 -3.555 -19.566 1.00 88.06 555 LEU A C 1
ATOM 4473 O O . LEU A 1 555 ? 43.800 -4.618 -20.181 1.00 88.06 555 LEU A O 1
ATOM 4477 N N . PRO A 1 556 ? 44.611 -2.539 -19.865 1.00 87.88 556 PRO A N 1
ATOM 4478 C CA . PRO A 1 556 ? 44.632 -1.208 -19.249 1.00 87.88 556 PRO A CA 1
ATOM 4479 C C . PRO A 1 556 ? 43.656 -0.205 -19.901 1.00 87.88 556 PRO A C 1
ATOM 4481 O O . PRO A 1 556 ? 43.675 0.972 -19.559 1.00 87.88 556 PRO A O 1
ATOM 4484 N N . LEU A 1 557 ? 42.811 -0.650 -20.840 1.00 87.50 557 LEU A N 1
ATOM 4485 C CA . LEU A 1 557 ? 41.894 0.211 -21.603 1.00 87.50 557 LEU A CA 1
ATOM 4486 C C . LEU A 1 557 ? 40.724 0.776 -20.782 1.00 87.50 557 LEU A C 1
ATOM 4488 O O . LEU A 1 557 ? 40.052 1.697 -21.235 1.00 87.50 557 LEU A O 1
ATOM 4492 N N . GLU A 1 558 ? 40.434 0.174 -19.627 1.00 85.31 558 GLU A N 1
ATOM 4493 C CA . GLU A 1 558 ? 39.207 0.397 -18.852 1.00 85.31 558 GLU A CA 1
ATOM 4494 C C . GLU A 1 558 ? 37.916 0.188 -19.672 1.00 85.31 558 GLU A C 1
ATOM 4496 O O . GLU A 1 558 ? 36.849 0.701 -19.322 1.00 85.31 558 GLU A O 1
ATOM 4501 N N . MET A 1 559 ? 37.997 -0.604 -20.746 1.00 86.06 559 MET A N 1
ATOM 4502 C CA . MET A 1 559 ? 36.852 -0.971 -21.583 1.00 86.06 559 MET A CA 1
ATOM 4503 C C . MET A 1 559 ? 35.901 -1.866 -20.789 1.00 86.06 559 MET A C 1
ATOM 4505 O O . MET A 1 559 ? 36.360 -2.717 -20.021 1.00 86.06 559 MET A O 1
ATOM 4509 N N . LYS A 1 560 ? 34.584 -1.701 -20.939 1.00 86.06 560 LYS A N 1
ATOM 4510 C CA . LYS A 1 560 ? 33.636 -2.493 -20.149 1.00 86.06 560 LYS A CA 1
ATOM 4511 C C . LYS A 1 560 ? 33.557 -3.929 -20.663 1.00 86.06 560 LYS A C 1
ATOM 4513 O O . LYS A 1 560 ? 33.723 -4.213 -21.848 1.00 86.06 560 LYS A O 1
ATOM 4518 N N . SER A 1 561 ? 33.296 -4.857 -19.751 1.00 85.00 561 SER A N 1
ATOM 4519 C CA . SER A 1 561 ? 33.064 -6.265 -20.063 1.00 85.00 561 SER A CA 1
ATOM 4520 C C . SER A 1 561 ? 31.926 -6.796 -19.206 1.00 85.00 561 SER A C 1
ATOM 4522 O O . SER A 1 561 ? 31.881 -6.542 -18.006 1.00 85.00 561 SER A O 1
ATOM 4524 N N . TYR A 1 562 ? 30.997 -7.519 -19.822 1.00 84.75 562 TYR A N 1
ATOM 4525 C CA . TYR A 1 562 ? 29.786 -7.999 -19.167 1.00 84.75 562 TYR A CA 1
ATOM 4526 C C . TYR A 1 562 ? 29.793 -9.520 -19.019 1.00 84.75 562 TYR A C 1
ATOM 4528 O O . TYR A 1 562 ? 30.193 -10.243 -19.938 1.00 84.75 562 TYR A O 1
ATOM 4536 N N . ALA A 1 563 ? 29.303 -10.007 -17.878 1.00 81.12 563 ALA A N 1
ATOM 4537 C CA . ALA A 1 563 ? 29.125 -11.430 -17.591 1.00 81.12 563 ALA A CA 1
ATOM 4538 C C . ALA A 1 563 ? 27.811 -11.696 -16.835 1.00 81.12 563 ALA A C 1
ATOM 4540 O O . ALA A 1 563 ? 27.196 -10.777 -16.294 1.00 81.12 563 ALA A O 1
ATOM 4541 N N . ILE A 1 564 ? 27.370 -12.960 -16.812 1.00 77.44 564 ILE A N 1
ATOM 4542 C CA . ILE A 1 564 ? 26.194 -13.370 -16.029 1.00 77.44 564 ILE A CA 1
ATOM 4543 C C . ILE A 1 564 ? 26.595 -13.417 -14.558 1.00 77.44 564 ILE A C 1
ATOM 4545 O O . ILE A 1 564 ? 27.623 -14.004 -14.216 1.00 77.44 564 ILE A O 1
ATOM 4549 N N . ALA A 1 565 ? 25.777 -12.821 -13.697 1.00 75.56 565 ALA A N 1
ATOM 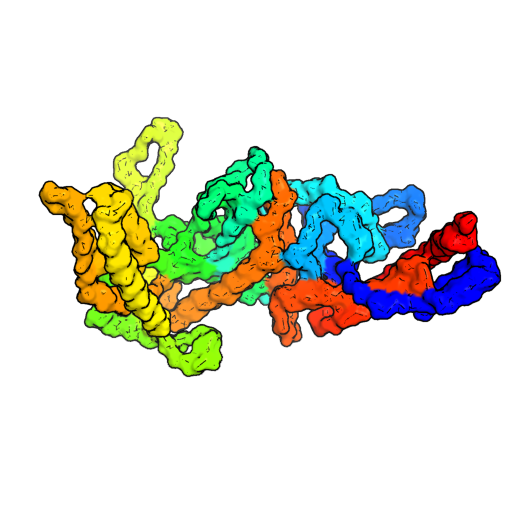4550 C CA . ALA A 1 565 ? 25.915 -12.967 -12.255 1.00 75.56 565 ALA A CA 1
ATOM 4551 C C . ALA A 1 565 ? 25.259 -14.268 -11.753 1.00 75.56 565 ALA A C 1
ATOM 4553 O O . ALA A 1 565 ? 25.189 -15.279 -12.452 1.00 75.56 565 ALA A O 1
ATOM 4554 N N . ARG A 1 566 ? 24.752 -14.261 -10.515 1.00 73.00 566 ARG A N 1
ATOM 4555 C CA . ARG A 1 566 ? 23.972 -15.369 -9.965 1.00 73.00 566 ARG A CA 1
ATOM 4556 C C . ARG A 1 566 ? 22.577 -15.409 -10.590 1.00 73.00 566 ARG A C 1
ATOM 4558 O O . ARG A 1 566 ? 21.730 -14.571 -10.307 1.00 73.00 566 ARG A O 1
ATOM 4565 N N . ASP A 1 567 ? 22.314 -16.450 -11.367 1.00 74.88 567 ASP A N 1
ATOM 4566 C CA . ASP A 1 567 ? 20.983 -16.713 -11.902 1.00 74.88 567 ASP A CA 1
ATOM 4567 C C . ASP A 1 567 ? 20.094 -17.420 -10.862 1.00 74.88 567 ASP A C 1
ATOM 4569 O O . ASP A 1 567 ? 20.295 -18.591 -10.527 1.00 74.88 567 ASP A O 1
ATOM 4573 N N . THR A 1 568 ? 19.140 -16.690 -10.285 1.00 78.75 568 THR A N 1
ATOM 4574 C CA . THR A 1 568 ? 18.255 -17.205 -9.233 1.00 78.75 568 THR A CA 1
ATOM 4575 C C . THR A 1 568 ? 17.166 -18.124 -9.806 1.00 78.75 568 THR A C 1
ATOM 4577 O O . THR A 1 568 ? 16.777 -18.028 -10.970 1.00 78.75 568 THR A O 1
ATOM 4580 N N . LYS A 1 569 ? 16.584 -18.987 -8.959 1.00 82.50 569 LYS A N 1
ATOM 4581 C CA . LYS A 1 569 ? 15.427 -19.822 -9.345 1.00 82.50 569 LYS A CA 1
ATOM 4582 C C . LYS A 1 569 ? 14.217 -18.989 -9.791 1.00 82.50 569 LYS A C 1
ATOM 4584 O O . LYS A 1 569 ? 13.474 -19.424 -10.665 1.00 82.50 569 LYS A O 1
ATOM 4589 N N . LEU A 1 570 ? 14.022 -17.810 -9.194 1.00 84.00 570 LEU A N 1
ATOM 4590 C CA . LEU A 1 570 ? 12.953 -16.880 -9.568 1.00 84.00 570 LEU A CA 1
ATOM 4591 C C . LEU A 1 570 ? 13.195 -16.298 -10.963 1.00 84.00 570 LEU A C 1
ATOM 4593 O O . LEU A 1 570 ? 12.288 -16.318 -11.788 1.00 84.00 570 LEU A O 1
ATOM 4597 N N . ASN A 1 571 ? 14.423 -15.867 -11.264 1.00 78.50 571 ASN A N 1
ATOM 4598 C CA . ASN A 1 571 ? 14.764 -15.342 -12.586 1.00 78.50 571 ASN A CA 1
ATOM 4599 C C . ASN A 1 571 ? 14.613 -16.425 -13.663 1.00 78.50 571 ASN A C 1
ATOM 4601 O O . ASN A 1 571 ? 14.034 -16.158 -14.712 1.00 78.50 571 ASN A O 1
ATOM 4605 N N . GLN A 1 572 ? 15.039 -17.662 -13.389 1.00 81.56 572 GLN A N 1
ATOM 4606 C CA . GLN A 1 572 ? 14.819 -18.808 -14.284 1.00 81.56 572 GLN A CA 1
ATOM 4607 C C . GLN A 1 572 ? 13.334 -19.064 -14.555 1.00 81.56 572 GLN A C 1
ATOM 4609 O O . GLN A 1 572 ? 12.940 -19.255 -15.708 1.00 81.56 572 GLN A O 1
ATOM 4614 N N . LEU A 1 573 ? 12.508 -19.040 -13.503 1.00 85.50 573 LEU A N 1
ATOM 4615 C CA . LEU A 1 573 ? 11.062 -19.194 -13.625 1.00 85.50 573 LEU A CA 1
ATOM 4616 C C . LEU A 1 573 ? 10.471 -18.090 -14.506 1.00 85.50 573 LEU A C 1
ATOM 4618 O O . LEU A 1 573 ? 9.819 -18.388 -15.503 1.00 85.50 573 LEU A O 1
ATOM 4622 N N . TYR A 1 574 ? 10.734 -16.824 -14.182 1.00 84.50 574 TYR A N 1
ATOM 4623 C CA . TYR A 1 574 ? 10.176 -15.687 -14.910 1.00 84.50 574 TYR A CA 1
ATOM 4624 C C . TYR A 1 574 ? 10.648 -15.623 -16.362 1.00 84.50 574 TYR A C 1
ATOM 4626 O O . TYR A 1 574 ? 9.839 -15.322 -17.235 1.00 84.50 574 TYR A O 1
ATOM 4634 N N . ARG A 1 575 ? 11.901 -15.991 -16.665 1.00 81.94 575 ARG A N 1
ATOM 4635 C CA . ARG A 1 575 ? 12.362 -16.072 -18.060 1.00 81.94 575 ARG A CA 1
ATOM 4636 C C . ARG A 1 575 ? 11.562 -17.074 -18.874 1.00 81.94 575 ARG A C 1
ATOM 4638 O O . ARG A 1 575 ? 11.101 -16.740 -19.961 1.00 81.94 575 ARG A O 1
ATOM 4645 N N . LYS A 1 576 ? 11.338 -18.268 -18.324 1.00 81.50 576 LYS A N 1
ATOM 4646 C CA . LYS A 1 576 ? 10.520 -19.290 -18.982 1.00 81.50 576 LYS A CA 1
ATOM 4647 C C . LYS A 1 576 ? 9.077 -18.815 -19.168 1.00 81.50 576 LYS A C 1
ATOM 4649 O O . LYS A 1 576 ? 8.504 -18.992 -20.237 1.00 81.50 576 LYS A O 1
ATOM 4654 N N . VAL A 1 577 ? 8.503 -18.216 -18.128 1.00 78.00 577 VAL A N 1
ATOM 4655 C CA . VAL A 1 577 ? 7.095 -17.802 -18.088 1.00 78.00 577 VAL A CA 1
ATOM 4656 C C . VAL A 1 577 ? 6.802 -16.659 -19.055 1.00 78.00 577 VAL A C 1
ATOM 4658 O O . VAL A 1 577 ? 5.831 -16.726 -19.804 1.00 78.00 577 VAL A O 1
ATOM 4661 N N . PHE A 1 578 ? 7.642 -15.627 -19.062 1.00 77.12 578 PHE A N 1
ATOM 4662 C CA . PHE A 1 578 ? 7.436 -14.425 -19.871 1.00 77.12 578 PHE A CA 1
ATOM 4663 C C . PHE A 1 578 ? 8.200 -14.469 -21.197 1.00 77.12 578 PHE A C 1
ATOM 4665 O O . PHE A 1 578 ? 8.302 -13.450 -21.870 1.00 77.12 578 PHE A O 1
ATOM 4672 N N . SER A 1 579 ? 8.742 -15.639 -21.566 1.00 73.50 579 SER A N 1
ATOM 4673 C CA . SER A 1 579 ? 9.565 -15.828 -22.772 1.00 73.50 579 SER A CA 1
ATOM 4674 C C . SER A 1 579 ? 10.675 -14.776 -22.897 1.00 73.50 579 SER A C 1
ATOM 4676 O O . SER A 1 579 ? 10.951 -14.264 -23.980 1.00 73.50 579 SER A O 1
ATOM 4678 N N . LEU A 1 580 ? 11.295 -14.428 -21.765 1.00 75.69 580 LEU A N 1
ATOM 4679 C CA . LEU A 1 580 ? 12.347 -13.417 -21.731 1.00 75.69 580 LEU A CA 1
ATOM 4680 C C . LEU A 1 580 ? 13.580 -13.930 -22.490 1.00 75.69 580 LEU A C 1
ATOM 4682 O O . LEU A 1 580 ? 13.888 -15.123 -22.399 1.00 75.69 580 LEU A O 1
ATOM 4686 N N . PRO A 1 581 ? 14.335 -13.058 -23.180 1.00 73.81 581 PRO A N 1
ATOM 4687 C CA . PRO A 1 581 ? 15.523 -13.504 -23.896 1.00 73.81 581 PRO A CA 1
ATOM 4688 C C . PRO A 1 581 ? 16.609 -14.032 -22.947 1.00 73.81 581 PRO A C 1
ATOM 4690 O O . PRO A 1 581 ? 16.732 -13.599 -21.796 1.00 73.81 581 PRO A O 1
ATOM 4693 N N . GLU A 1 582 ? 17.421 -14.966 -23.447 1.00 78.31 582 GLU A N 1
ATOM 4694 C CA . GLU A 1 582 ? 18.496 -15.575 -22.661 1.00 78.31 582 GLU A CA 1
ATOM 4695 C C . GLU A 1 582 ? 19.583 -14.546 -22.289 1.00 78.31 582 GLU A C 1
ATOM 4697 O O . GLU A 1 582 ? 20.025 -13.784 -23.159 1.00 78.31 582 GLU A O 1
ATOM 4702 N N . PRO A 1 583 ? 20.086 -14.538 -21.036 1.00 78.12 583 PRO A N 1
ATOM 4703 C CA . PRO A 1 583 ? 21.064 -13.552 -20.566 1.00 78.12 583 PRO A CA 1
ATOM 4704 C C . PRO A 1 583 ? 22.322 -13.450 -21.443 1.00 78.12 583 PRO A C 1
ATOM 4706 O O . PRO A 1 583 ? 22.880 -12.367 -21.627 1.00 78.12 583 PRO A O 1
ATOM 4709 N N . GLN A 1 584 ? 22.752 -14.572 -22.030 1.00 79.75 584 GLN A N 1
ATOM 4710 C CA . GLN A 1 584 ? 23.915 -14.648 -22.915 1.00 79.75 584 GLN A CA 1
ATOM 4711 C C . GLN A 1 584 ? 23.752 -13.784 -24.175 1.00 79.75 584 GLN A C 1
ATOM 4713 O O . GLN A 1 584 ? 24.744 -13.244 -24.666 1.00 79.75 584 GLN A O 1
ATOM 4718 N N . LEU A 1 585 ? 22.528 -13.629 -24.695 1.00 79.69 585 LEU A N 1
ATOM 4719 C CA . LEU A 1 585 ? 22.266 -12.802 -25.877 1.00 79.69 585 LEU A CA 1
ATOM 4720 C C . LEU A 1 585 ? 22.527 -11.324 -25.579 1.00 79.69 585 LEU A C 1
ATOM 4722 O O . LEU A 1 585 ? 23.144 -10.633 -26.385 1.00 79.69 585 LEU A O 1
ATOM 4726 N N . PHE A 1 586 ? 22.122 -10.848 -24.402 1.00 79.88 586 PHE A N 1
ATOM 4727 C CA . PHE A 1 586 ? 22.353 -9.463 -23.992 1.00 79.88 586 PHE A CA 1
ATOM 4728 C C . PHE A 1 586 ? 23.827 -9.180 -23.734 1.00 79.88 586 PHE A C 1
ATOM 4730 O O . PHE A 1 586 ? 24.344 -8.161 -24.180 1.00 79.88 586 PHE A O 1
ATOM 4737 N N . ILE A 1 587 ? 24.524 -10.113 -23.082 1.00 82.00 587 ILE A N 1
ATOM 4738 C CA . ILE A 1 587 ? 25.971 -10.009 -22.863 1.00 82.00 587 ILE A CA 1
ATOM 4739 C C . ILE A 1 587 ? 26.709 -9.923 -24.187 1.00 82.00 587 ILE A C 1
ATOM 4741 O O . ILE A 1 587 ? 27.631 -9.124 -24.315 1.00 82.00 587 ILE A O 1
ATOM 4745 N N . LYS A 1 588 ? 26.298 -10.723 -25.176 1.00 83.75 588 LYS A N 1
ATOM 4746 C CA . LYS A 1 588 ? 26.874 -10.668 -26.515 1.00 83.75 588 LYS A CA 1
ATOM 4747 C C . LYS A 1 588 ? 26.697 -9.278 -27.129 1.00 83.75 588 LYS A C 1
ATOM 4749 O O . LYS A 1 588 ? 27.697 -8.691 -27.516 1.00 83.75 588 LYS A O 1
ATOM 4754 N N . VAL A 1 589 ? 25.478 -8.732 -27.129 1.00 84.00 589 VAL A N 1
ATOM 4755 C CA . VAL A 1 589 ? 25.193 -7.392 -27.677 1.00 84.00 589 VAL A CA 1
ATOM 4756 C C . VAL A 1 589 ? 26.003 -6.302 -26.967 1.00 84.00 589 VAL A C 1
ATOM 4758 O O . VAL A 1 589 ? 26.632 -5.476 -27.626 1.00 84.00 589 VAL A O 1
ATOM 4761 N N . LEU A 1 590 ? 26.036 -6.306 -25.631 1.00 83.44 590 LEU A N 1
ATOM 4762 C CA . LEU A 1 590 ? 26.798 -5.325 -24.852 1.00 83.44 590 LEU A CA 1
ATOM 4763 C C . LEU A 1 590 ? 28.299 -5.420 -25.136 1.00 83.44 590 LEU A C 1
ATOM 4765 O O . LEU A 1 590 ? 28.949 -4.417 -25.410 1.00 83.44 590 LEU A O 1
ATOM 4769 N N . ASN A 1 591 ? 28.840 -6.637 -25.126 1.00 83.81 591 ASN A N 1
ATOM 4770 C CA . ASN A 1 591 ? 30.252 -6.866 -25.392 1.00 83.81 591 ASN A CA 1
ATOM 4771 C C . ASN A 1 591 ? 30.627 -6.519 -26.840 1.00 83.81 591 ASN A C 1
ATOM 4773 O O . ASN A 1 591 ? 31.707 -5.981 -27.049 1.00 83.81 591 ASN A O 1
ATOM 4777 N N . GLU A 1 592 ? 29.770 -6.794 -27.826 1.00 84.50 592 GLU A N 1
ATOM 4778 C CA . GLU A 1 592 ? 29.967 -6.387 -29.227 1.00 84.50 592 GLU A CA 1
ATOM 4779 C C . GLU A 1 592 ? 29.920 -4.865 -29.399 1.00 84.50 592 GLU A C 1
ATOM 4781 O O . GLU A 1 592 ? 30.721 -4.314 -30.154 1.00 84.50 592 GLU A O 1
ATOM 4786 N N . THR A 1 593 ? 29.051 -4.178 -28.651 1.00 83.00 593 THR A N 1
ATOM 4787 C CA . THR A 1 593 ? 28.990 -2.708 -28.637 1.00 83.00 593 THR A CA 1
ATOM 4788 C C . THR A 1 593 ? 30.314 -2.116 -28.151 1.00 83.00 593 THR A C 1
ATOM 4790 O O . THR A 1 593 ? 30.876 -1.255 -28.823 1.00 83.00 593 THR A O 1
ATOM 4793 N N . GLU A 1 594 ? 30.871 -2.631 -27.050 1.00 83.44 594 GLU A N 1
ATOM 4794 C CA . GLU A 1 594 ? 32.187 -2.204 -26.547 1.00 83.44 594 GLU A CA 1
ATOM 4795 C C . GLU A 1 594 ? 33.310 -2.555 -27.541 1.00 83.44 594 GLU A C 1
ATOM 4797 O O . GLU A 1 594 ? 34.183 -1.732 -27.811 1.00 83.44 594 GLU A O 1
ATOM 4802 N N . ILE A 1 595 ? 33.255 -3.742 -28.167 1.00 82.94 595 ILE A N 1
ATOM 4803 C CA . ILE A 1 595 ? 34.240 -4.159 -29.181 1.00 82.94 595 ILE A CA 1
ATOM 4804 C C . ILE A 1 595 ? 34.269 -3.191 -30.371 1.00 82.94 595 ILE A C 1
ATOM 4806 O O . ILE A 1 595 ? 35.345 -2.899 -30.892 1.00 82.94 595 ILE A O 1
ATOM 4810 N N . SER A 1 596 ? 33.114 -2.677 -30.800 1.00 82.44 596 SER A N 1
ATOM 4811 C CA . SER A 1 596 ? 33.036 -1.752 -31.940 1.00 82.44 596 SER A CA 1
ATOM 4812 C C . SER A 1 596 ? 33.812 -0.445 -31.719 1.00 82.44 596 SER A C 1
ATOM 4814 O O . SER A 1 596 ? 34.216 0.195 -32.685 1.00 82.44 596 SER A O 1
ATOM 4816 N N . GLN A 1 597 ? 34.077 -0.090 -30.459 1.00 84.06 597 GLN A N 1
ATOM 4817 C CA . GLN A 1 597 ? 34.791 1.122 -30.051 1.00 84.06 597 GLN A CA 1
ATOM 4818 C C . GLN A 1 597 ? 36.255 0.843 -29.668 1.00 84.06 597 GLN A C 1
ATOM 4820 O O . GLN A 1 597 ? 36.967 1.744 -29.234 1.00 84.06 597 GLN A O 1
ATOM 4825 N N . VAL A 1 598 ? 36.745 -0.394 -29.824 1.00 86.88 598 VAL A N 1
ATOM 4826 C CA . VAL A 1 598 ? 38.086 -0.808 -29.365 1.00 86.88 598 VAL A CA 1
ATOM 4827 C C . VAL A 1 598 ? 39.206 0.068 -29.922 1.00 86.88 598 VAL A C 1
ATOM 4829 O O . VAL A 1 598 ? 40.149 0.365 -29.194 1.00 86.88 598 VAL A O 1
ATOM 4832 N N . GLU A 1 599 ? 39.131 0.480 -31.190 1.00 86.44 599 GLU A N 1
ATOM 4833 C CA . GLU A 1 599 ? 40.158 1.349 -31.780 1.00 86.44 599 GLU A CA 1
ATOM 4834 C C . GLU A 1 599 ? 40.243 2.702 -31.053 1.00 86.44 599 GLU A C 1
ATOM 4836 O O . GLU A 1 599 ? 41.344 3.163 -30.757 1.00 86.44 599 GLU A O 1
ATOM 4841 N N . GLU A 1 600 ? 39.102 3.286 -30.675 1.00 87.81 600 GLU A N 1
ATOM 4842 C CA . GLU A 1 600 ? 39.037 4.530 -29.898 1.00 87.81 600 GLU A CA 1
ATOM 4843 C C . GLU A 1 600 ? 39.615 4.341 -28.489 1.00 87.81 600 GLU A C 1
ATOM 4845 O O . GLU A 1 600 ? 40.421 5.154 -28.035 1.00 87.81 600 GLU A O 1
ATOM 4850 N N . TYR A 1 601 ? 39.277 3.236 -27.814 1.00 88.56 601 TYR A N 1
ATOM 4851 C CA . TYR A 1 601 ? 39.848 2.905 -26.504 1.00 88.56 601 TYR A CA 1
ATOM 4852 C C . TYR A 1 601 ? 41.372 2.770 -26.560 1.00 88.56 601 TYR A C 1
ATOM 4854 O O . TYR A 1 601 ? 42.075 3.331 -25.717 1.00 88.56 601 TYR A O 1
ATOM 4862 N N . VAL A 1 602 ? 41.887 2.044 -27.556 1.00 88.44 602 VAL A N 1
ATOM 4863 C CA . VAL A 1 602 ? 43.329 1.855 -27.764 1.00 88.44 602 VAL A CA 1
ATOM 4864 C C . VAL A 1 602 ? 44.013 3.189 -28.044 1.00 88.44 602 VAL A C 1
ATOM 4866 O O . VAL A 1 602 ? 45.049 3.479 -27.445 1.00 88.44 602 VAL A O 1
ATOM 4869 N N . GLN A 1 603 ? 43.428 4.020 -28.907 1.00 88.94 603 GLN A N 1
ATOM 4870 C CA . GLN A 1 603 ? 43.981 5.327 -29.242 1.00 88.94 603 GLN A CA 1
ATOM 4871 C C . GLN A 1 603 ? 44.012 6.256 -28.022 1.00 88.94 603 GLN A C 1
ATOM 4873 O O . GLN A 1 603 ? 45.055 6.826 -27.710 1.00 88.94 603 GLN A O 1
ATOM 4878 N N . LYS A 1 604 ? 42.910 6.355 -27.277 1.00 90.31 604 LYS A N 1
ATOM 4879 C CA . LYS A 1 604 ? 42.823 7.179 -26.065 1.00 90.31 604 LYS A CA 1
ATOM 4880 C C . LYS A 1 604 ? 43.797 6.719 -24.979 1.00 90.31 604 LYS A C 1
ATOM 4882 O O . LYS A 1 604 ? 44.427 7.542 -24.305 1.00 90.31 604 LYS A O 1
ATOM 4887 N N . TRP A 1 605 ? 43.940 5.403 -24.806 1.00 92.06 605 TRP A N 1
ATOM 4888 C CA . TRP A 1 605 ? 44.943 4.838 -23.907 1.00 92.06 605 TRP A CA 1
ATOM 4889 C C . TRP A 1 605 ? 46.353 5.238 -24.348 1.00 92.06 605 TRP A C 1
ATOM 4891 O O . TRP A 1 605 ? 47.142 5.690 -23.519 1.00 92.06 605 TRP A O 1
ATOM 4901 N N . TYR A 1 606 ? 46.649 5.147 -25.647 1.00 91.31 606 TYR A N 1
ATOM 4902 C CA . TYR A 1 606 ? 47.952 5.511 -26.190 1.00 91.31 606 TYR A CA 1
ATOM 4903 C C . TYR A 1 606 ? 48.266 7.000 -26.017 1.00 91.31 606 TYR A C 1
ATOM 4905 O O . TYR A 1 606 ? 49.350 7.342 -25.555 1.00 91.31 606 TYR A O 1
ATOM 4913 N N . GLU A 1 607 ? 47.310 7.887 -26.291 1.00 89.31 607 GLU A N 1
ATOM 4914 C CA . GLU A 1 607 ? 47.443 9.330 -26.052 1.00 89.31 607 GLU A CA 1
ATOM 4915 C C . GLU A 1 607 ? 47.760 9.626 -24.577 1.00 89.31 607 GLU A C 1
ATOM 4917 O O . GLU A 1 607 ? 48.663 10.406 -24.266 1.00 89.31 607 GLU A O 1
ATOM 4922 N N . THR A 1 608 ? 47.077 8.942 -23.656 1.00 87.56 608 THR A N 1
ATOM 4923 C CA . THR A 1 608 ? 47.332 9.054 -22.211 1.00 87.56 608 THR A CA 1
ATOM 4924 C C . THR A 1 608 ? 48.710 8.499 -21.831 1.00 87.56 608 THR A C 1
ATOM 4926 O O . THR A 1 608 ? 49.408 9.071 -20.991 1.00 87.56 608 THR A O 1
ATOM 4929 N N . TRP A 1 609 ? 49.123 7.385 -22.443 1.00 89.50 609 TRP A N 1
ATOM 4930 C CA . TRP A 1 609 ? 50.439 6.782 -22.241 1.00 89.50 609 TRP A CA 1
ATOM 4931 C C . TRP A 1 609 ? 51.551 7.732 -22.701 1.00 89.50 609 TRP A C 1
ATOM 4933 O O . TRP A 1 609 ? 52.494 7.957 -21.943 1.00 89.50 609 TRP A O 1
ATOM 4943 N N . ILE A 1 610 ? 51.399 8.366 -23.871 1.00 88.12 610 ILE A N 1
ATOM 4944 C CA . ILE A 1 610 ? 52.323 9.386 -24.386 1.00 88.12 610 ILE A CA 1
ATOM 4945 C C . ILE A 1 610 ? 52.432 10.546 -23.397 1.00 88.12 610 ILE A C 1
ATOM 4947 O O . ILE A 1 610 ? 53.540 10.912 -23.019 1.00 88.12 610 ILE A O 1
ATOM 4951 N N . GLN A 1 611 ? 51.309 11.097 -22.926 1.00 85.88 611 GLN A N 1
ATOM 4952 C CA . GLN A 1 611 ? 51.320 12.216 -21.974 1.00 85.88 611 GLN A CA 1
ATOM 4953 C C . GLN A 1 611 ? 52.079 11.887 -20.682 1.00 85.88 611 GLN A C 1
ATOM 4955 O O . GLN A 1 611 ? 52.777 12.743 -20.146 1.00 85.88 611 GLN A O 1
ATOM 4960 N N . LYS A 1 612 ? 51.981 10.645 -20.191 1.00 83.88 612 LYS A N 1
ATOM 4961 C CA . LYS A 1 612 ? 52.703 10.194 -18.991 1.00 83.88 612 LYS A CA 1
ATOM 4962 C C . LYS A 1 612 ? 54.199 9.959 -19.226 1.00 83.88 612 LYS A C 1
ATOM 4964 O O . LYS A 1 612 ? 54.976 10.164 -18.301 1.00 83.88 612 LYS A O 1
ATOM 4969 N N . HIS A 1 613 ? 54.600 9.541 -20.429 1.00 79.81 613 HIS A N 1
ATOM 4970 C CA . HIS A 1 613 ? 55.982 9.146 -20.743 1.00 79.81 613 HIS A CA 1
ATOM 4971 C C . HIS A 1 613 ? 56.772 10.194 -21.552 1.00 79.81 613 HIS A C 1
ATOM 4973 O O . HIS A 1 613 ? 57.981 10.048 -21.708 1.00 79.81 613 HIS A O 1
ATOM 4979 N N . GLN A 1 614 ? 56.118 11.253 -22.044 1.00 68.56 614 GLN A N 1
ATOM 4980 C CA . GLN A 1 614 ? 56.731 12.385 -22.758 1.00 68.56 614 GLN A CA 1
ATOM 4981 C C . GLN A 1 614 ? 56.537 13.745 -22.056 1.00 68.56 614 GLN A C 1
ATOM 4983 O O . GLN A 1 614 ? 56.895 14.775 -22.627 1.00 68.56 614 GLN A O 1
ATOM 4988 N N . ALA A 1 615 ? 55.997 13.789 -20.831 1.00 45.88 615 ALA A N 1
ATOM 4989 C CA . ALA A 1 615 ? 56.016 15.017 -20.031 1.00 45.88 615 ALA A CA 1
ATOM 4990 C C . ALA A 1 615 ? 57.479 15.455 -19.792 1.00 45.88 615 ALA A C 1
ATOM 4992 O O . ALA A 1 615 ? 58.292 14.610 -19.406 1.00 45.88 615 ALA A O 1
ATOM 4993 N N . PRO A 1 616 ? 57.848 16.731 -20.028 1.00 50.81 616 PRO A N 1
ATOM 4994 C CA . PRO A 1 616 ? 59.213 17.185 -19.791 1.00 50.81 616 PRO A CA 1
ATOM 4995 C C . PRO A 1 616 ? 59.531 17.051 -18.295 1.00 50.81 616 PRO A C 1
ATOM 4997 O O . PRO A 1 616 ? 58.785 17.574 -17.465 1.00 50.81 616 PRO A O 1
ATOM 5000 N N . GLN A 1 617 ? 60.594 16.304 -17.977 1.00 44.34 617 GLN A N 1
ATOM 5001 C CA . GLN A 1 617 ? 61.193 16.262 -16.638 1.00 44.34 617 GLN A CA 1
ATOM 5002 C C . GLN A 1 617 ? 61.722 17.631 -16.218 1.00 44.34 617 GLN A C 1
ATOM 5004 O O . GLN A 1 617 ? 62.264 18.345 -17.097 1.00 44.34 617 GLN A O 1
#

Sequence (617 aa):
MNQIGAIIQSAQKLLPAEVYNEFIKQLGTSETFEASPAGAILIGVHILEYLDFPRYIDELLGEEHTTIEQLRHHYHNRPVFVKPMIPSTGIILCLMVADMIARPRNITPAYKFEEMAQKWQTAPLLGIEPSLLNDDRIGRAMSDIGAETKTMEDVLFYLLTNAGKKASIPLNKFMLDTTLLELDGKFKDVAKVVPGRGKNSFAQLIVSLVVASGSRLPVGFGVLAGNTNDATTLPDAYKTVNRIADDGAVEFLMDRIYPTPSNILFLKEHEDERMVYWVSPLKMGLSMKRVHELIDEAYRENKWDSIIYRSTKESKAKIAPPLTAFETTWTLTEKIKPDLEPEQKRRPNGSIKTIEIEVRCVFYRHEIQAEKQMEKRKHDKEQLEKALQEFCAKLNKRRYHELEYCQKKLSEQLNTFSSVKKFVQCDLCQADNGSISLTWSWHEAALEEETKYDGIFALLTNYTPKQVNSNQLISKYRSRDEVEVDFKQMRGLLDLERVLYQRPERIDCYIFLKVIAFFVLAFLRSYAAKEGVKATEKEIQESMGDMLLVEGRILPLEMKSYAIARDTKLNQLYRKVFSLPEPQLFIKVLNETEISQVEEYVQKWYETWIQKHQAPQ

Solvent-accessible surface area (backbone atoms only — not comparable to full-atom values): 33551 Å² total; per-residue (Å²): 111,70,66,59,54,54,47,51,54,45,39,66,73,76,41,57,74,75,58,37,58,55,48,59,74,50,52,46,67,52,92,63,66,45,74,27,62,24,43,17,34,53,52,34,36,50,54,35,53,74,53,41,48,26,51,52,46,15,58,75,72,72,45,79,70,70,51,58,67,55,33,28,51,47,54,78,68,54,58,92,89,54,78,80,73,78,78,40,56,17,51,53,54,36,51,52,29,9,38,42,44,33,31,55,70,62,58,74,54,55,84,44,35,29,65,46,27,58,64,35,40,28,36,87,73,40,17,38,54,29,84,73,39,35,39,70,53,52,52,46,43,30,36,72,48,19,68,39,72,64,56,51,51,50,51,53,48,49,41,49,54,53,48,31,75,74,63,70,60,67,42,44,36,36,31,60,49,72,44,79,34,62,49,81,76,89,70,70,96,35,86,46,57,28,63,34,88,67,99,74,59,47,39,14,31,26,40,40,38,29,26,24,65,84,48,59,28,64,71,38,74,46,83,42,33,23,69,61,59,75,46,75,48,52,67,60,48,48,54,44,43,70,75,67,40,53,92,69,66,31,36,40,46,42,49,50,66,43,84,38,41,66,50,52,48,51,51,59,76,38,34,88,83,47,40,67,40,40,42,27,42,56,59,57,89,82,46,52,67,64,52,48,54,53,52,54,48,34,62,77,68,65,49,66,40,84,29,78,54,63,53,74,66,38,55,74,67,66,54,74,54,51,33,32,32,36,80,52,75,40,77,34,73,32,76,49,67,70,83,67,56,99,86,50,92,66,75,66,89,85,57,62,46,77,47,77,44,79,34,41,29,37,40,36,36,30,52,72,50,17,53,54,48,50,53,48,49,54,50,48,44,58,52,48,52,52,50,52,52,56,49,55,75,44,44,61,40,85,75,34,55,40,66,68,56,44,52,52,52,49,51,57,52,42,59,76,38,63,91,47,43,89,40,49,51,75,50,78,47,70,46,99,86,59,48,54,50,75,49,72,50,72,44,60,70,60,57,60,57,50,56,79,58,34,36,55,52,36,38,34,27,76,60,48,67,91,80,44,41,75,52,53,46,53,52,58,58,54,58,49,58,60,54,54,54,50,53,54,43,49,42,64,42,57,33,62,53,71,62,95,57,67,50,65,28,38,39,47,28,54,54,46,42,46,50,49,28,49,28,52,37,26,47,52,35,49,48,35,46,74,76,71,43,85,63,50,56,63,56,50,31,48,52,38,44,44,21,48,25,26,38,30,30,32,34,79,57,65,41,68,39,60,45,77,45,70,83,46,76,65,53,56,50,48,28,67,73,67,67,48,80,60,70,67,60,55,34,48,52,55,39,49,56,46,53,75,44,40,61,59,39,53,49,55,45,48,56,52,51,46,56,72,74,64,54,85,128

Radius of gyration: 32.7 Å; Cα contacts (8 Å, |Δi|>4): 949; chains: 1; bounding box: 100×56×95 Å

Nearest PDB structures (foldseek):
  5hoo-assembly1_A  TM=2.849E-01  e=1.171E-02  Drosophila mauritiana
  4mt4-assembly1_C  TM=1.024E-01  e=2.707E+00  Campylobacter jejuni

Secondary structure (DSSP, 8-state):
-HHHHHHHHHHHHHS-HHHHHHHHHH-EE-S--EEETHHHHHHHHHHHHHTTHHHHHHHHHT-----HHHHHHHHHHS-TTSPPPPPPHHHHHHHHHHHHHHSTT-PPPGGGHHHHHHHTTHHHHHS--GGGG-HHHHHHHHHHHHT-HHHHHHHHHHHHHHHHHHH----SEEEEEEEEEE--S---S-TT-EE-SSSS--EEEEEEEEEETTT--EEEEEEEETT--GGGGHHHHHHHHHHHSPSS-EEEE--TTS--HHHHHHHHHTTTT--EEEEEE--GGG-HHHHHHHHHHHHHTT--EEE----HHHHHTT----EEEEEEEEEEEEEE-PPPPTT-SSPPTT--EEEEEEEEEEEEEEHHHHHHHHHHHHHHHHHHHHHHHHHHHHTTSGGGG-HHHHHHHHHHHHHHTTTTGGGEEEEEEE-TTS-EEEEEEE-HHHHHHGGGGTTEEEEEES--TTTS-HHHHHHHHHHHHHHHHHHHHHHHHTTTT-----SHHHHHHHHHHHHHHHHHHHHHHHHHHHTT----HHHHHHHHHTTSEEEEEEETTTEEEEEE----HHHHHHHHHTTPPPHHHHHHHHHHHHHHTHHHHHHHHHHHHHHHHSS--

Foldseek 3Di:
DVLLVLLLVLLVVQDDPVVSVVQVVFWDWDPDWFFFLLLQLQLQLLLCVLLVQLVVLCVVLVHDADALVNLLVCLVPPDPPDDRDAHDLSSLLSSQLSQLLQPFPCRDDQQCQLVVCVSNVCCLRRNHHSVSSHSVNSVVSLLSQLVDPVSLLVSLLSSLVSLCVVQVAALFEKEKDKDKFFDDDDFDPQVLQFQADDDPRGRIWIKIFIARLRLRATQDIDIGRRHDQSQVCLVVSVVSSLSRHDPAAHEYEYEQSNPAVVNVVVQVVCVVVHHYWYKYWHPCVVCVPVVVVVLVVCVVVVQKAFAQDDDPVCVVVVHGRQKIKGKDKDKHKDWDFDDADPPRPDGPPPRTDIDIDIWIKMKMAGRVQLVVLLVVLVVLVVVLVVVVVVLQVCAPHDVNLDQVVSVVVVVVSLVVSVSQSVFKDKDWDADPVSGIGIDMDGNVVVSVVCSSCGRMIMMTIRDDCVRAPPNRSVVVNCSVVVSVVVVVVLCNRSVLNDQDDNDSSSSSSSNSSSSVSSNSLSSLQSNCVVVVHHDHSVRLNVLSNLRQKIWIATPPLRQIAIDGGDNDPSNVVSCVVSVNDDSVVSRVSSSVVSSVCSSVSSVVVVVVVCCVVVPDD

pLDDT: mean 86.26, std 9.3, range [44.34, 97.5]

=== Feature glossary ===
The record interleaves many kinds of information about one protein. Here is each kind framed as the question it answers.

Q: What are the backbone torsion angles?
A: φ (phi) and ψ (psi) are the two rotatable backbone dihedrals per residue: φ is the C(i-1)–N–Cα–C torsion, ψ is the N–Cα–C–N(i+1) torsion, both in degrees on (−180°, 180°]. α-helical residues cluster near (−60°, −45°); β-strand residues near (−120°, +130°). A Ramachandran plot is simply a scatter of (φ, ψ) for every residue.

Q: What is the amino-acid chain?
A: This is the polypeptide sequence — one letter per residue, N-terminus first. Length ranges from a few dozen residues for small domains to over a thousand for large multi-domain proteins.

Q: How mobile is each atom in the crystal?
A: For experimental (PDB) structures, the B-factor (temperature factor) quantifies the positional spread of each atom in the crystal — a combination of thermal vibration and static disorder — in units of Å². High B-factors mark flexible loops or poorly resolved regions; low B-factors mark the rigid, well-ordered core.

Q: Are the domains correctly placed relative to each other?
A: Predicted Aligned Error (PAE) is an AlphaFold confidence matrix: entry (i, j) is the expected error in the position of residue j, in ångströms, when the prediction is superimposed on the true structure at residue i. Low PAE within a block of residues means that block is internally rigid and well-predicted; high PAE between two blocks means their relative placement is uncertain even if each block individually is confident.

Q: How confident is the AlphaFold model at each residue?
A: pLDDT is the predicted lDDT-Cα score: AlphaFold's confidence that the local environment of each residue (all inter-atomic distances within 15 Å) is correctly placed. It is a per-residue number between 0 and 100, with higher meaning more reliable.

Q: What family and function is it annotated with?
A: Functional annotations link the protein to curated databases. InterPro entries identify conserved domains and families by matching the sequence against member-database signatures (Pfam, PROSITE, CDD, …). Gene Ontology (GO) terms describe molecular function, biological process, and cellular component in a controlled vocabulary. CATH places the structure in a hierarchical fold classification (Class/Architecture/Topology/Homologous-superfamily). The organism is the source species.

Q: How big and how compact is the whole molecule?
A: Three whole-structure scalars: the radius of gyration (RMS distance of Cα from centroid, in Å), the count of Cα–Cα contacts (pairs closer than 8 Å and separated by more than four residues in sequence — i.e. tertiary, not local, contacts), and the bounding-box dimensions. Together they distinguish compact globular folds from extended fibres or disordered chains.

Q: What known structures does this most resemble?
A: The Foldseek neighbor list gives the closest experimentally determined structures in the PDB, ranked by structural alignment. TM-score near 1 means near-identical fold; near 0.3 means only rough topology match. This is how one finds what a novel AlphaFold prediction most resembles in the solved-structure universe.

Q: Which residues are buried vs exposed?
A: SASA measures how much of the protein is reachable by solvent. It is computed by rolling a water-sized probe over the atomic surface and summing the exposed area (Å²). Per-residue SASA distinguishes core (buried, low SASA) from surface (exposed, high SASA) residues; total SASA is a whole-molecule size measure.

Q: Which residues are in helices, strands, or loops?
A: Eight-state secondary structure (DSSP): H is the canonical α-helix, G the tighter 3₁₀-helix, I the wider π-helix; E/B are β-structure, T and S are turns and bends, and '-' is everything else. DSSP derives these from the pattern of main-chain N–H···O=C hydrogen bonds, not from the sequence.

Q: Where is each backbone atom in 3D?
A: Structure coordinates are given as an mmCIF _atom_site loop: one row per atom with element, residue name, chain id, sequence number, and x/y/z position in Å. Only the four main-chain atoms per residue are included here; side chains are omitted to keep the record compact.

Q: What if only a Cα trace is available?
A: Three-state secondary structure (P-SEA) collapses the eight DSSP classes into helix (a), strand (b), and coil (c). P-SEA assigns these from Cα geometry alone — distances and angles — without requiring backbone oxygens, so it works on any Cα trace.

Q: What do the rendered images show?
A: The six renders are orthographic views along the three Cartesian axes in both directions. Representation (cartoon, sticks, or surface) and color scheme (sequence-rainbow or by-chain) vary across proteins so the training set covers all the common visualization conventions.

Q: What does the local fold look like, residue by residue?
A: Foldseek's 3Di representation compresses backbone geometry into a per-residue letter drawn from a learned twenty-state alphabet. It captures the tertiary interaction pattern around each residue — which residues are packed against it in space, regardless of where they are in sequence.

Q: What do the diagnostic plots show?
A: The contact map is a binary N×N matrix image: pixel (i, j) is dark where Cα_i and Cα_j are within 8 Å and |i−j|>4. Because the |i−j|>4 filter removes local helical contacts, off-diagonal stripes parallel to the main diagonal indicate parallel β-sheets; stripes perpendicular to it indicate antiparallel β-sheets. The Ramachandran plot scatters every residue's (φ, ψ) pair against the sterically allowed regions. The PAE heatmap renders the predicted-aligned-error matrix.